Protein 5C6U (pdb70)

Foldseek 3Di:
DPPQDPVRLVVVLVVLVVVLVVLLVADAAEFPDLAFAPVLQVLFCVLVCPDPPPCADPVRDNLVDFADAQADLLLLQQVCVLQVADSLQKGKFFADLLVLLVVLVCCCANALDAPGSQVPPPVAAEEEAEPLADLSVLVSCVVPHHYYFYDQQDTPLVVVVVVQQPDQRYAEEDQQALGVPQLHHHDLVRLLSVLADGNHLRHAYEHEPAFSQFFLDLDGDDHHPSQVSNVVNVNNQHYKYKYWCCSQHNNRGTMIMIGGPSSRVVRSCVVVVVVDSHHNRSSSRSVCVQQVHNVSSNVSVVLSVQCNVLLVLLVVLCCVLPVVVPQKDWDSHRGDFKIKIFGHFPQLQQLQVSLVSSNYHWDHQLSSDNVSDDPRSTITIGGRRYDDNVSSNSNSNSSSSSRSSSVSCCCCVVVVD

GO terms:
  GO:0005576 extracellular region (C, HDA)
  GO:0004069 L-aspartate:2-oxoglutarate transaminase activity (F, EXP)

Solvent-accessible surface area: 17960 Å² total

Radius of gyration: 23.23 Å; Cα contacts (8 Å, |Δi|>4): 827; chains: 1; bounding box: 70×54×55 Å

InterPro domains:
  IPR015421 Pyridoxal phosphate-dependent transferase, major domain [G3DSA:3.40.640.10] (58-303)
  IPR015422 Pyridoxal phosphate-dependent transferase, small domain [G3DSA:3.90.1150.10] (16-420)
  IPR015424 Pyridoxal phosphate-dependent transferase [SSF53383] (62-413)
  IPR024551 Aspartate aminotransferase Ic [PF12897] (6-425)

CATH classification: 3.90.1150.10 (+1 more: 3.40.640.10)

Organism: Mycobacterium tuberculosis (strain ATCC 25618 / H37Rv) (NCBI:txid83332)

B-factor: mean 19.71, std 8.26, range [8.85, 60.96]

Sequence (417 aa):
FDDSSLLSPQELAALHARRHQQDYAALQGKLALDLTRGKPSAEQLDLSNQQLLSSLPGDDYRDPEEGTDTRNYGGQHGLPGLRAIFAELLGIAVPNLIAGNNSSLELHDIVAFSLYGGVDSPRPWIIQEQDGIKKFLCPVPGYDRHFAITETGIEIIPIPLQQDGPDVDLIEEELVVAVDPAIKGWTVPVFGNPSGVTYSWETVRRLVQRRTAAPDFRLFWDNAYAVHTLTLDFPRRQVDVLGLAAKAGNPNRPYVFASTSKITFAGGGVSFFGGSLGNIAWYLQYAGKKKSIGPDKVNQLRHLRFFGDADGVRLHLRHQQILAPKFALVAEVLDQRLSESKIASWTEPKKGGYFISLDVLPGTARRTVALAKDVGIAVTEEAGASFPYRKKDPDDKNIRRIAPSFPSVPDLRNAVDGLATCALLAATETLLNQGLA

Structure (mmCIF, N/CA/C/O backbone):
data_5C6U
#
_entry.id   5C6U
#
_cell.length_a   143.341
_cell.length_b   64.788
_cell.length_c   51.175
_cell.angle_alpha   90.00
_cell.angle_beta   101.86
_cell.angle_gamma   90.00
#
_symmetry.space_group_name_H-M   'C 1 2 1'
#
loop_
_entity.id
_entity.type
_entity.pdbx_description
1 polymer Aminotransferase
2 non-polymer "PYRIDOXAL-5'-PHOSPHATE"
3 non-polymer 'PHOSPHATE ION'
4 non-polymer 'CHLORIDE ION'
5 water water
#
loop_
_atom_site.group_PDB
_atom_site.id
_atom_site.type_symbol
_atom_site.label_atom_id
_atom_site.label_alt_id
_atom_site.label_comp_id
_atom_site.label_asym_id
_atom_site.label_entity_id
_atom_site.label_seq_id
_atom_site.pdbx_PDB_ins_code
_atom_site.Cartn_x
_atom_site.Cartn_y
_atom_site.Cartn_z
_atom_site.occupancy
_atom_site.B_iso_or_equiv
_atom_site.auth_seq_id
_atom_site.auth_comp_id
_atom_site.auth_asym_id
_atom_site.auth_atom_id
_atom_site.pdbx_PDB_model_num
ATOM 9 N N . PHE A 1 2 ? 44.760 -3.642 32.865 1.00 25.31 3 PHE A N 1
ATOM 10 C CA . PHE A 1 2 ? 45.766 -3.005 33.716 1.00 24.92 3 PHE A CA 1
ATOM 11 C C . PHE A 1 2 ? 47.188 -3.270 33.190 1.00 26.28 3 PHE A C 1
ATOM 12 O O . PHE A 1 2 ? 48.075 -3.721 33.943 1.00 26.50 3 PHE A O 1
ATOM 20 N N A ASP A 1 3 ? 47.372 -3.073 31.885 0.60 27.48 4 ASP A N 1
ATOM 21 N N B ASP A 1 3 ? 47.380 -2.893 31.923 0.40 25.93 4 ASP A N 1
ATOM 22 C CA A ASP A 1 3 ? 48.572 -3.528 31.145 0.60 31.37 4 ASP A CA 1
ATOM 23 C CA B ASP A 1 3 ? 48.695 -2.743 31.293 0.40 27.48 4 ASP A CA 1
ATOM 24 C C A ASP A 1 3 ? 49.929 -3.342 31.861 0.60 31.58 4 ASP A C 1
ATOM 25 C C B ASP A 1 3 ? 49.571 -3.937 31.591 0.40 27.05 4 ASP A C 1
ATOM 26 O O A ASP A 1 3 ? 50.370 -2.229 32.168 0.60 32.00 4 ASP A O 1
ATOM 27 O O B ASP A 1 3 ? 49.169 -5.081 31.382 0.40 25.46 4 ASP A O 1
ATOM 36 N N A SER A 1 4 ? 50.586 -4.464 32.117 0.60 32.49 5 SER A N 1
ATOM 37 N N B SER A 1 4 ? 50.772 -3.644 32.081 0.40 27.79 5 SER A N 1
ATOM 38 C CA A SER A 1 4 ? 51.940 -4.491 32.677 0.60 33.40 5 SER A CA 1
ATOM 39 C CA B SER A 1 4 ? 51.633 -4.656 32.675 0.40 28.93 5 SER A CA 1
ATOM 40 C C A SER A 1 4 ? 52.050 -4.096 34.154 0.60 31.51 5 SER A C 1
ATOM 41 C C B SER A 1 4 ? 51.945 -4.296 34.124 0.40 28.90 5 SER A C 1
ATOM 42 O O A SER A 1 4 ? 53.160 -4.079 34.673 0.60 30.95 5 SER A O 1
ATOM 43 O O B SER A 1 4 ? 53.066 -4.506 34.583 0.40 28.55 5 SER A O 1
ATOM 48 N N . LEU A 1 5 ? 50.944 -3.777 34.840 1.00 28.26 6 LEU A N 1
ATOM 49 C CA A LEU A 1 5 ? 51.022 -3.594 36.292 0.50 27.54 6 LEU A CA 1
ATOM 50 C CA B LEU A 1 5 ? 51.049 -3.580 36.286 0.50 26.99 6 LEU A CA 1
ATOM 51 C C . LEU A 1 5 ? 51.323 -4.920 36.990 1.00 26.18 6 LEU A C 1
ATOM 52 O O . LEU A 1 5 ? 50.670 -5.917 36.723 1.00 25.48 6 LEU A O 1
ATOM 61 N N . SER A 1 6 ? 52.285 -4.917 37.902 1.00 24.50 7 SER A N 1
ATOM 62 C CA . SER A 1 6 ? 52.576 -6.054 38.758 1.00 22.92 7 SER A CA 1
ATOM 63 C C . SER A 1 6 ? 51.489 -6.207 39.821 1.00 22.08 7 SER A C 1
ATOM 64 O O . SER A 1 6 ? 50.667 -5.291 40.028 1.00 20.53 7 SER A O 1
ATOM 67 N N . PRO A 1 7 ? 51.495 -7.343 40.531 1.00 22.65 8 PRO A N 1
ATOM 68 C CA . PRO A 1 7 ? 50.548 -7.524 41.636 1.00 22.82 8 PRO A CA 1
ATOM 69 C C . PRO A 1 7 ? 50.678 -6.461 42.718 1.00 23.59 8 PRO A C 1
ATOM 70 O O . PRO A 1 7 ? 49.650 -5.979 43.216 1.00 22.36 8 PRO A O 1
ATOM 74 N N . GLN A 1 8 ? 51.904 -6.076 43.058 1.00 24.38 9 GLN A N 1
ATOM 75 C CA . GLN A 1 8 ? 52.093 -4.994 44.033 1.00 26.69 9 GLN A CA 1
ATOM 76 C C . GLN A 1 8 ? 51.501 -3.676 43.506 1.00 25.05 9 GLN A C 1
ATOM 77 O O . GLN A 1 8 ? 50.813 -2.966 44.244 1.00 24.85 9 GLN A O 1
ATOM 83 N N . GLU A 1 9 ? 51.730 -3.361 42.229 1.00 23.99 10 GLU A N 1
ATOM 84 C CA . GLU A 1 9 ? 51.200 -2.119 41.642 1.00 23.72 10 GLU A CA 1
ATOM 85 C C . GLU A 1 9 ? 49.669 -2.130 41.578 1.00 22.90 10 GLU A C 1
ATOM 86 O O . GLU A 1 9 ? 49.017 -1.106 41.803 1.00 20.32 10 GLU A O 1
ATOM 92 N N . LEU A 1 10 ? 49.101 -3.300 41.272 1.00 20.62 11 LEU A N 1
ATOM 93 C CA . LEU A 1 10 ? 47.641 -3.463 41.271 1.00 20.76 11 LEU A CA 1
ATOM 94 C C . LEU A 1 10 ? 47.067 -3.282 42.668 1.00 20.19 11 LEU A C 1
ATOM 95 O O . LEU A 1 10 ? 45.997 -2.705 42.841 1.00 19.41 11 LEU A O 1
ATOM 100 N N . ALA A 1 11 ? 47.770 -3.767 43.684 1.00 20.52 12 ALA A N 1
ATOM 101 C CA . ALA A 1 11 ? 47.268 -3.574 45.049 1.00 21.36 12 ALA A CA 1
ATOM 102 C C . ALA A 1 11 ? 47.286 -2.075 45.452 1.00 22.54 12 ALA A C 1
ATOM 103 O O . ALA A 1 11 ? 46.340 -1.558 46.094 1.00 22.68 12 ALA A O 1
ATOM 105 N N . ALA A 1 12 ? 48.327 -1.368 45.038 1.00 23.88 13 ALA A N 1
ATOM 106 C CA . ALA A 1 12 ? 48.397 0.081 45.273 1.00 25.33 13 ALA A CA 1
ATOM 107 C C . ALA A 1 12 ? 47.298 0.817 44.489 1.00 23.96 13 ALA A C 1
ATOM 108 O O . ALA A 1 12 ? 46.674 1.747 44.986 1.00 24.25 13 ALA A O 1
ATOM 110 N N . LEU A 1 13 ? 47.053 0.400 43.258 1.00 21.77 14 LEU A N 1
ATOM 111 C CA . LEU A 1 13 ? 45.974 0.978 42.482 1.00 21.38 14 LEU A CA 1
ATOM 112 C C . LEU A 1 13 ? 44.629 0.742 43.156 1.00 21.49 14 LEU A C 1
ATOM 113 O O . LEU A 1 13 ? 43.788 1.655 43.241 1.00 21.43 14 L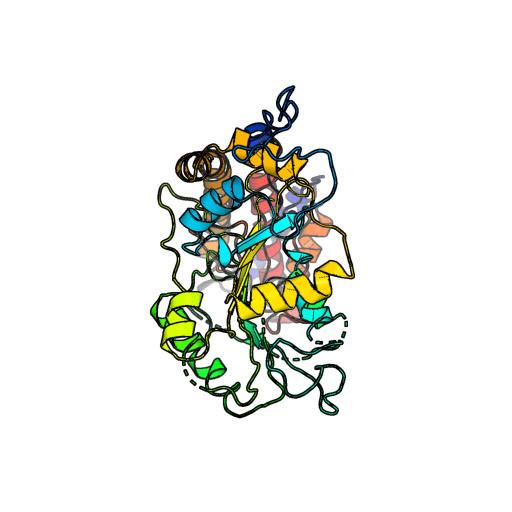EU A O 1
ATOM 118 N N . HIS A 1 14 ? 44.420 -0.483 43.636 1.00 20.60 15 HIS A N 1
ATOM 119 C CA . HIS A 1 14 ? 43.193 -0.839 44.345 1.00 21.52 15 HIS A CA 1
ATOM 120 C C . HIS A 1 14 ? 42.947 0.068 45.550 1.00 22.28 15 HIS A C 1
ATOM 121 O O . HIS A 1 14 ? 41.784 0.441 45.829 1.00 22.21 15 HIS A O 1
ATOM 128 N N . ALA A 1 15 ? 44.020 0.393 46.272 1.00 23.03 16 ALA A N 1
ATOM 129 C CA . ALA A 1 15 ? 43.927 1.300 47.429 1.00 22.51 16 ALA A CA 1
ATOM 130 C C . ALA A 1 15 ? 43.479 2.670 46.982 1.00 22.17 16 ALA A C 1
ATOM 131 O O . ALA A 1 15 ? 42.645 3.282 47.669 1.00 23.82 16 ALA A O 1
ATOM 133 N N . ARG A 1 16 ? 43.994 3.157 45.847 1.00 22.58 17 ARG A N 1
ATOM 134 C CA A ARG A 1 16 ? 43.564 4.451 45.294 0.60 23.27 17 ARG A CA 1
ATOM 135 C CA B ARG A 1 16 ? 43.566 4.443 45.307 0.40 23.32 17 ARG A CA 1
ATOM 136 C C . ARG A 1 16 ? 42.078 4.372 44.940 1.00 23.56 17 ARG A C 1
ATOM 137 O O . ARG A 1 16 ? 41.311 5.313 45.207 1.00 23.07 17 ARG A O 1
ATOM 152 N N . HIS A 1 17 ? 41.657 3.261 44.312 1.00 21.59 18 HIS A N 1
ATOM 153 C CA . HIS A 1 17 ? 40.223 3.073 43.981 1.00 21.52 18 HIS A CA 1
ATOM 154 C C . HIS A 1 17 ? 39.330 3.127 45.247 1.00 22.22 18 HIS A C 1
ATOM 155 O O . HIS A 1 17 ? 38.255 3.756 45.245 1.00 22.60 18 HIS A O 1
ATOM 162 N N . GLN A 1 18 ? 39.771 2.465 46.318 1.00 23.44 19 GLN A N 1
ATOM 163 C CA . GLN A 1 18 ? 39.042 2.481 47.588 1.00 26.27 19 GLN A CA 1
ATOM 164 C C . GLN A 1 18 ? 38.913 3.909 48.135 1.00 27.75 19 GLN A C 1
ATOM 165 O O . GLN A 1 18 ? 37.867 4.278 48.677 1.00 29.65 19 GLN A O 1
ATOM 171 N N . GLN A 1 19 ? 39.964 4.707 47.977 1.00 28.72 20 GLN A N 1
ATOM 172 C CA . GLN A 1 19 ? 39.941 6.093 48.441 1.00 30.65 20 GLN A CA 1
ATOM 173 C C . GLN A 1 19 ? 39.038 6.953 47.587 1.00 28.84 20 GLN A C 1
ATOM 174 O O . GLN A 1 19 ? 38.304 7.784 48.125 1.00 27.93 20 GLN A O 1
ATOM 180 N N . ASP A 1 20 ? 39.088 6.771 46.270 1.00 27.58 21 ASP A N 1
ATOM 181 C CA . ASP A 1 20 ? 38.137 7.454 45.400 1.00 28.01 21 ASP A CA 1
ATOM 182 C C . ASP A 1 20 ? 36.715 7.095 45.813 1.00 25.18 21 ASP A C 1
ATOM 183 O O . ASP A 1 20 ? 35.837 7.953 45.830 1.00 24.30 21 ASP A O 1
ATOM 188 N N . TYR A 1 21 ? 36.493 5.834 46.150 1.00 22.48 22 TYR A N 1
ATOM 189 C CA . TYR A 1 21 ? 35.145 5.365 46.470 1.00 22.28 22 TYR A CA 1
ATOM 190 C C . TYR A 1 21 ? 34.691 5.927 47.829 1.00 24.06 22 TYR A C 1
ATOM 191 O O . TYR A 1 21 ? 33.499 6.259 48.014 1.00 22.20 22 TYR A O 1
ATOM 200 N N . ALA A 1 22 ? 35.625 6.003 48.784 1.00 25.17 23 ALA A N 1
ATOM 201 C CA . ALA A 1 22 ? 35.327 6.600 50.097 1.00 26.78 23 ALA A CA 1
ATOM 202 C C . ALA A 1 22 ? 34.897 8.055 49.956 1.00 28.19 23 ALA A C 1
ATOM 203 O O . ALA A 1 22 ? 33.943 8.512 50.587 1.00 28.92 23 ALA A O 1
ATOM 205 N N . ALA A 1 23 ? 35.619 8.782 49.116 1.00 30.13 24 ALA A N 1
ATOM 206 C CA . ALA A 1 23 ? 35.318 10.163 48.827 1.00 31.79 24 ALA A CA 1
ATOM 207 C C . ALA A 1 23 ? 33.938 10.295 48.190 1.00 32.47 24 ALA A C 1
ATOM 208 O O . ALA A 1 23 ? 33.133 11.116 48.599 1.00 31.35 24 ALA A O 1
ATOM 210 N N . LEU A 1 24 ? 33.677 9.466 47.191 1.00 29.29 25 LEU A N 1
ATOM 211 C CA . LEU A 1 24 ? 32.386 9.424 46.532 1.00 29.74 25 LEU A CA 1
ATOM 212 C C . LEU A 1 24 ? 31.263 9.207 47.543 1.00 29.43 25 LEU A C 1
ATOM 213 O O . LEU A 1 24 ? 30.253 9.927 47.521 1.00 29.40 25 LEU A O 1
ATOM 218 N N . GLN A 1 25 ? 31.460 8.261 48.457 1.00 31.62 26 GLN A N 1
ATOM 219 C CA . GLN A 1 25 ? 30.471 7.949 49.487 1.00 35.74 26 GLN A CA 1
ATOM 220 C C . GLN A 1 25 ? 30.213 9.168 50.406 1.00 39.06 26 GLN A C 1
ATOM 221 O O . GLN A 1 25 ? 29.077 9.422 50.812 1.00 40.02 26 GLN A O 1
ATOM 227 N N . GLY A 1 26 ? 31.266 9.931 50.706 1.00 40.42 27 GLY A N 1
ATOM 228 C CA . GLY A 1 26 ? 31.146 11.140 51.525 1.00 40.05 27 GLY A CA 1
ATOM 229 C C . GLY A 1 26 ? 30.306 12.248 50.908 1.00 42.90 27 GLY A C 1
ATOM 230 O O . GLY A 1 26 ? 29.771 13.088 51.627 1.00 43.24 27 GLY A O 1
ATOM 244 N N . LYS A 1 28 ? 27.466 12.017 49.655 1.00 37.38 29 LYS A N 1
ATOM 245 C CA . LYS A 1 28 ? 26.026 11.776 49.878 1.00 39.24 29 LYS A CA 1
ATOM 246 C C . LYS A 1 28 ? 25.161 12.090 48.637 1.00 34.95 29 LYS A C 1
ATOM 247 O O . LYS A 1 28 ? 24.251 12.936 48.674 1.00 31.41 29 LYS A O 1
ATOM 253 N N . LEU A 1 29 ? 25.440 11.401 47.536 1.00 30.09 30 LEU A N 1
ATOM 254 C CA . LEU A 1 29 ? 24.794 11.683 46.266 1.00 27.23 30 LEU A CA 1
ATOM 255 C C . LEU A 1 29 ? 23.404 11.061 46.214 1.00 25.76 30 LEU A C 1
ATOM 256 O O . LEU A 1 29 ? 23.107 10.112 46.934 1.00 24.79 30 LEU A O 1
ATOM 261 N N . ALA A 1 30 ? 22.576 11.585 45.316 1.00 24.97 31 ALA A N 1
ATOM 262 C CA . ALA A 1 30 ? 21.284 11.002 45.020 1.00 25.66 31 ALA A CA 1
ATOM 263 C C . ALA A 1 30 ? 21.069 11.149 43.522 1.00 23.58 31 ALA A C 1
ATOM 264 O O . ALA A 1 30 ? 20.359 12.026 43.078 1.00 23.87 31 ALA A O 1
ATOM 266 N N . LEU A 1 31 ? 21.728 10.300 42.745 1.00 21.84 32 LEU A N 1
ATOM 267 C CA . LEU A 1 31 ? 21.712 10.434 41.288 1.00 22.09 32 LEU A CA 1
ATOM 268 C C . LEU A 1 31 ? 21.186 9.163 40.650 1.00 22.36 32 LEU A C 1
ATOM 269 O O . LEU A 1 31 ? 21.148 8.086 41.283 1.00 20.84 32 LEU A O 1
ATOM 274 N N . ASP A 1 32 ? 20.804 9.279 39.377 1.00 21.96 33 ASP A N 1
ATOM 275 C CA . ASP A 1 32 ? 20.129 8.181 38.716 1.00 22.05 33 ASP A CA 1
ATOM 276 C C . ASP A 1 32 ? 20.446 8.216 37.221 1.00 20.29 33 ASP A C 1
ATOM 277 O O . ASP A 1 32 ? 20.266 9.246 36.596 1.00 21.46 33 ASP A O 1
ATOM 282 N N . LEU A 1 33 ? 20.910 7.090 36.678 1.00 18.34 34 LEU A N 1
ATOM 283 C CA . LEU A 1 33 ? 21.255 6.917 35.260 1.00 18.31 34 LEU A CA 1
ATOM 284 C C . LEU A 1 33 ? 20.385 5.829 34.598 1.00 17.49 34 LEU A C 1
ATOM 285 O O . LEU A 1 33 ? 20.810 5.199 33.625 1.00 16.39 34 LEU A O 1
ATOM 290 N N . THR A 1 34 ? 19.205 5.569 35.159 1.00 18.41 35 THR A N 1
ATOM 291 C CA . THR A 1 34 ? 18.375 4.462 34.709 1.00 19.90 35 THR A CA 1
ATOM 292 C C . THR A 1 34 ? 17.190 4.903 33.852 1.00 20.38 35 THR A C 1
ATOM 293 O O . THR A 1 34 ? 16.579 4.078 33.224 1.00 21.70 35 THR A O 1
ATOM 297 N N . ARG A 1 35 ? 16.851 6.184 33.835 1.00 21.75 36 ARG A N 1
ATOM 298 C CA . ARG A 1 35 ? 15.535 6.601 33.294 1.00 22.08 36 ARG A CA 1
ATOM 299 C C . ARG A 1 35 ? 15.655 6.975 31.815 1.00 18.97 36 ARG A C 1
ATOM 300 O O . ARG A 1 35 ? 16.218 8.012 31.474 1.00 16.58 36 ARG A O 1
ATOM 308 N N . GLY A 1 36 ? 15.135 6.121 30.936 1.00 18.03 37 GLY A N 1
ATOM 309 C CA . GLY A 1 36 ? 15.161 6.392 29.513 1.00 17.60 37 GLY A CA 1
ATOM 310 C C . GLY A 1 36 ? 14.039 7.350 29.074 1.00 19.79 37 GLY A C 1
ATOM 311 O O . GLY A 1 36 ? 13.253 7.022 28.162 1.00 23.51 37 GLY A O 1
ATOM 312 N N . LYS A 1 37 ? 13.929 8.499 29.721 1.00 16.45 38 LYS A N 1
ATOM 313 C CA . LYS A 1 37 ? 12.861 9.413 29.409 1.00 17.87 38 LYS A CA 1
ATOM 314 C C . LYS A 1 37 ? 13.415 10.813 29.095 1.00 16.42 38 LYS A C 1
ATOM 315 O O . LYS A 1 37 ? 14.516 11.115 29.482 1.00 16.39 38 LYS A O 1
ATOM 321 N N . PRO A 1 38 ? 12.675 11.616 28.326 1.00 15.89 39 PRO A N 1
ATOM 322 C CA . PRO A 1 38 ? 13.129 12.964 27.964 1.00 15.76 39 PRO A CA 1
ATOM 323 C C . PRO A 1 38 ? 13.289 13.847 29.185 1.00 14.90 39 PRO A C 1
ATOM 324 O O . PRO A 1 38 ? 12.533 13.705 30.154 1.00 14.19 39 PRO A O 1
ATOM 328 N N . SER A 1 39 ? 14.232 14.793 29.142 1.00 13.91 40 SER A N 1
ATOM 329 C CA . SER A 1 39 ? 14.400 15.741 30.226 1.00 14.18 40 SER A CA 1
ATOM 330 C C . SER A 1 39 ? 13.245 16.736 30.170 1.00 14.41 40 SER A C 1
ATOM 331 O O . SER A 1 39 ? 12.620 16.893 29.130 1.00 13.79 40 SER A O 1
ATOM 334 N N . ALA A 1 40 ? 13.038 17.478 31.251 1.00 15.26 41 ALA A N 1
ATOM 335 C CA . ALA A 1 40 ? 12.087 18.569 31.275 1.00 15.88 41 ALA A CA 1
ATOM 336 C C . ALA A 1 40 ? 12.337 19.580 30.161 1.00 15.67 41 ALA A C 1
ATOM 337 O O . ALA A 1 40 ? 11.402 20.029 29.539 1.00 16.23 41 ALA A O 1
ATOM 339 N N . GLU A 1 41 ? 13.607 19.912 29.898 1.00 17.02 42 GLU A N 1
ATOM 340 C CA . GLU A 1 41 ? 13.970 20.825 28.833 1.00 18.45 42 GLU A CA 1
ATOM 341 C C . GLU A 1 41 ? 13.513 20.320 27.450 1.00 16.29 42 GLU A C 1
ATOM 342 O O . GLU A 1 41 ? 13.078 21.099 26.627 1.00 14.88 42 GLU A O 1
ATOM 348 N N . GLN A 1 42 ? 13.640 19.032 27.195 1.00 14.38 43 GLN A N 1
ATOM 349 C CA . GLN A 1 42 ? 13.096 18.463 25.942 1.00 14.64 43 GLN A CA 1
ATOM 350 C C . GLN A 1 42 ? 11.560 18.552 25.877 1.00 13.59 43 GLN A C 1
ATOM 351 O O . GLN A 1 42 ? 10.985 18.847 24.840 1.00 14.03 43 GLN A O 1
ATOM 357 N N . LEU A 1 43 ? 10.901 18.264 26.986 1.00 13.12 44 LEU A N 1
ATOM 358 C CA . LEU A 1 43 ? 9.446 18.259 27.008 1.00 12.89 44 LEU A CA 1
ATOM 359 C C . LEU A 1 43 ? 8.961 19.695 26.747 1.00 13.41 44 LEU A C 1
ATOM 360 O O . LEU A 1 43 ? 7.928 19.892 26.093 1.00 13.15 44 LEU A O 1
ATOM 365 N N . ASP A 1 44 ? 9.692 20.688 27.287 1.00 14.62 45 ASP A N 1
ATOM 366 C CA . ASP A 1 44 ? 9.364 22.091 27.067 1.00 15.51 45 ASP A CA 1
ATOM 367 C C . ASP A 1 44 ? 9.268 22.435 25.581 1.00 14.88 45 ASP A C 1
ATOM 368 O O . ASP A 1 44 ? 8.526 23.339 25.214 1.00 15.00 45 ASP A O 1
ATOM 373 N N . LEU A 1 45 ? 10.029 21.750 24.729 1.00 13.49 46 LEU A N 1
ATOM 374 C CA . LEU A 1 45 ? 9.946 21.958 23.288 1.00 14.24 46 LEU A CA 1
ATOM 375 C C . LEU A 1 45 ? 8.525 21.768 22.747 1.00 13.69 46 LEU A C 1
ATOM 376 O O . LEU A 1 45 ? 8.172 22.358 21.729 1.00 14.96 46 LEU A O 1
ATOM 381 N N . SER A 1 46 ? 7.711 20.970 23.429 1.00 13.43 47 SER A N 1
ATOM 382 C CA . SER A 1 46 ? 6.365 20.660 22.969 1.00 13.45 47 SER A CA 1
ATOM 383 C C . SER A 1 46 ? 5.252 21.302 23.790 1.00 13.73 47 SER A C 1
ATOM 384 O O . SER A 1 46 ? 4.087 20.904 23.691 1.00 12.22 47 SER A O 1
ATOM 387 N N . ASN A 1 47 ? 5.588 22.320 24.575 1.00 14.24 48 ASN A N 1
ATOM 388 C CA . ASN A 1 47 ? 4.555 22.968 25.397 1.00 15.15 48 ASN A CA 1
ATOM 389 C C . ASN A 1 47 ? 3.400 23.627 24.630 1.00 15.49 48 ASN A C 1
ATOM 390 O O . ASN A 1 47 ? 2.329 23.802 25.186 1.00 15.44 48 ASN A O 1
ATOM 395 N N . GLN A 1 48 ? 3.573 23.946 23.360 1.00 16.54 49 GLN A N 1
ATOM 396 C CA A GLN A 1 48 ? 2.456 24.473 22.577 0.60 17.40 49 GLN A CA 1
ATOM 397 C CA B GLN A 1 48 ? 2.462 24.458 22.551 0.40 16.97 49 GLN A CA 1
ATOM 398 C C . GLN A 1 48 ? 1.282 23.477 22.601 1.00 16.60 49 GLN A C 1
ATOM 399 O O . GLN A 1 48 ? 0.112 23.880 22.548 1.00 15.99 49 GLN A O 1
ATOM 410 N N . LEU A 1 49 ? 1.579 22.178 22.739 1.00 15.04 50 LEU A N 1
ATOM 411 C CA . LEU A 1 49 ? 0.515 21.166 22.789 1.00 14.36 50 LEU A CA 1
ATOM 412 C C . LEU A 1 49 ? -0.493 21.390 23.902 1.00 14.78 50 LEU A C 1
ATOM 413 O O . LEU A 1 49 ? -1.644 20.925 23.810 1.00 14.87 50 LEU A O 1
ATOM 418 N N . LEU A 1 50 ? -0.050 22.027 24.981 1.00 14.85 51 LEU A N 1
ATOM 419 C CA . LEU A 1 50 ? -0.875 22.222 26.166 1.00 15.45 51 LEU A CA 1
ATOM 420 C C . LEU A 1 50 ? -2.065 23.180 25.986 1.00 15.93 51 LEU A C 1
ATOM 421 O O . LEU A 1 50 ? -2.935 23.214 26.845 1.00 16.27 51 LEU A O 1
ATOM 426 N N . SER A 1 51 ? -2.077 23.942 24.899 1.00 15.24 52 SER A N 1
ATOM 427 C CA A SER A 1 51 ? -3.164 24.838 24.568 0.60 15.44 52 SER A CA 1
ATOM 428 C CA B SER A 1 51 ? -3.193 24.815 24.568 0.40 15.58 52 SER A CA 1
ATOM 429 C C . SER A 1 51 ? -3.812 24.490 23.209 1.00 15.57 52 SER A C 1
ATOM 430 O O . SER A 1 51 ? -4.690 25.198 22.747 1.00 16.57 52 SER A O 1
ATOM 435 N N . LEU A 1 52 ? -3.396 23.390 22.588 1.00 14.69 53 LEU A N 1
ATOM 436 C CA . LEU A 1 52 ? -3.957 22.913 21.335 1.00 14.30 53 LEU A CA 1
ATOM 437 C C . LEU A 1 52 ? -5.042 21.867 21.612 1.00 14.25 53 LEU A C 1
ATOM 438 O O . LEU A 1 52 ? -4.979 21.168 22.613 1.00 13.66 53 LEU A O 1
ATOM 443 N N . PRO A 1 53 ? -5.999 21.697 20.680 1.00 14.38 54 PRO A N 1
ATOM 444 C CA . PRO A 1 53 ? -6.093 22.320 19.353 1.00 14.62 54 PRO A CA 1
ATOM 445 C C . PRO A 1 53 ? -6.773 23.704 19.329 1.00 15.90 54 PRO A C 1
ATOM 446 O O . PRO A 1 53 ? -6.874 24.327 18.257 1.00 17.23 54 PRO A O 1
ATOM 450 N N . GLY A 1 54 ? -7.264 24.170 20.466 1.00 16.14 55 GLY A N 1
ATOM 451 C CA . GLY A 1 54 ? -8.031 25.432 20.519 1.00 16.96 55 GLY A CA 1
ATOM 452 C C . GLY A 1 54 ? -9.414 25.256 19.948 1.00 18.70 55 GLY A C 1
ATOM 453 O O . GLY A 1 54 ? -9.887 24.134 19.822 1.00 18.17 55 GLY A O 1
ATOM 454 N N . ASP A 1 55 ? -10.046 26.362 19.523 1.00 18.83 56 ASP A N 1
ATOM 455 C CA . ASP A 1 55 ? -11.452 26.343 19.124 1.00 21.49 56 ASP A CA 1
ATOM 456 C C . ASP A 1 55 ? -11.753 25.433 17.943 1.00 19.24 56 ASP A C 1
ATOM 457 O O . ASP A 1 55 ? -12.820 24.848 17.891 1.00 18.44 56 ASP A O 1
ATOM 462 N N . ASP A 1 56 ? -10.831 25.288 16.995 1.00 17.88 57 ASP A N 1
ATOM 463 C CA . ASP A 1 56 ? -11.152 24.481 15.836 1.00 17.07 57 ASP A CA 1
ATOM 464 C C . ASP A 1 56 ? -10.864 23.000 16.079 1.00 15.74 57 ASP A C 1
ATOM 465 O O . ASP A 1 56 ? -9.727 22.542 15.936 1.00 14.62 57 ASP A O 1
ATOM 470 N N . TYR A 1 57 ? -11.919 22.263 16.390 1.00 14.51 58 TYR A N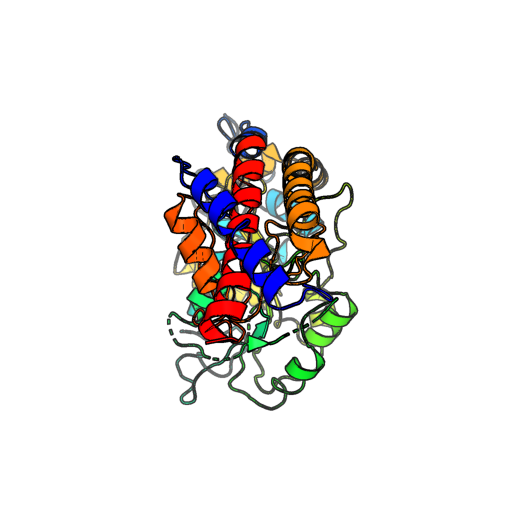 1
ATOM 471 C CA . TYR A 1 57 ? -11.825 20.848 16.776 1.00 14.19 58 TYR A CA 1
ATOM 472 C C . TYR A 1 57 ? -11.945 19.927 15.559 1.00 14.36 58 TYR A C 1
ATOM 473 O O . TYR A 1 57 ? -12.032 18.701 15.703 1.00 14.09 58 TYR A O 1
ATOM 482 N N . ARG A 1 58 ? -12.017 20.498 14.362 1.00 14.78 59 ARG A N 1
ATOM 483 C CA . ARG A 1 58 ? -12.155 19.709 13.152 1.00 15.78 59 ARG A CA 1
ATOM 484 C C . ARG A 1 58 ? -10.833 19.489 12.464 1.00 16.34 59 ARG A C 1
ATOM 485 O O . ARG A 1 58 ? -10.022 20.409 12.388 1.00 15.16 59 ARG A O 1
ATOM 493 N N . ASP A 1 59 ? -10.621 18.280 11.937 1.00 16.59 60 ASP A N 1
ATOM 494 C CA . ASP A 1 59 ? -9.424 18.017 11.132 1.00 17.58 60 ASP A CA 1
ATOM 495 C C . ASP A 1 59 ? -9.627 18.542 9.694 1.00 18.57 60 ASP A C 1
ATOM 496 O O . ASP A 1 59 ? -10.703 19.041 9.388 1.00 19.07 60 ASP A O 1
ATOM 501 N N . PRO A 1 60 ? -8.607 18.416 8.825 1.00 19.57 61 PRO A N 1
ATOM 502 C CA . PRO A 1 60 ? -8.779 18.933 7.455 1.00 21.29 61 PRO A CA 1
ATOM 503 C C . PRO A 1 60 ? -9.901 18.317 6.633 1.00 21.73 61 PRO A C 1
ATOM 504 O O . PRO A 1 60 ? -10.352 18.964 5.690 1.00 22.35 61 PRO A O 1
ATOM 508 N N . GLU A 1 61 ? -10.350 17.114 6.989 1.00 20.60 62 GLU A N 1
ATOM 509 C CA A GLU A 1 61 ? -11.430 16.416 6.318 0.60 21.87 62 GLU A CA 1
ATOM 510 C CA B GLU A 1 61 ? -11.439 16.443 6.289 0.40 21.33 62 GLU A CA 1
ATOM 511 C C . GLU A 1 61 ? -12.790 16.885 6.819 1.00 20.69 62 GLU A C 1
ATOM 512 O O . GLU A 1 61 ? -13.811 16.483 6.297 1.00 21.17 62 GLU A O 1
ATOM 523 N N . GLY A 1 62 ? -12.799 17.714 7.859 1.00 19.45 63 GLY A N 1
ATOM 524 C CA . GLY A 1 62 ? -14.030 18.180 8.469 1.00 19.93 63 GLY A CA 1
ATOM 525 C C . GLY A 1 62 ? -14.551 17.312 9.619 1.00 18.93 63 GLY A C 1
ATOM 526 O O . GLY A 1 62 ? -15.604 17.596 10.166 1.00 17.85 63 GLY A O 1
ATOM 527 N N . THR A 1 63 ? -13.819 16.266 9.999 1.00 17.30 64 THR A N 1
ATOM 528 C CA . THR A 1 63 ? -14.245 15.394 11.065 1.00 16.47 64 THR A CA 1
ATOM 529 C C . THR A 1 63 ? -14.240 16.113 12.410 1.00 14.96 64 THR A C 1
ATOM 530 O O . THR A 1 63 ? -13.238 16.732 12.783 1.00 14.20 64 THR A O 1
ATOM 534 N N . ASP A 1 64 ? -15.366 16.034 13.107 1.00 14.05 65 ASP A N 1
ATOM 535 C CA . ASP A 1 64 ? -15.464 16.474 14.499 1.00 13.64 65 ASP A CA 1
ATOM 536 C C . ASP A 1 64 ? -14.702 15.489 15.385 1.00 13.21 65 ASP A C 1
ATOM 537 O O . ASP A 1 64 ? -15.187 14.402 15.730 1.00 12.56 65 ASP A O 1
ATOM 542 N N . THR A 1 65 ? -13.515 15.901 15.823 1.00 12.45 66 THR A N 1
ATOM 543 C CA . THR A 1 65 ? -12.653 14.980 16.568 1.00 11.98 66 THR A CA 1
ATOM 544 C C . THR A 1 65 ? -13.132 14.659 17.973 1.00 12.22 66 THR A C 1
ATOM 545 O O . THR A 1 65 ? -12.589 13.738 18.629 1.00 12.63 66 THR A O 1
ATOM 549 N N . ARG A 1 66 ? -14.121 15.417 18.446 1.00 11.42 67 ARG A N 1
ATOM 550 C CA . ARG A 1 66 ? -14.656 15.265 19.800 1.00 11.46 67 ARG A CA 1
ATOM 551 C C . ARG A 1 66 ? -15.653 14.116 19.926 1.00 11.11 67 ARG A C 1
ATOM 552 O O . ARG A 1 66 ? -16.107 13.837 21.020 1.00 11.37 67 ARG A O 1
ATOM 560 N N . ASN A 1 67 ? -16.047 13.513 18.811 1.00 10.98 68 ASN A N 1
ATOM 561 C CA . ASN A 1 67 ? -17.119 12.505 18.805 1.00 11.61 68 ASN A CA 1
ATOM 562 C C . ASN A 1 67 ? -16.602 11.157 18.330 1.00 11.67 68 ASN A C 1
ATOM 563 O O . ASN A 1 67 ? -15.517 11.057 17.794 1.00 11.81 68 ASN A O 1
ATOM 568 N N . TYR A 1 68 ? -17.374 10.125 18.586 1.00 12.41 69 TYR A N 1
ATOM 569 C CA . TYR A 1 68 ? -16.988 8.752 18.247 1.00 13.45 69 TYR A CA 1
ATOM 570 C C . TYR A 1 68 ? -16.751 8.515 16.766 1.00 15.12 69 TYR A C 1
ATOM 571 O O . TYR A 1 68 ? -17.398 9.109 15.906 1.00 15.72 69 TYR A O 1
ATOM 580 N N . GLY A 1 69 ? -15.891 7.554 16.471 1.00 16.32 70 GLY A N 1
ATOM 581 C CA . GLY A 1 69 ? -15.800 7.018 15.109 1.00 17.30 70 GLY A CA 1
ATOM 582 C C . GLY A 1 69 ? -14.417 7.071 14.512 1.00 17.34 70 GLY A C 1
ATOM 583 O O . GLY A 1 69 ? -13.677 7.997 14.758 1.00 15.98 70 GLY A O 1
ATOM 584 N N . GLY A 1 70 ? -14.082 6.066 13.711 1.00 17.20 71 GLY A N 1
ATOM 585 C CA . GLY A 1 70 ? -12.861 6.108 12.931 1.00 18.14 71 GLY A CA 1
ATOM 586 C C . GLY A 1 70 ? -11.780 5.323 13.632 1.00 17.77 71 GLY A C 1
ATOM 587 O O . GLY A 1 70 ? -11.143 5.807 14.582 1.00 19.75 71 GLY A O 1
ATOM 588 N N . GLN A 1 71 ? -11.524 4.116 13.154 1.00 15.62 72 GLN A N 1
ATOM 589 C CA . GLN A 1 71 ? -10.544 3.288 13.788 1.00 15.38 72 GLN A CA 1
ATOM 590 C C . GLN A 1 71 ? -9.141 3.531 13.329 1.00 14.32 72 GLN A C 1
ATOM 591 O O . GLN A 1 71 ? -8.211 3.059 13.998 1.00 13.22 72 GLN A O 1
ATOM 597 N N . HIS A 1 72 ? -8.966 4.113 12.150 1.00 12.35 73 HIS A N 1
ATOM 598 C CA . HIS A 1 72 ? -7.621 4.192 11.566 1.00 12.24 73 HIS A CA 1
ATOM 599 C C . HIS A 1 72 ? -6.776 5.334 12.140 1.00 11.65 73 HIS A C 1
ATOM 600 O O . HIS A 1 72 ? -5.561 5.305 11.983 1.00 10.95 73 HIS A O 1
ATOM 607 N N . GLY A 1 73 ? -7.412 6.345 12.724 1.00 11.33 74 GLY A N 1
ATOM 608 C CA . GLY A 1 73 ? -6.722 7.584 13.125 1.00 12.08 74 GLY A CA 1
ATOM 609 C C . GLY A 1 73 ? -6.787 8.631 12.027 1.00 12.18 74 GLY A C 1
ATOM 610 O O . GLY A 1 73 ? -7.147 8.326 10.886 1.00 11.84 74 GLY A O 1
ATOM 611 N N . LEU A 1 74 ? -6.424 9.861 12.353 1.00 12.04 75 LEU A N 1
ATOM 612 C CA . LEU A 1 74 ? -6.596 10.976 11.413 1.00 12.31 75 LEU A CA 1
ATOM 613 C C . LEU A 1 74 ? -5.644 10.855 10.218 1.00 13.12 75 LEU A C 1
ATOM 614 O O . LEU A 1 74 ? -4.433 10.682 10.402 1.00 11.35 75 LEU A O 1
ATOM 619 N N . PRO A 1 75 ? -6.189 10.905 8.975 1.00 13.74 76 PRO A N 1
ATOM 620 C CA . PRO A 1 75 ? -5.321 10.726 7.796 1.00 14.35 76 PRO A CA 1
ATOM 621 C C . PRO A 1 75 ? -4.205 11.773 7.710 1.00 13.75 76 PRO A C 1
ATOM 622 O O . PRO A 1 75 ? -3.124 11.483 7.222 1.00 14.30 76 PRO A O 1
ATOM 626 N N . GLY A 1 76 ? -4.455 12.972 8.216 1.00 13.50 77 GLY A N 1
ATOM 627 C CA . GLY A 1 76 ? -3.474 14.063 8.100 1.00 13.44 77 GLY A CA 1
ATOM 628 C C . GLY A 1 76 ? -2.259 13.808 8.955 1.00 12.94 77 GLY A C 1
ATOM 629 O O . GLY A 1 76 ? -1.113 14.070 8.565 1.00 12.94 77 GLY A O 1
ATOM 630 N N . LEU A 1 77 ? -2.485 13.230 10.123 1.00 13.35 78 LEU A N 1
ATOM 631 C CA . LEU A 1 77 ? -1.359 12.868 10.989 1.00 13.33 78 LEU A CA 1
ATOM 632 C C . LEU A 1 77 ? -0.648 11.637 10.462 1.00 12.66 78 LEU A C 1
ATOM 633 O O . LEU A 1 77 ? 0.605 11.553 10.461 1.00 12.18 78 LEU A O 1
ATOM 638 N N . ARG A 1 78 ? -1.421 10.655 10.015 1.00 12.34 79 ARG A N 1
ATOM 639 C CA . ARG A 1 78 ? -0.823 9.512 9.354 1.00 12.32 79 ARG A CA 1
ATOM 640 C C . ARG A 1 78 ? 0.047 9.891 8.111 1.00 12.53 79 ARG A C 1
ATOM 641 O O . ARG A 1 78 ? 1.074 9.273 7.875 1.00 11.17 79 ARG A O 1
ATOM 649 N N . ALA A 1 79 ? -0.355 10.902 7.340 1.00 13.07 80 ALA A N 1
ATOM 650 C CA . ALA A 1 79 ? 0.414 11.333 6.170 1.00 13.91 80 ALA A CA 1
ATOM 651 C C . ALA A 1 79 ? 1.817 11.840 6.564 1.00 14.26 80 ALA A C 1
ATOM 652 O O . ALA A 1 79 ? 2.789 11.670 5.828 1.00 13.65 80 ALA A O 1
ATOM 654 N N . ILE A 1 80 ? 1.915 12.457 7.733 1.00 13.88 81 ILE A N 1
ATOM 655 C CA . ILE A 1 80 ? 3.206 12.958 8.208 1.00 14.38 81 ILE A CA 1
ATOM 656 C C . ILE A 1 80 ? 4.137 11.789 8.508 1.00 13.97 81 ILE A C 1
ATOM 657 O O . ILE A 1 80 ? 5.297 11.733 8.070 1.00 13.50 81 ILE A O 1
ATOM 662 N N . PHE A 1 81 ? 3.626 10.823 9.257 1.00 14.26 82 PHE A N 1
ATOM 663 C CA . PHE A 1 81 ? 4.443 9.671 9.614 1.00 15.17 82 PHE A CA 1
ATOM 664 C C . PHE A 1 81 ? 4.627 8.679 8.453 1.00 15.76 82 PHE A C 1
ATOM 665 O O . PHE A 1 81 ? 5.653 7.993 8.410 1.00 15.99 82 PHE A O 1
ATOM 673 N N . ALA A 1 82 ? 3.703 8.670 7.498 1.00 15.72 83 ALA A N 1
ATOM 674 C CA . ALA A 1 82 ? 3.876 7.926 6.247 1.00 16.64 83 ALA A CA 1
ATOM 675 C C . ALA A 1 82 ? 5.137 8.391 5.502 1.00 17.58 83 ALA A C 1
ATOM 676 O O . ALA A 1 82 ? 5.903 7.562 5.022 1.00 18.42 83 ALA A O 1
ATOM 678 N N . GLU A 1 83 ? 5.333 9.699 5.420 1.00 18.28 84 GLU A N 1
ATOM 679 C CA . GLU A 1 83 ? 6.531 10.259 4.834 1.00 20.92 84 GLU A CA 1
ATOM 680 C C . GLU A 1 83 ? 7.776 9.912 5.651 1.00 20.35 84 GLU A C 1
ATOM 681 O O . GLU A 1 83 ? 8.790 9.504 5.100 1.00 20.67 84 GLU A O 1
ATOM 687 N N . LEU A 1 84 ? 7.717 10.080 6.967 1.00 18.59 85 LEU A N 1
ATOM 688 C CA . LEU A 1 84 ? 8.882 9.775 7.788 1.00 17.84 85 LEU A CA 1
ATOM 689 C C . LEU A 1 84 ? 9.298 8.304 7.764 1.00 19.10 85 LEU A C 1
ATOM 690 O O . LEU A 1 84 ? 10.498 7.982 7.815 1.00 18.89 85 LEU A O 1
ATOM 695 N N . LEU A 1 85 ? 8.320 7.398 7.741 1.00 18.20 86 LEU A N 1
ATOM 696 C CA . LEU A 1 85 ? 8.601 5.972 7.822 1.00 19.10 86 LEU A CA 1
ATOM 697 C C . LEU A 1 85 ? 8.707 5.328 6.450 1.00 19.75 86 LEU A C 1
ATOM 698 O O . LEU A 1 85 ? 9.168 4.185 6.335 1.00 20.34 86 LEU A O 1
ATOM 703 N N . GLY A 1 86 ? 8.225 6.016 5.415 1.00 18.75 87 GLY A N 1
ATOM 704 C CA . GLY A 1 86 ? 8.140 5.440 4.061 1.00 19.74 87 GLY A CA 1
ATOM 705 C C . GLY A 1 86 ? 7.099 4.338 3.929 1.00 19.40 87 GLY A C 1
ATOM 706 O O . GLY A 1 86 ? 7.341 3.343 3.268 1.00 19.76 87 GLY A O 1
ATOM 707 N N . ILE A 1 87 ? 5.926 4.546 4.531 1.00 18.50 88 ILE A N 1
ATOM 708 C CA . ILE A 1 87 ? 4.814 3.613 4.514 1.00 18.68 88 ILE A CA 1
ATOM 709 C C . ILE A 1 87 ? 3.568 4.397 4.089 1.00 19.27 88 ILE A C 1
ATOM 710 O O . ILE A 1 87 ? 3.267 5.430 4.696 1.00 21.10 88 ILE A O 1
ATOM 715 N N . ALA A 1 88 ? 2.802 3.897 3.127 1.00 16.93 89 ALA A N 1
ATOM 716 C CA . ALA A 1 88 ? 1.628 4.640 2.639 1.00 16.56 89 ALA A CA 1
ATOM 717 C C . ALA A 1 88 ? 0.552 4.776 3.711 1.00 15.29 89 ALA A C 1
ATOM 718 O O . ALA A 1 88 ? 0.417 3.926 4.591 1.00 14.02 89 ALA A O 1
ATOM 720 N N . VAL A 1 89 ? -0.214 5.858 3.627 1.00 15.45 90 VAL A N 1
ATOM 721 C CA . VAL A 1 89 ? -1.279 6.147 4.605 1.00 15.56 90 VAL A CA 1
ATOM 722 C C . VAL A 1 89 ? -2.230 4.968 4.856 1.00 14.49 90 VAL A C 1
ATOM 723 O O . VAL A 1 89 ? -2.520 4.651 6.015 1.00 14.39 90 VAL A O 1
ATOM 727 N N . PRO A 1 90 ? -2.706 4.292 3.802 1.00 15.33 91 PRO A N 1
ATOM 728 C CA . PRO A 1 90 ? -3.582 3.130 4.062 1.00 14.04 91 PRO A CA 1
ATOM 729 C C . PRO A 1 90 ? -2.926 1.956 4.806 1.00 12.65 91 PRO A C 1
ATOM 730 O O . PRO A 1 90 ? -3.631 1.156 5.410 1.00 12.32 91 PRO A O 1
ATOM 734 N N . ASN A 1 91 ? -1.605 1.921 4.825 1.00 12.39 92 ASN A N 1
ATOM 735 C CA . ASN A 1 91 ? -0.821 0.909 5.503 1.00 12.53 92 ASN A CA 1
ATOM 736 C C . ASN A 1 91 ? -0.380 1.286 6.915 1.00 12.28 92 ASN A C 1
ATOM 737 O O . ASN A 1 91 ? 0.425 0.565 7.530 1.00 11.71 92 ASN A O 1
ATOM 742 N N . LEU A 1 92 ? -0.874 2.411 7.395 1.00 12.54 93 LEU A N 1
ATOM 743 C CA . LEU A 1 92 ? -0.465 2.988 8.667 1.00 13.66 93 LEU A CA 1
ATOM 744 C C . LEU A 1 92 ? -1.689 3.433 9.451 1.00 14.09 93 LEU A C 1
ATOM 745 O O . LEU A 1 92 ? -2.600 4.089 8.881 1.00 15.63 93 LEU A O 1
ATOM 750 N N . ILE A 1 93 ? -1.774 3.048 10.711 1.00 12.24 94 ILE A N 1
ATOM 751 C CA . ILE A 1 93 ? -2.824 3.577 11.566 1.00 12.96 94 ILE A CA 1
ATOM 752 C C . ILE A 1 93 ? -2.164 4.312 12.741 1.00 12.35 94 ILE A C 1
ATOM 753 O O . ILE A 1 93 ? -1.022 4.041 13.059 1.00 10.58 94 ILE A O 1
ATOM 758 N N . ALA A 1 94 ? -2.915 5.225 13.343 1.00 10.84 95 ALA A N 1
ATOM 759 C CA . ALA A 1 94 ? -2.496 5.975 14.526 1.00 10.60 95 ALA A CA 1
ATOM 760 C C . ALA A 1 94 ? -3.406 5.569 15.667 1.00 10.50 95 ALA A C 1
ATOM 761 O O . ALA A 1 94 ? -4.616 5.559 15.493 1.00 10.02 95 ALA A O 1
ATOM 763 N N . GLY A 1 95 ? -2.800 5.257 16.815 1.00 10.49 96 GLY A N 1
ATOM 764 C CA . GLY A 1 95 ? -3.452 4.777 18.001 1.00 11.02 96 GLY A CA 1
ATOM 765 C C . GLY A 1 95 ? -3.481 5.808 19.136 1.00 11.72 96 GLY A C 1
ATOM 766 O O . GLY A 1 95 ? -3.619 7.044 18.902 1.00 11.60 96 GLY A O 1
ATOM 767 N N . ASN A 1 96 ? -3.417 5.298 20.364 1.00 11.11 97 ASN A N 1
ATOM 768 C CA . ASN A 1 96 ? -3.393 6.126 21.571 1.00 12.29 97 ASN A CA 1
ATOM 769 C C . ASN A 1 96 ? -1.967 6.385 22.013 1.00 12.32 97 ASN A C 1
ATOM 770 O O . ASN A 1 96 ? -1.107 6.561 21.162 1.00 13.90 97 ASN A O 1
ATOM 775 N N . ASN A 1 97 ? -1.687 6.403 23.315 1.00 11.44 98 ASN A N 1
ATOM 776 C CA . ASN A 1 97 ? -0.446 6.971 23.828 1.00 11.92 98 ASN A CA 1
ATOM 777 C C . ASN A 1 97 ? 0.735 5.953 23.933 1.00 12.03 98 ASN A C 1
ATOM 778 O O . ASN A 1 97 ? 1.773 6.245 24.535 1.00 12.63 98 ASN A O 1
ATOM 783 N N . SER A 1 98 ? 0.568 4.748 23.406 1.00 11.14 99 SER A N 1
ATOM 784 C CA . SER A 1 98 ? 1.558 3.683 23.647 1.00 10.91 99 SER A CA 1
ATOM 785 C C . SER A 1 98 ? 1.742 2.801 22.443 1.00 10.25 99 SER A C 1
ATOM 786 O O . SER A 1 98 ? 0.819 2.028 22.083 1.00 11.02 99 SER A O 1
ATOM 789 N N . SER A 1 99 ? 2.948 2.801 21.886 1.00 9.77 100 SER A N 1
ATOM 790 C CA . SER A 1 99 ? 3.302 1.788 20.876 1.00 9.91 100 SER A CA 1
ATOM 791 C C . SER A 1 99 ? 3.462 0.390 21.498 1.00 9.85 100 SER A C 1
ATOM 792 O O . SER A 1 99 ? 3.140 -0.626 20.876 1.00 9.73 100 SER A O 1
ATOM 795 N N . LEU A 1 100 ? 3.909 0.319 22.739 1.00 10.39 101 LEU A N 1
ATOM 796 C CA . LEU A 1 100 ? 4.013 -0.963 23.418 1.00 11.21 101 LEU A CA 1
ATOM 797 C C . LEU A 1 100 ? 2.659 -1.696 23.442 1.00 10.62 101 LEU A C 1
ATOM 798 O O . LEU A 1 100 ? 2.559 -2.888 23.298 1.00 9.56 101 LEU A O 1
ATOM 803 N N . GLU A 1 101 ? 1.599 -0.944 23.662 1.00 11.11 102 GLU A N 1
ATOM 804 C CA . GLU A 1 101 ? 0.267 -1.496 23.740 1.00 12.68 102 GLU A CA 1
ATOM 805 C C . GLU A 1 101 ? -0.176 -2.118 22.399 1.00 11.72 102 GLU A C 1
ATOM 806 O O . GLU A 1 101 ? -0.805 -3.162 22.400 1.00 11.04 102 GLU A O 1
ATOM 812 N N . LEU A 1 102 ? 0.232 -1.518 21.279 1.00 10.73 103 LEU A N 1
ATOM 813 C CA . LEU A 1 102 ? 0.006 -2.077 19.940 1.00 11.07 103 LEU A CA 1
ATOM 814 C C . LEU A 1 102 ? 0.740 -3.395 19.786 1.00 10.73 103 LEU A C 1
ATOM 815 O O . LEU A 1 102 ? 0.139 -4.367 19.349 1.00 10.99 103 LEU A O 1
ATOM 828 N N . HIS A 1 104 ? 1.947 -5.370 22.184 1.00 11.21 105 HIS A N 1
ATOM 829 C CA . HIS A 1 104 ? 1.345 -6.319 23.138 1.00 11.71 105 HIS A CA 1
ATOM 830 C C . HIS A 1 104 ? 0.041 -6.915 22.591 1.00 11.73 105 HIS A C 1
ATOM 831 O O . HIS A 1 104 ? -0.171 -8.136 22.612 1.00 10.76 105 HIS A O 1
ATOM 838 N N . ASP A 1 105 ? -0.856 -6.066 22.088 1.00 11.91 106 ASP A N 1
ATOM 839 C CA . ASP A 1 105 ? -2.135 -6.552 21.621 1.00 13.42 106 ASP A CA 1
ATOM 840 C C . ASP A 1 105 ? -1.973 -7.443 20.407 1.00 12.05 106 ASP A C 1
ATOM 841 O O . ASP A 1 105 ? -2.726 -8.412 20.253 1.00 11.99 106 ASP A O 1
ATOM 846 N N . ILE A 1 106 ? -1.004 -7.130 19.561 1.00 11.11 107 ILE A N 1
ATOM 847 C CA . ILE A 1 106 ? -0.741 -7.973 18.424 1.00 11.48 107 ILE A CA 1
ATOM 848 C C . ILE A 1 106 ? -0.277 -9.380 18.853 1.00 1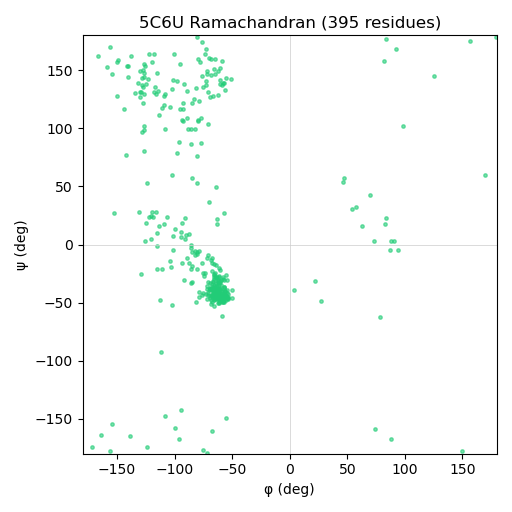0.84 107 ILE A C 1
ATOM 849 O O . ILE A 1 106 ? -0.698 -10.411 18.304 1.00 11.34 107 ILE A O 1
ATOM 854 N N . VAL A 1 107 ? 0.604 -9.429 19.833 1.00 10.85 108 VAL A N 1
ATOM 855 C CA . VAL A 1 107 ? 1.025 -10.727 20.383 1.00 10.30 108 VAL A CA 1
ATOM 856 C C . VAL A 1 107 ? -0.184 -11.463 21.005 1.00 10.41 108 VAL A C 1
ATOM 857 O O . VAL A 1 107 ? -0.397 -12.647 20.745 1.00 9.74 108 VAL A O 1
ATOM 861 N N . ALA A 1 108 ? -0.975 -10.763 21.808 1.00 10.38 109 ALA A N 1
ATOM 862 C CA . ALA A 1 108 ? -2.210 -11.355 22.414 1.00 10.73 109 ALA A CA 1
ATOM 863 C C . ALA A 1 108 ? -3.207 -11.866 21.358 1.00 10.60 109 ALA A C 1
ATOM 864 O O . ALA A 1 108 ? -3.762 -12.997 21.488 1.00 10.93 109 ALA A O 1
ATOM 866 N N . PHE A 1 109 ? -3.416 -11.081 20.302 1.00 9.90 110 PHE A N 1
ATOM 867 C CA . PHE A 1 109 ? -4.296 -11.502 19.216 1.00 10.59 110 PHE A CA 1
ATOM 868 C C . PHE A 1 109 ? -3.714 -12.748 18.529 1.00 10.68 110 PHE A C 1
ATOM 869 O O . PHE A 1 109 ? -4.453 -13.659 18.149 1.00 11.66 110 PHE A O 1
ATOM 877 N N . SER A 1 110 ? -2.389 -12.773 18.357 1.00 10.30 111 SER A N 1
ATOM 878 C CA . SER A 1 110 ? -1.751 -13.901 17.724 1.00 10.98 111 SER A CA 1
ATOM 879 C C . SER A 1 110 ? -1.941 -15.186 18.529 1.00 10.96 111 SER A C 1
ATOM 880 O O . SER A 1 110 ? -2.186 -16.281 17.956 1.00 10.83 111 SER A O 1
ATOM 891 N N . LEU A 1 112 ? -4.495 -15.677 20.817 1.00 13.90 113 LEU A N 1
ATOM 892 C CA . LEU A 1 112 ? -5.906 -16.051 20.960 1.00 14.32 113 LEU A CA 1
ATOM 893 C C . LEU A 1 112 ? -6.557 -16.452 19.647 1.00 13.94 113 LEU A C 1
ATOM 894 O O . LEU A 1 112 ? -7.416 -17.338 19.621 1.00 14.01 113 LEU A O 1
ATOM 899 N N . TYR A 1 113 ? -6.197 -15.729 18.597 1.00 13.56 114 TYR A N 1
ATOM 900 C CA . TYR A 1 113 ? -6.828 -15.842 17.300 1.00 13.55 114 TYR A CA 1
ATOM 901 C C . TYR A 1 113 ? -5.972 -16.343 16.177 1.00 13.93 114 TYR A C 1
ATOM 902 O O . TYR A 1 113 ? -6.512 -16.802 15.171 1.00 13.72 114 TYR A O 1
ATOM 911 N N . GLY A 1 114 ? -4.661 -16.243 16.315 1.00 13.36 115 GLY A N 1
ATOM 912 C CA . GLY A 1 114 ? -3.761 -16.414 15.197 1.00 13.57 115 GLY A CA 1
ATOM 913 C C . GLY A 1 114 ? -3.661 -15.137 14.396 1.00 13.67 115 GLY A C 1
ATOM 914 O O . GLY A 1 114 ? -4.530 -14.259 14.465 1.00 13.27 115 GLY A O 1
ATOM 915 N N . GLY A 1 115 ? -2.567 -15.028 13.659 1.00 14.12 116 GLY A N 1
ATOM 916 C CA . GLY A 1 115 ? -2.374 -13.931 12.740 1.00 14.92 116 GLY A CA 1
ATOM 917 C C . GLY A 1 115 ? -3.236 -14.150 11.528 1.00 15.80 116 GLY A C 1
ATOM 918 O O . GLY A 1 115 ? -3.959 -15.134 11.451 1.00 16.07 116 GLY A O 1
ATOM 919 N N . VAL A 1 116 ? -3.118 -13.253 10.564 1.00 16.30 117 VAL A N 1
ATOM 920 C CA . VAL A 1 116 ? -4.018 -13.228 9.427 1.00 17.80 117 VAL A CA 1
ATOM 921 C C . VAL A 1 116 ? -3.977 -14.519 8.581 1.00 18.21 117 VAL A C 1
ATOM 922 O O . VAL A 1 116 ? -4.993 -14.898 7.949 1.00 17.82 117 VAL A O 1
ATOM 926 N N . ASP A 1 117 ? -2.842 -15.191 8.596 1.00 17.34 118 ASP A N 1
ATOM 927 C CA . ASP A 1 117 ? -2.605 -16.394 7.784 1.00 18.05 118 ASP A CA 1
ATOM 928 C C . ASP A 1 117 ? -2.015 -17.543 8.612 1.00 18.13 118 ASP A C 1
ATOM 929 O O . ASP A 1 117 ? -1.308 -18.388 8.105 1.00 19.07 118 ASP A O 1
ATOM 934 N N . SER A 1 118 ? -2.307 -17.570 9.907 1.00 17.68 119 SER A N 1
ATOM 935 C CA . SER A 1 118 ? -1.824 -18.630 10.785 1.00 17.90 119 SER A CA 1
ATOM 936 C C . SER A 1 118 ? -2.640 -19.906 10.551 1.00 19.05 119 SER A C 1
ATOM 937 O O . SER A 1 118 ? -3.828 -19.823 10.355 1.00 18.88 119 SER A O 1
ATOM 940 N N . PRO A 1 119 ? -1.996 -21.073 10.658 1.00 21.34 120 PRO A N 1
ATOM 941 C CA . PRO A 1 119 ? -2.712 -22.343 10.618 1.00 23.34 120 PRO A CA 1
ATOM 942 C C . PRO A 1 119 ? -3.663 -22.546 11.829 1.00 24.36 120 PRO A C 1
ATOM 943 O O . PRO A 1 119 ? -4.669 -23.263 11.721 1.00 24.70 120 PRO A O 1
ATOM 947 N N . ARG A 1 120 ? -3.355 -21.911 12.957 1.00 20.31 121 ARG A N 1
ATOM 948 C CA . ARG A 1 120 ? -4.192 -22.000 14.167 1.00 19.53 121 ARG A CA 1
ATOM 949 C C . ARG A 1 120 ? -3.737 -20.896 15.146 1.00 16.93 121 ARG A C 1
ATOM 950 O O . ARG A 1 120 ? -2.644 -20.347 14.997 1.00 17.00 121 ARG A O 1
ATOM 958 N N . PRO A 1 121 ? -4.569 -20.549 16.127 1.00 16.04 122 PRO A N 1
ATOM 959 C CA . PRO A 1 121 ? -4.087 -19.621 17.173 1.00 15.58 122 PRO A CA 1
ATOM 960 C C . PRO A 1 121 ? -2.827 -20.136 17.827 1.00 15.31 122 PRO A C 1
ATOM 961 O O . PRO A 1 121 ? -2.692 -21.358 18.015 1.00 15.81 122 PRO A O 1
ATOM 965 N N . TRP A 1 122 ? -1.887 -19.255 18.170 1.00 14.58 123 TRP A N 1
ATOM 966 C CA . TRP A 1 122 ? -0.596 -19.724 18.738 1.00 15.16 123 TRP A CA 1
ATOM 967 C C . TRP A 1 122 ? -0.781 -20.449 20.083 1.00 15.57 123 TRP A C 1
ATOM 968 O O . TRP A 1 122 ? -0.038 -21.382 20.386 1.00 15.58 123 TRP A O 1
ATOM 979 N N . ILE A 1 123 ? -1.826 -20.106 20.835 1.00 15.92 124 ILE A N 1
ATOM 980 C CA A ILE A 1 123 ? -2.108 -20.793 22.099 0.60 17.42 124 ILE A CA 1
ATOM 981 C CA B ILE A 1 123 ? -2.099 -20.781 22.097 0.40 17.06 124 ILE A CA 1
ATOM 982 C C . ILE A 1 123 ? -2.427 -22.276 21.896 1.00 18.12 124 ILE A C 1
ATOM 983 O O . ILE A 1 123 ? -2.265 -23.069 22.810 1.00 18.12 124 ILE A O 1
ATOM 992 N N . GLN A 1 124 ? -2.860 -22.657 20.701 1.00 17.14 125 GLN A N 1
ATOM 993 C CA . GLN A 1 124 ? -3.172 -24.071 20.409 1.00 18.95 125 GLN A CA 1
ATOM 994 C C . GLN A 1 124 ? -1.942 -24.894 19.976 1.00 19.23 125 GLN A C 1
ATOM 995 O O . GLN A 1 124 ? -2.062 -26.094 19.650 1.00 20.16 125 GLN A O 1
ATOM 1001 N N . GLU A 1 125 ? -0.776 -24.276 19.912 1.00 18.81 126 GLU A N 1
ATOM 1002 C CA . GLU A 1 125 ? 0.442 -24.995 19.551 1.00 20.13 126 GLU A CA 1
ATOM 1003 C C . GLU A 1 125 ? 0.940 -25.754 20.793 1.00 22.09 126 GLU A C 1
ATOM 1004 O O . GLU A 1 125 ? 1.501 -25.160 21.737 1.00 20.37 126 GLU A O 1
ATOM 1010 N N . GLN A 1 126 ? 0.760 -27.070 20.772 1.00 22.93 127 GLN A N 1
ATOM 1011 C CA . GLN A 1 126 ? 1.079 -27.904 21.920 1.00 27.71 127 GLN A CA 1
ATOM 1012 C C . GLN A 1 126 ? 2.568 -27.963 22.266 1.00 28.76 127 GLN A C 1
ATOM 1013 O O . GLN A 1 126 ? 2.923 -28.171 23.432 1.00 28.53 127 GLN A O 1
ATOM 1019 N N . ASP A 1 127 ? 3.426 -27.734 21.283 1.00 28.96 128 ASP A N 1
ATOM 1020 C CA . ASP A 1 127 ? 4.856 -27.680 21.549 1.00 31.83 128 ASP A CA 1
ATOM 1021 C C . ASP A 1 127 ? 5.391 -26.267 21.799 1.00 29.20 128 ASP A C 1
ATOM 1022 O O . ASP A 1 127 ? 6.596 -26.084 21.853 1.00 29.70 128 ASP A O 1
ATOM 1027 N N . GLY A 1 128 ? 4.511 -25.286 21.972 1.00 24.18 129 GLY A N 1
ATOM 1028 C CA . GLY A 1 128 ? 4.952 -23.962 22.427 1.00 22.41 129 GLY A CA 1
ATOM 1029 C C . GLY A 1 128 ? 5.452 -23.112 21.278 1.00 20.57 129 GLY A C 1
ATOM 1030 O O . GLY A 1 128 ? 5.526 -23.577 20.112 1.00 21.40 129 GLY A O 1
ATOM 1031 N N . ILE A 1 129 ? 5.800 -21.870 21.614 1.00 16.76 130 ILE A N 1
ATOM 1032 C CA . ILE A 1 129 ? 6.118 -20.818 20.668 1.00 16.54 130 ILE A CA 1
ATOM 1033 C C . ILE A 1 129 ? 7.462 -20.239 21.152 1.00 14.35 130 ILE A C 1
ATOM 1034 O O . ILE A 1 129 ? 7.734 -20.198 22.358 1.00 13.62 130 ILE A O 1
ATOM 1039 N N . LYS A 1 130 ? 8.262 -19.763 20.212 1.00 13.24 131 LYS A N 1
ATOM 1040 C CA A LYS A 1 130 ? 9.524 -19.109 20.493 0.60 13.25 131 LYS A CA 1
ATOM 1041 C CA B LYS A 1 130 ? 9.530 -19.129 20.497 0.40 13.16 131 LYS A CA 1
ATOM 1042 C C . LYS A 1 130 ? 9.655 -17.815 19.721 1.00 12.56 131 LYS A C 1
ATOM 1043 O O . LYS A 1 130 ? 9.144 -17.707 18.606 1.00 12.23 131 LYS A O 1
ATOM 1054 N N . PHE A 1 131 ? 10.358 -16.847 20.294 1.00 12.07 132 PHE A N 1
ATOM 1055 C CA . PHE A 1 131 ? 10.758 -15.641 19.587 1.00 12.65 132 PHE A CA 1
ATOM 1056 C C . PHE A 1 131 ? 12.262 -15.528 19.661 1.00 13.69 132 PHE A C 1
ATOM 1057 O O . PHE A 1 131 ? 12.863 -15.813 20.725 1.00 13.90 132 PHE A O 1
ATOM 1065 N N . LEU A 1 132 ? 12.855 -15.061 18.559 1.00 13.32 133 LEU A N 1
ATOM 1066 C CA . LEU A 1 132 ? 14.254 -14.706 18.518 1.00 14.61 133 LEU A CA 1
ATOM 1067 C C . LEU A 1 132 ? 14.467 -13.305 19.098 1.00 13.26 133 LEU A C 1
ATOM 1068 O O . LEU A 1 132 ? 13.694 -12.371 18.819 1.00 13.23 133 LEU A O 1
ATOM 1073 N N . CYS A 1 133 ? 15.469 -13.160 19.944 1.00 12.76 134 CYS A N 1
ATOM 1074 C CA . CYS A 1 133 ? 15.702 -11.912 20.620 1.00 13.54 134 CYS A CA 1
ATOM 1075 C C . CYS A 1 133 ? 17.145 -11.451 20.455 1.00 13.48 134 CYS A C 1
ATOM 1076 O O . CYS A 1 133 ? 18.005 -11.884 21.210 1.00 13.28 134 CYS A O 1
ATOM 1079 N N . PRO A 1 134 ? 17.419 -10.553 19.489 1.00 14.12 135 PRO A N 1
ATOM 1080 C CA . PRO A 1 134 ? 18.752 -9.953 19.455 1.00 14.44 135 PRO A CA 1
ATOM 1081 C C . PRO A 1 134 ? 19.112 -9.264 20.761 1.00 14.45 135 PRO A C 1
ATOM 1082 O O . PRO A 1 134 ? 18.264 -8.532 21.339 1.00 13.94 135 PRO A O 1
ATOM 1086 N N . VAL A 1 135 ? 20.331 -9.528 21.267 1.00 13.03 136 VAL A N 1
ATOM 1087 C CA . VAL A 1 135 ? 20.771 -8.946 22.515 1.00 13.35 136 VAL A CA 1
ATOM 1088 C C . VAL A 1 135 ? 22.111 -8.201 22.375 1.00 13.94 136 VAL A C 1
ATOM 1089 O O . VAL A 1 135 ? 22.920 -8.533 21.503 1.00 15.02 136 VAL A O 1
ATOM 1093 N N . PRO A 1 136 ? 22.348 -7.206 23.236 1.00 13.47 137 PRO A N 1
ATOM 1094 C CA . PRO A 1 136 ? 21.394 -6.683 24.234 1.00 13.34 137 PRO A CA 1
ATOM 1095 C C . PRO A 1 136 ? 20.190 -6.031 23.545 1.00 13.54 137 PRO A C 1
ATOM 1096 O O . PRO A 1 136 ? 20.323 -5.473 22.450 1.00 12.53 137 PRO A O 1
ATOM 1100 N N . GLY A 1 137 ? 19.024 -6.143 24.176 1.00 13.72 138 GLY A N 1
ATOM 1101 C CA . GLY A 1 137 ? 17.781 -5.660 23.610 1.00 12.66 138 GLY A CA 1
ATOM 1102 C C . GLY A 1 137 ? 16.893 -4.984 24.624 1.00 12.89 138 GLY A C 1
ATOM 1103 O O . GLY A 1 137 ? 17.351 -4.570 25.699 1.00 11.35 138 GLY A O 1
ATOM 1104 N N . TYR A 1 138 ? 15.633 -4.811 24.226 1.00 11.96 139 TYR A N 1
ATOM 1105 C CA . TYR A 1 138 ? 14.698 -3.949 24.966 1.00 12.88 139 TYR A CA 1
ATOM 1106 C C . TYR A 1 138 ? 13.910 -4.785 25.970 1.00 13.50 139 TYR A C 1
ATOM 1107 O O . TYR A 1 138 ? 13.132 -5.685 25.601 1.00 13.06 139 TYR A O 1
ATOM 1116 N N . ASP A 1 139 ? 14.089 -4.487 27.254 1.00 13.43 140 ASP A N 1
ATOM 1117 C CA . ASP A 1 139 ? 13.463 -5.309 28.285 1.00 14.24 140 ASP A CA 1
ATOM 1118 C C . ASP A 1 139 ? 11.935 -5.353 28.225 1.00 12.92 140 ASP A C 1
ATOM 1119 O O . ASP A 1 139 ? 11.338 -6.369 28.591 1.00 11.92 140 ASP A O 1
ATOM 1124 N N . ARG A 1 140 ? 11.288 -4.279 27.773 1.00 12.08 141 ARG A N 1
ATOM 1125 C CA . ARG A 1 140 ? 9.833 -4.314 27.675 1.00 12.41 141 ARG A CA 1
ATOM 1126 C C . ARG A 1 140 ? 9.345 -5.175 26.525 1.00 11.59 141 ARG A C 1
ATOM 1127 O O . ARG A 1 140 ? 8.235 -5.676 26.619 1.00 10.92 141 ARG A O 1
ATOM 1135 N N . HIS A 1 141 ? 10.150 -5.377 25.474 1.00 10.51 142 HIS A N 1
ATOM 1136 C CA . HIS A 1 141 ? 9.806 -6.430 24.516 1.00 10.81 142 HIS A CA 1
ATOM 1137 C C . HIS A 1 141 ? 9.782 -7.790 25.181 1.00 11.26 142 HIS A C 1
ATOM 1138 O O . HIS A 1 141 ? 8.852 -8.608 25.029 1.00 10.64 142 HIS A O 1
ATOM 1145 N N . PHE A 1 142 ? 10.853 -8.060 25.904 1.00 11.45 143 PHE A N 1
ATOM 1146 C CA . PHE A 1 142 ? 11.019 -9.347 26.539 1.00 12.15 143 PHE A CA 1
ATOM 1147 C C . PHE A 1 142 ? 9.928 -9.624 27.567 1.00 11.70 143 PHE A C 1
ATOM 1148 O O . PHE A 1 142 ? 9.576 -10.763 27.756 1.00 10.94 143 PHE A O 1
ATOM 1156 N N . ALA A 1 143 ? 9.437 -8.579 28.228 1.00 11.26 144 ALA A N 1
ATOM 1157 C CA . ALA A 1 143 ? 8.382 -8.711 29.224 1.00 11.55 144 ALA A CA 1
ATOM 1158 C C . ALA A 1 143 ? 7.072 -9.213 28.608 1.00 11.66 144 ALA A C 1
ATOM 1159 O O . ALA A 1 143 ? 6.369 -10.017 29.236 1.00 11.40 144 ALA A O 1
ATOM 1161 N N . ILE A 1 144 ? 6.800 -8.830 27.357 1.00 11.24 145 ILE A N 1
ATOM 1162 C CA . ILE A 1 144 ? 5.595 -9.251 26.671 1.00 11.74 145 ILE A CA 1
ATOM 1163 C C . ILE A 1 144 ? 5.689 -10.751 26.392 1.00 12.73 145 ILE A C 1
ATOM 1164 O O . ILE A 1 144 ? 4.777 -11.517 26.737 1.00 13.48 145 ILE A O 1
ATOM 1169 N N . THR A 1 145 ? 6.789 -11.191 25.789 1.00 13.12 146 THR A N 1
ATOM 1170 C CA . THR A 1 145 ? 6.892 -12.604 25.458 1.00 13.64 146 THR A CA 1
ATOM 1171 C C . THR A 1 145 ? 6.983 -13.471 26.722 1.00 13.71 146 THR A C 1
ATOM 1172 O O . THR A 1 145 ? 6.385 -14.551 26.783 1.00 14.30 146 THR A O 1
ATOM 1176 N N . GLU A 1 146 ? 7.673 -12.987 27.744 1.00 14.09 147 GLU A N 1
ATOM 1177 C CA . GLU A 1 146 ? 7.830 -13.750 28.966 1.00 15.17 147 GLU A CA 1
ATOM 1178 C C . GLU A 1 146 ? 6.456 -13.971 29.594 1.00 14.61 147 GLU A C 1
ATOM 1179 O O . GLU A 1 146 ? 6.148 -15.052 30.036 1.00 13.01 147 GLU A O 1
ATOM 1185 N N . THR A 1 147 ? 5.629 -12.921 29.632 1.00 14.70 148 THR A N 1
ATOM 1186 C CA . THR A 1 147 ? 4.356 -13.015 30.341 1.00 15.10 148 THR A CA 1
ATOM 1187 C C . THR A 1 147 ? 3.407 -13.945 29.587 1.00 15.41 148 THR A C 1
ATOM 1188 O O . THR A 1 147 ? 2.617 -14.638 30.210 1.00 15.54 148 THR A O 1
ATOM 1200 N N . GLY A 1 149 ? 4.323 -16.611 28.035 1.00 15.90 150 GLY A N 1
ATOM 1201 C CA . GLY A 1 149 ? 4.891 -17.972 28.043 1.00 15.75 150 GLY A CA 1
ATOM 1202 C C . GLY A 1 149 ? 5.569 -18.335 26.740 1.00 16.00 150 GLY A C 1
ATOM 1203 O O . GLY A 1 149 ? 5.667 -19.509 26.412 1.00 14.72 150 GLY A O 1
ATOM 1204 N N . ILE A 1 150 ? 6.071 -17.327 26.008 1.00 14.32 151 ILE A N 1
ATOM 1205 C CA . ILE A 1 150 ? 6.757 -17.550 24.724 1.00 13.59 151 ILE A CA 1
ATOM 1206 C C . ILE A 1 150 ? 8.238 -17.669 25.012 1.00 13.85 151 ILE A C 1
ATOM 1207 O O . ILE A 1 150 ? 8.840 -16.767 25.611 1.00 15.05 151 ILE A O 1
ATOM 1212 N N . GLU A 1 151 ? 8.849 -18.775 24.642 1.00 13.97 152 GLU A N 1
ATOM 1213 C CA . GLU A 1 151 ? 10.296 -18.956 24.952 1.00 15.50 152 GLU A CA 1
ATOM 1214 C C . GLU A 1 151 ? 11.144 -17.978 24.145 1.00 14.90 152 GLU A C 1
ATOM 1215 O O . GLU A 1 151 ? 10.859 -17.711 22.972 1.00 14.67 152 GLU A O 1
ATOM 1229 N N . ILE A 1 153 ? 14.851 -16.852 22.538 1.00 13.78 154 ILE A N 1
ATOM 1230 C CA A ILE A 1 153 ? 16.174 -17.303 22.129 0.60 15.02 154 ILE A CA 1
ATOM 1231 C CA B ILE A 1 153 ? 16.161 -17.306 22.080 0.40 14.24 154 ILE A CA 1
ATOM 1232 C C . ILE A 1 153 ? 17.079 -16.090 21.878 1.00 14.46 154 ILE A C 1
ATOM 1233 O O . ILE A 1 153 ? 16.869 -15.330 20.939 1.00 13.40 154 ILE A O 1
ATOM 1242 N N . PRO A 1 154 ? 18.074 -15.901 22.727 1.00 15.50 155 PRO A N 1
ATOM 1243 C CA . PRO A 1 154 ? 18.941 -14.739 22.502 1.00 16.44 155 PRO A CA 1
ATOM 1244 C C . PRO A 1 154 ? 19.858 -14.910 21.309 1.00 18.20 155 PRO A C 1
ATOM 1245 O O . PRO A 1 154 ? 20.385 -16.006 21.095 1.00 18.71 155 PRO A O 1
ATOM 1249 N N . ILE A 1 155 ? 20.050 -13.833 20.557 1.00 17.19 156 ILE A N 1
ATOM 1250 C CA . ILE A 1 155 ? 20.881 -13.838 19.367 1.00 18.01 156 ILE A CA 1
ATOM 1251 C C . ILE A 1 155 ? 21.935 -12.699 19.463 1.00 19.54 156 ILE A C 1
ATOM 1252 O O . ILE A 1 155 ? 21.573 -11.566 19.628 1.00 15.75 156 ILE A O 1
ATOM 1257 N N . PRO A 1 156 ? 23.229 -13.001 19.243 1.00 22.93 157 PRO A N 1
ATOM 1258 C CA . PRO A 1 156 ? 24.275 -11.956 19.240 1.00 24.22 157 PRO A CA 1
ATOM 1259 C C . PRO A 1 156 ? 24.033 -10.825 18.276 1.00 24.77 157 PRO A C 1
ATOM 1260 O O . PRO A 1 156 ? 23.475 -11.024 17.172 1.00 26.71 157 PRO A O 1
ATOM 1272 N N . LEU A 1 158 ? 25.671 -8.014 15.873 1.00 27.41 159 LEU A N 1
ATOM 1273 C CA . LEU A 1 158 ? 26.915 -7.692 15.154 1.00 31.37 159 LEU A CA 1
ATOM 1274 C C . LEU A 1 158 ? 26.905 -6.196 14.747 1.00 31.10 159 LEU A C 1
ATOM 1275 O O . LEU A 1 158 ? 26.069 -5.403 15.213 1.00 30.25 159 LEU A O 1
ATOM 1280 N N . GLN A 1 159 ? 27.774 -5.818 13.825 1.00 31.24 160 GLN A N 1
ATOM 1281 C CA A GLN A 1 159 ? 28.044 -4.412 13.544 0.60 31.67 160 GLN A CA 1
ATOM 1282 C CA B GLN A 1 159 ? 28.033 -4.401 13.586 0.40 31.19 160 GLN A CA 1
ATOM 1283 C C . GLN A 1 159 ? 26.885 -3.698 12.850 1.00 30.78 160 GLN A C 1
ATOM 1284 O O . GLN A 1 159 ? 26.577 -2.547 13.170 1.00 29.04 160 GLN A O 1
ATOM 1295 N N . ASP A 1 160 ? 26.257 -4.382 11.888 1.00 29.23 161 ASP A N 1
ATOM 1296 C CA . ASP A 1 160 ? 25.179 -3.803 11.052 1.00 30.58 161 ASP A CA 1
ATOM 1297 C C . ASP A 1 160 ? 23.849 -4.562 11.168 1.00 26.97 161 ASP A C 1
ATOM 1298 O O . ASP A 1 160 ? 23.009 -4.550 10.241 1.00 21.31 161 ASP A O 1
ATOM 1303 N N . GLY A 1 161 ? 23.683 -5.237 12.296 1.00 25.98 162 GLY A N 1
ATOM 1304 C CA . GLY A 1 161 ? 22.480 -5.996 12.557 1.00 24.81 162 GLY A CA 1
ATOM 1305 C C . GLY A 1 161 ? 22.812 -7.168 13.442 1.00 24.08 162 GLY A C 1
ATOM 1306 O O . GLY A 1 161 ? 23.956 -7.342 13.883 1.00 23.87 162 GLY A O 1
ATOM 1307 N N . PRO A 1 162 ? 21.802 -7.976 13.724 1.00 24.56 163 PRO A N 1
ATOM 1308 C CA . PRO A 1 162 ? 22.042 -9.168 14.469 1.00 23.18 163 PRO A CA 1
ATOM 1309 C C . PRO A 1 162 ? 22.790 -10.194 13.625 1.00 22.86 163 PRO A C 1
ATOM 1310 O O . PRO A 1 162 ? 23.102 -9.958 12.459 1.00 24.06 163 PRO A O 1
ATOM 1314 N N . ASP A 1 163 ? 23.050 -11.335 14.217 1.00 21.33 164 ASP A N 1
ATOM 1315 C CA . ASP A 1 163 ? 23.733 -12.426 13.546 1.00 20.08 164 ASP A CA 1
ATOM 1316 C C . ASP A 1 163 ? 22.717 -13.106 12.625 1.00 19.23 164 ASP A C 1
ATOM 1317 O O . ASP A 1 163 ? 22.062 -14.089 13.005 1.00 17.40 164 ASP A O 1
ATOM 1322 N N . VAL A 1 164 ? 22.603 -12.581 11.415 1.00 18.15 165 VAL A N 1
ATOM 1323 C CA . VAL A 1 164 ? 21.617 -13.062 10.443 1.00 20.37 165 VAL A CA 1
ATOM 1324 C C . VAL A 1 164 ? 21.905 -14.482 9.935 1.00 19.12 165 VAL A C 1
ATOM 1325 O O . VAL A 1 164 ? 20.990 -15.219 9.657 1.00 17.73 165 VAL A O 1
ATOM 1329 N N . ASP A 1 165 ? 23.172 -14.866 9.803 1.00 19.93 166 ASP A N 1
ATOM 1330 C CA . ASP A 1 165 ? 23.490 -16.254 9.460 1.00 20.59 166 ASP A CA 1
ATOM 1331 C C . ASP A 1 165 ? 22.838 -17.232 10.417 1.00 19.68 166 ASP A C 1
ATOM 1332 O O . ASP 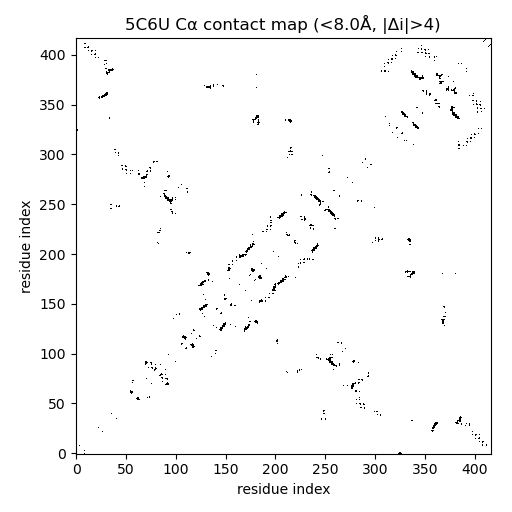A 1 165 ? 22.247 -18.214 9.988 1.00 20.21 166 ASP A O 1
ATOM 1337 N N . LEU A 1 166 ? 22.948 -16.956 11.721 1.00 17.72 167 LEU A N 1
ATOM 1338 C CA . LEU A 1 166 ? 22.386 -17.819 12.752 1.00 17.29 167 LEU A CA 1
ATOM 1339 C C . LEU A 1 166 ? 20.848 -17.766 12.713 1.00 16.80 167 LEU A C 1
ATOM 1340 O O . LEU A 1 166 ? 20.192 -18.800 12.736 1.00 15.99 167 LEU A O 1
ATOM 1345 N N . ILE A 1 167 ? 20.281 -16.568 12.580 1.00 15.50 168 ILE A N 1
ATOM 1346 C CA . ILE A 1 167 ? 18.841 -16.446 12.534 1.00 14.83 168 ILE A CA 1
ATOM 1347 C C . ILE A 1 167 ? 18.280 -17.290 11.407 1.00 14.99 168 ILE A C 1
ATOM 1348 O O . ILE A 1 167 ? 17.337 -18.062 11.604 1.00 14.33 168 ILE A O 1
ATOM 1353 N N . GLU A 1 168 ? 18.855 -17.150 10.217 1.00 15.36 169 GLU A N 1
ATOM 1354 C CA . GLU A 1 168 ? 18.404 -17.923 9.036 1.00 15.97 169 GLU A CA 1
ATOM 1355 C C . GLU A 1 168 ? 18.437 -19.413 9.290 1.00 16.62 169 GLU A C 1
ATOM 1356 O O . GLU A 1 168 ? 17.511 -20.140 8.887 1.00 15.80 169 GLU A O 1
ATOM 1362 N N . GLU A 1 169 ? 19.510 -19.874 9.939 1.00 16.87 170 GLU A N 1
ATOM 1363 C CA A GLU A 1 169 ? 19.710 -21.305 10.217 0.60 17.59 170 GLU A CA 1
ATOM 1364 C CA B GLU A 1 169 ? 19.660 -21.308 10.176 0.40 17.93 170 GLU A CA 1
ATOM 1365 C C . GLU A 1 169 ? 18.644 -21.829 11.177 1.00 17.28 170 GLU A C 1
ATOM 1366 O O . GLU A 1 169 ? 18.094 -22.922 11.000 1.00 19.18 170 GLU A O 1
ATOM 1377 N N . LEU A 1 170 ? 18.340 -21.056 12.199 1.00 16.48 171 LEU A N 1
ATOM 1378 C CA . LEU A 1 170 ? 17.343 -21.482 13.193 1.00 16.55 171 LEU A CA 1
ATOM 1379 C C . LEU A 1 170 ? 15.895 -21.455 12.685 1.00 15.99 171 LEU A C 1
ATOM 1380 O O . LEU A 1 170 ? 15.117 -22.389 12.939 1.00 16.08 171 LEU A O 1
ATOM 1385 N N . VAL A 1 171 ? 15.504 -20.357 12.030 1.00 15.62 172 VAL A N 1
ATOM 1386 C CA A VAL A 1 171 ? 14.104 -20.173 11.628 0.60 15.76 172 VAL A CA 1
ATOM 1387 C CA B VAL A 1 171 ? 14.115 -20.158 11.650 0.40 15.85 172 VAL A CA 1
ATOM 1388 C C . VAL A 1 171 ? 13.726 -21.152 10.543 1.00 16.34 172 VAL A C 1
ATOM 1389 O O . VAL A 1 171 ? 12.571 -21.541 10.433 1.00 18.16 172 VAL A O 1
ATOM 1396 N N . ALA A 1 172 ? 14.709 -21.581 9.754 1.00 16.51 173 ALA A N 1
ATOM 1397 C CA . ALA A 1 172 ? 14.475 -22.526 8.679 1.00 18.28 173 ALA A CA 1
ATOM 1398 C C . ALA A 1 172 ? 14.038 -23.902 9.154 1.00 19.37 173 ALA A C 1
ATOM 1399 O O . ALA A 1 172 ? 13.347 -24.609 8.408 1.00 19.70 173 ALA A O 1
ATOM 1401 N N . VAL A 1 173 ? 14.448 -24.296 10.361 1.00 18.68 174 VAL A N 1
ATOM 1402 C CA . VAL A 1 173 ? 14.192 -25.630 10.818 1.00 20.46 174 VAL A CA 1
ATOM 1403 C C . VAL A 1 173 ? 13.273 -25.751 12.027 1.00 21.93 174 VAL A C 1
ATOM 1404 O O . VAL A 1 173 ? 13.012 -26.867 12.467 1.00 24.53 174 VAL A O 1
ATOM 1408 N N . ASP A 1 174 ? 12.792 -24.652 12.595 1.00 20.38 175 ASP A N 1
ATOM 1409 C CA . ASP A 1 174 ? 12.000 -24.751 13.835 1.00 20.10 175 ASP A CA 1
ATOM 1410 C C . ASP A 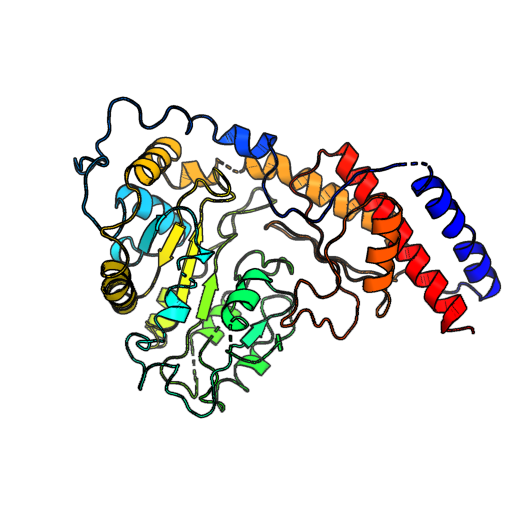1 174 ? 10.659 -24.044 13.680 1.00 19.83 175 ASP A C 1
ATOM 1411 O O . ASP A 1 174 ? 10.593 -22.813 13.706 1.00 20.35 175 ASP A O 1
ATOM 1416 N N . PRO A 1 175 ? 9.587 -24.819 13.465 1.00 18.71 176 PRO A N 1
ATOM 1417 C CA . PRO A 1 175 ? 8.310 -24.192 13.202 1.00 18.73 176 PRO A CA 1
ATOM 1418 C C . PRO A 1 175 ? 7.717 -23.516 14.448 1.00 16.94 176 PRO A C 1
ATOM 1419 O O . PRO A 1 175 ? 6.734 -22.795 14.334 1.00 16.36 176 PRO A O 1
ATOM 1423 N N . ALA A 1 176 ? 8.321 -23.733 15.605 1.00 16.15 177 ALA A N 1
ATOM 1424 C CA . ALA A 1 176 ? 7.873 -23.053 16.819 1.00 15.65 177 ALA A CA 1
ATOM 1425 C C . ALA A 1 176 ? 8.330 -21.581 16.856 1.00 14.37 177 ALA A C 1
ATOM 1426 O O . ALA A 1 176 ? 7.794 -20.792 17.645 1.00 13.17 177 ALA A O 1
ATOM 1428 N N . ILE A 1 177 ? 9.305 -21.217 16.016 1.00 13.70 178 ILE A N 1
ATOM 1429 C CA . ILE A 1 177 ? 9.774 -19.849 16.004 1.00 14.14 178 ILE A CA 1
ATOM 1430 C C . ILE A 1 177 ? 8.799 -19.001 15.192 1.00 13.43 178 ILE A C 1
ATOM 1431 O O . ILE A 1 177 ? 8.736 -19.083 13.946 1.00 14.54 178 ILE A O 1
ATOM 1436 N N . LYS A 1 178 ? 8.027 -18.184 15.897 1.00 13.12 179 LYS A N 1
ATOM 1437 C CA . LYS A 1 178 ? 6.959 -17.420 15.275 1.00 12.89 179 LYS A CA 1
ATOM 1438 C C . LYS A 1 178 ? 7.304 -15.942 15.069 1.00 12.49 179 LYS A C 1
ATOM 1439 O O . LYS A 1 178 ? 6.606 -15.260 14.304 1.00 11.66 179 LYS A O 1
ATOM 1445 N N . GLY A 1 179 ? 8.299 -15.434 15.800 1.00 12.56 180 GLY A N 1
ATOM 1446 C CA . GLY A 1 179 ? 8.576 -13.991 15.813 1.00 12.66 180 GLY A CA 1
ATOM 1447 C C . GLY A 1 179 ? 10.009 -13.646 16.148 1.00 12.79 180 GLY A C 1
ATOM 1448 O O . GLY A 1 179 ? 10.798 -14.506 16.601 1.00 12.34 180 GLY A O 1
ATOM 1457 N N . TRP A 1 181 ? 11.891 -10.062 17.889 1.00 12.14 182 TRP A N 1
ATOM 1458 C CA . TRP A 1 181 ? 11.902 -8.659 18.340 1.00 12.35 182 TRP A CA 1
ATOM 1459 C C . TRP A 1 181 ? 13.077 -7.929 17.701 1.00 13.32 182 TRP A C 1
ATOM 1460 O O . TRP A 1 181 ? 14.188 -8.482 17.635 1.00 13.74 182 TRP A O 1
ATOM 1471 N N . THR A 1 182 ? 12.824 -6.722 17.208 1.00 12.69 183 THR A N 1
ATOM 1472 C CA . THR A 1 182 ? 13.876 -5.827 16.721 1.00 13.68 183 THR A CA 1
ATOM 1473 C C . THR A 1 182 ? 13.608 -4.371 17.109 1.00 14.53 183 THR A C 1
ATOM 1474 O O . THR A 1 182 ? 12.439 -3.964 17.312 1.00 13.60 183 THR A O 1
ATOM 1478 N N . VAL A 1 183 ? 14.688 -3.591 17.217 1.00 13.11 184 VAL A N 1
ATOM 1479 C CA . VAL A 1 183 ? 14.620 -2.146 17.160 1.00 13.56 184 VAL A CA 1
ATOM 1480 C C . VAL A 1 183 ? 15.616 -1.784 16.069 1.00 13.89 184 VAL A C 1
ATOM 1481 O O . VAL A 1 183 ? 16.826 -1.730 16.314 1.00 14.19 184 VAL A O 1
ATOM 1485 N N . PRO A 1 184 ? 15.117 -1.545 14.856 1.00 13.18 185 PRO A N 1
ATOM 1486 C CA . PRO A 1 184 ? 16.002 -1.630 13.698 1.00 13.66 185 PRO A CA 1
ATOM 1487 C C . PRO A 1 184 ? 16.802 -0.358 13.396 1.00 13.17 185 PRO A C 1
ATOM 1488 O O . PRO A 1 184 ? 17.647 -0.382 12.476 1.00 12.96 185 PRO A O 1
ATOM 1492 N N . VAL A 1 185 ? 16.527 0.729 14.116 1.00 12.46 186 VAL A N 1
ATOM 1493 C CA . VAL A 1 185 ? 17.294 1.976 13.993 1.00 12.30 186 VAL A CA 1
ATOM 1494 C C . VAL A 1 185 ? 17.671 2.402 15.387 1.00 12.02 186 VAL A C 1
ATOM 1495 O O . VAL A 1 185 ? 16.813 2.489 16.281 1.00 11.46 186 VAL A O 1
ATOM 1499 N N . PHE A 1 186 ? 18.964 2.644 15.598 1.00 12.62 187 PHE A N 1
ATOM 1500 C CA . PHE A 1 186 ? 19.445 3.050 16.942 1.00 12.78 187 PHE A CA 1
ATOM 1501 C C . PHE A 1 186 ? 18.879 2.156 18.093 1.00 12.36 187 PHE A C 1
ATOM 1502 O O . PHE A 1 186 ? 18.252 2.639 19.054 1.00 12.14 187 PHE A O 1
ATOM 1510 N N . GLY A 1 187 ? 19.126 0.862 18.008 1.00 12.45 188 GLY A N 1
ATOM 1511 C CA . GLY A 1 187 ? 18.586 -0.093 18.976 1.00 13.55 188 GLY A CA 1
ATOM 1512 C C . GLY A 1 187 ? 18.799 0.216 20.441 1.00 13.62 188 GLY A C 1
ATOM 1513 O O . GLY A 1 187 ? 19.832 0.730 20.849 1.00 13.17 188 GLY A O 1
ATOM 1514 N N . ASN A 1 188 ? 17.778 -0.092 21.235 1.00 14.13 189 ASN A N 1
ATOM 1515 C CA . ASN A 1 188 ? 17.862 0.002 22.661 1.00 15.25 189 ASN A CA 1
ATOM 1516 C C . ASN A 1 188 ? 18.381 -1.326 23.223 1.00 14.32 189 ASN A C 1
ATOM 1517 O O . ASN A 1 188 ? 17.630 -2.292 23.281 1.00 14.26 189 ASN A O 1
ATOM 1522 N N . PRO A 1 189 ? 19.627 -1.360 23.726 1.00 14.98 190 PRO A N 1
ATOM 1523 C CA . PRO A 1 189 ? 20.560 -0.278 23.952 1.00 14.75 190 PRO A CA 1
ATOM 1524 C C . PRO A 1 189 ? 21.827 -0.354 23.112 1.00 15.79 190 PRO A C 1
ATOM 1525 O O . PRO A 1 189 ? 22.755 0.438 23.351 1.00 15.92 190 PRO A O 1
ATOM 1529 N N . SER A 1 190 ? 21.881 -1.259 22.137 1.00 15.98 191 SER A N 1
ATOM 1530 C CA . SER A 1 190 ? 23.100 -1.464 21.336 1.00 17.10 191 SER A CA 1
ATOM 1531 C C . SER A 1 190 ? 23.473 -0.262 20.491 1.00 17.25 191 SER A C 1
ATOM 1532 O O . SER A 1 190 ? 24.648 -0.109 20.111 1.00 17.88 191 SER A O 1
ATOM 1535 N N . GLY A 1 191 ? 22.477 0.575 20.171 1.00 15.81 192 GLY A N 1
ATOM 1536 C CA . GLY A 1 191 ? 22.661 1.698 19.253 1.00 16.00 192 GLY A CA 1
ATOM 1537 C C . GLY A 1 191 ? 22.793 1.260 17.798 1.00 15.52 192 GLY A C 1
ATOM 1538 O O . GLY A 1 191 ? 22.992 2.088 16.943 1.00 14.97 192 GLY A O 1
ATOM 1539 N N . VAL A 1 192 ? 22.674 -0.039 17.532 1.00 14.93 193 VAL A N 1
ATOM 1540 C CA . VAL A 1 192 ? 22.864 -0.582 16.191 1.00 15.78 193 VAL A CA 1
ATOM 1541 C C . VAL A 1 192 ? 21.652 -0.288 15.271 1.00 15.09 193 VAL A C 1
ATOM 1542 O O . VAL A 1 192 ? 20.459 -0.432 15.654 1.00 13.88 193 VAL A O 1
ATOM 1546 N N . THR A 1 193 ? 21.970 0.132 14.051 1.00 14.83 194 THR A N 1
ATOM 1547 C CA . THR A 1 193 ? 20.980 0.340 12.988 1.00 14.58 194 THR A CA 1
ATOM 1548 C C . THR A 1 193 ? 21.153 -0.754 11.927 1.00 15.03 194 THR A C 1
ATOM 1549 O O . THR A 1 193 ? 22.277 -0.990 11.413 1.00 14.92 194 THR A O 1
ATOM 1553 N N . TYR A 1 194 ? 20.066 -1.438 11.589 1.00 13.91 195 TYR A N 1
ATOM 1554 C CA . TYR A 1 194 ? 20.164 -2.551 10.648 1.00 14.52 195 TYR A CA 1
ATOM 1555 C C . TYR A 1 194 ? 20.447 -2.042 9.241 1.00 14.84 195 TYR A C 1
ATOM 1556 O O . TYR A 1 194 ? 19.753 -1.143 8.753 1.00 14.83 195 TYR A O 1
ATOM 1565 N N . SER A 1 195 ? 21.446 -2.628 8.577 1.00 15.21 196 SER A N 1
ATOM 1566 C CA . SER A 1 195 ? 21.760 -2.268 7.210 1.00 15.99 196 SER A CA 1
ATOM 1567 C C . SER A 1 195 ? 20.666 -2.763 6.248 1.00 16.12 196 SER A C 1
ATOM 1568 O O . SER A 1 195 ? 19.912 -3.695 6.559 1.00 14.46 196 SER A O 1
ATOM 1571 N N . TRP A 1 196 ? 20.625 -2.168 5.059 1.00 16.66 197 TRP A N 1
ATOM 1572 C CA . TRP A 1 196 ? 19.717 -2.606 4.002 1.00 17.23 197 TRP A CA 1
ATOM 1573 C C . TRP A 1 196 ? 19.877 -4.096 3.731 1.00 17.66 197 TRP A C 1
ATOM 1574 O O . TRP A 1 196 ? 18.889 -4.845 3.597 1.00 16.61 197 TRP A O 1
ATOM 1585 N N . GLU A 1 197 ? 21.120 -4.539 3.638 1.00 17.55 198 GLU A N 1
ATOM 1586 C CA . GLU A 1 197 ? 21.377 -5.941 3.357 1.00 19.64 198 GLU A CA 1
ATOM 1587 C C . GLU A 1 197 ? 20.826 -6.853 4.460 1.00 17.94 198 GLU A C 1
ATOM 1588 O O . GLU A 1 197 ? 20.260 -7.904 4.171 1.00 17.11 198 GLU A O 1
ATOM 1594 N N . THR A 1 198 ? 20.982 -6.436 5.713 1.00 16.09 199 THR A N 1
ATOM 1595 C CA . THR A 1 198 ? 20.403 -7.169 6.824 1.00 15.95 199 THR A CA 1
ATOM 1596 C C . THR A 1 198 ? 18.887 -7.268 6.692 1.00 14.45 199 THR A C 1
ATOM 1597 O O . THR A 1 198 ? 18.326 -8.347 6.875 1.00 14.27 199 THR A O 1
ATOM 1601 N N . VAL A 1 199 ? 18.228 -6.153 6.374 1.00 14.11 200 VAL A N 1
ATOM 1602 C CA . VAL A 1 199 ? 16.775 -6.143 6.281 1.00 14.32 200 VAL A CA 1
ATOM 1603 C C . VAL A 1 199 ? 16.336 -7.031 5.141 1.00 14.73 200 VAL A C 1
ATOM 1604 O O . VAL A 1 199 ? 15.423 -7.817 5.300 1.00 13.94 200 VAL A O 1
ATOM 1608 N N . ARG A 1 200 ? 16.974 -6.899 3.978 1.00 15.49 201 ARG A N 1
ATOM 1609 C CA . ARG A 1 200 ? 16.652 -7.752 2.836 1.00 16.61 201 ARG A CA 1
ATOM 1610 C C . ARG A 1 200 ? 16.741 -9.240 3.210 1.00 15.06 201 ARG A C 1
ATOM 1611 O O . ARG A 1 200 ? 15.838 -10.023 2.901 1.00 14.34 201 ARG A O 1
ATOM 1619 N N . ARG A 1 201 ? 17.793 -9.635 3.899 1.00 14.25 202 ARG A N 1
ATOM 1620 C CA . ARG A 1 201 ? 17.897 -11.038 4.272 1.00 14.55 202 ARG A CA 1
ATOM 1621 C C . ARG A 1 201 ? 16.782 -11.488 5.201 1.00 13.34 202 ARG A C 1
ATOM 1622 O O . ARG A 1 201 ? 16.257 -12.575 5.032 1.00 13.05 202 ARG A O 1
ATOM 1630 N N . LEU A 1 202 ? 16.408 -10.641 6.161 1.00 12.65 203 LEU A N 1
ATOM 1631 C CA . LEU A 1 202 ? 15.376 -11.001 7.120 1.00 12.66 203 LEU A CA 1
ATOM 1632 C C . LEU A 1 202 ? 13.988 -11.157 6.511 1.00 12.51 203 LEU A C 1
ATOM 1633 O O . LEU A 1 202 ? 13.194 -11.971 7.008 1.00 11.90 203 LEU A O 1
ATOM 1638 N N . VAL A 1 203 ? 13.678 -10.386 5.456 1.00 12.48 204 VAL A N 1
ATOM 1639 C CA . VAL A 1 203 ? 12.372 -10.509 4.804 1.00 13.93 204 VAL A CA 1
ATOM 1640 C C . VAL A 1 203 ? 12.341 -11.574 3.706 1.00 14.29 204 VAL A C 1
ATOM 1641 O O . VAL A 1 203 ? 11.265 -12.005 3.322 1.00 15.82 204 VAL A O 1
ATOM 1645 N N . GLN A 1 204 ? 13.501 -12.035 3.239 1.00 15.29 205 GLN A N 1
ATOM 1646 C CA . GLN A 1 204 ? 13.584 -13.096 2.234 1.00 16.84 205 GLN A CA 1
ATOM 1647 C C . GLN A 1 204 ? 13.792 -14.502 2.814 1.00 16.10 205 GLN A C 1
ATOM 1648 O O . GLN A 1 204 ? 13.464 -15.478 2.156 1.00 16.36 205 GLN A O 1
ATOM 1662 N N . ARG A 1 206 ? 13.711 -18.133 4.327 1.00 16.29 207 ARG A N 1
ATOM 1663 C CA A ARG A 1 206 ? 12.710 -19.170 4.499 0.50 17.54 207 ARG A CA 1
ATOM 1664 C CA B ARG A 1 206 ? 12.667 -19.123 4.507 0.50 17.59 207 ARG A CA 1
ATOM 1665 C C . ARG A 1 206 ? 12.490 -19.435 5.984 1.00 16.46 207 ARG A C 1
ATOM 1666 O O . ARG A 1 206 ? 13.443 -19.546 6.733 1.00 16.76 207 ARG A O 1
ATOM 1681 N N . THR A 1 207 ? 11.242 -19.569 6.396 1.00 16.81 208 THR A N 1
ATOM 1682 C CA . THR A 1 207 ? 10.918 -19.847 7.793 1.00 16.20 208 THR A CA 1
ATOM 1683 C C . THR A 1 207 ? 10.055 -21.111 7.825 1.00 15.72 208 THR A C 1
ATOM 1684 O O . THR A 1 207 ? 9.200 -21.293 6.984 1.00 16.06 208 THR A O 1
ATOM 1688 N N . ALA A 1 208 ? 10.327 -21.996 8.778 1.00 16.90 209 ALA A N 1
ATOM 1689 C CA . ALA A 1 208 ? 9.503 -23.185 8.984 1.00 16.90 209 ALA A CA 1
ATOM 1690 C C . ALA A 1 208 ? 8.053 -22.802 9.346 1.00 17.56 209 ALA A C 1
ATOM 1691 O O . ALA A 1 208 ? 7.128 -23.472 8.925 1.00 17.26 209 ALA A O 1
ATOM 1693 N N . ALA A 1 209 ? 7.851 -21.714 10.094 1.00 16.53 210 ALA A N 1
ATOM 1694 C CA . ALA A 1 209 ? 6.501 -21.231 10.393 1.00 16.38 210 ALA A CA 1
ATOM 1695 C C . ALA A 1 209 ? 6.006 -20.349 9.265 1.00 17.28 210 ALA A C 1
ATOM 1696 O O . ALA A 1 209 ? 6.640 -19.342 8.935 1.00 17.54 210 ALA A O 1
ATOM 1698 N N . PRO A 1 210 ? 4.870 -20.709 8.654 1.00 17.93 211 PRO A N 1
ATOM 1699 C CA . PRO A 1 210 ? 4.350 -19.931 7.518 1.00 18.49 211 PRO A CA 1
ATOM 1700 C C . PRO A 1 210 ? 3.872 -18.528 7.938 1.00 18.14 211 PRO A C 1
ATOM 1701 O O . PRO A 1 210 ? 3.625 -17.682 7.072 1.00 18.44 211 PRO A O 1
ATOM 1705 N N . ASP A 1 211 ? 3.760 -18.301 9.249 1.00 15.67 212 ASP A N 1
ATOM 1706 C CA . ASP A 1 211 ? 3.217 -17.057 9.791 1.00 15.07 212 ASP A CA 1
ATOM 1707 C C . ASP A 1 211 ? 4.207 -16.307 10.673 1.00 13.98 212 ASP A C 1
ATOM 1708 O O . ASP A 1 211 ? 3.820 -15.527 11.541 1.00 13.81 212 ASP A O 1
ATOM 1713 N N . PHE A 1 212 ? 5.496 -16.500 10.391 1.00 13.04 213 PHE A N 1
ATOM 1714 C CA . PHE A 1 212 ? 6.559 -15.829 11.078 1.00 12.26 213 PHE A CA 1
ATOM 1715 C C . PHE A 1 212 ? 6.454 -14.343 10.911 1.00 11.58 213 PHE A C 1
ATOM 1716 O O . PHE A 1 212 ? 6.073 -13.858 9.838 1.00 11.90 213 PHE A O 1
ATOM 1724 N N . ARG A 1 213 ? 6.765 -13.617 11.985 1.00 11.14 214 ARG A N 1
ATOM 1725 C CA . ARG A 1 213 ? 6.648 -12.164 11.994 1.00 10.83 214 ARG A CA 1
ATOM 1726 C C . ARG A 1 213 ? 7.901 -11.471 12.538 1.00 10.49 214 ARG A C 1
ATOM 1727 O O . ARG A 1 213 ? 8.504 -11.922 13.541 1.00 10.92 214 ARG A O 1
ATOM 1735 N N . LEU A 1 214 ? 8.284 -10.389 11.887 1.00 10.34 215 LEU A N 1
ATOM 1736 C CA . LEU A 1 214 ? 9.318 -9.476 12.387 1.00 10.63 215 LEU A CA 1
ATOM 1737 C C . LEU A 1 214 ? 8.608 -8.335 13.129 1.00 10.24 215 LEU A C 1
ATOM 1738 O O . LEU A 1 214 ? 7.832 -7.616 12.502 1.00 11.28 215 LEU A O 1
ATOM 1743 N N . PHE A 1 215 ? 8.834 -8.182 14.432 1.00 9.71 216 PHE A N 1
ATOM 1744 C CA . PHE A 1 215 ? 8.271 -7.074 15.185 1.00 10.12 216 PHE A CA 1
ATOM 1745 C C . PHE A 1 215 ? 9.266 -5.914 15.071 1.00 10.83 216 PHE A C 1
ATOM 1746 O O . PHE A 1 215 ? 10.315 -5.809 15.764 1.00 11.71 216 PHE A O 1
ATOM 1754 N N . TRP A 1 216 ? 8.924 -5.018 14.166 1.00 11.10 217 TRP A N 1
ATOM 1755 C CA . TRP A 1 216 ? 9.838 -3.983 13.671 1.00 11.04 2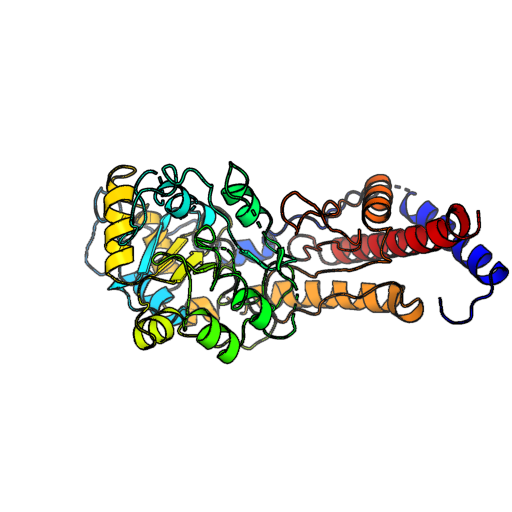17 TRP A CA 1
ATOM 1756 C C . TRP A 1 216 ? 9.549 -2.725 14.414 1.00 10.99 217 TRP A C 1
ATOM 1757 O O . TRP A 1 216 ? 8.822 -1.840 13.925 1.00 10.95 217 TRP A O 1
ATOM 1768 N N . ASP A 1 217 ? 10.075 -2.677 15.630 1.00 11.48 218 ASP A N 1
ATOM 1769 C CA . ASP A 1 217 ? 9.783 -1.595 16.568 1.00 11.87 218 ASP A CA 1
ATOM 1770 C C . ASP A 1 217 ? 10.709 -0.418 16.340 1.00 11.77 218 ASP A C 1
ATOM 1771 O O . ASP A 1 217 ? 11.789 -0.317 16.954 1.00 11.58 218 ASP A O 1
ATOM 1776 N N . ASN A 1 218 ? 10.295 0.452 15.418 1.00 11.83 219 ASN A N 1
ATOM 1777 C CA . ASN A 1 218 ? 11.078 1.602 15.005 1.00 12.05 219 ASN A CA 1
ATOM 1778 C C . ASN A 1 218 ? 10.857 2.790 15.939 1.00 11.73 219 ASN A C 1
ATOM 1779 O O . ASN A 1 218 ? 10.518 3.902 15.549 1.00 11.29 219 ASN A O 1
ATOM 1784 N N . ALA A 1 219 ? 11.137 2.523 17.204 1.00 11.76 220 ALA A N 1
ATOM 1785 C CA . ALA A 1 219 ? 10.986 3.501 18.274 1.00 12.36 220 ALA A CA 1
ATOM 1786 C C . ALA A 1 219 ? 11.857 4.734 18.099 1.00 12.86 220 ALA A C 1
ATOM 1787 O O . ALA A 1 219 ? 11.486 5.807 18.614 1.00 13.24 220 ALA A O 1
ATOM 1789 N N . TYR A 1 220 ? 12.994 4.587 17.410 1.00 11.90 221 TYR A N 1
ATOM 1790 C CA . TYR A 1 220 ? 13.992 5.658 17.324 1.00 12.27 221 TYR A CA 1
ATOM 1791 C C . TYR A 1 220 ? 14.164 6.140 15.894 1.00 12.55 221 TYR A C 1
ATOM 1792 O O . TYR A 1 220 ? 15.224 6.667 15.517 1.00 11.78 221 TYR A O 1
ATOM 1801 N N . ALA A 1 221 ? 13.086 6.007 15.128 1.00 11.99 222 ALA A N 1
ATOM 1802 C CA . ALA A 1 221 ? 13.103 6.221 13.688 1.00 12.60 222 ALA A CA 1
ATOM 1803 C C . ALA A 1 221 ? 13.736 7.535 13.193 1.00 13.16 222 ALA A C 1
ATOM 1804 O O . ALA A 1 221 ? 14.334 7.560 12.104 1.00 14.41 222 ALA A O 1
ATOM 1806 N N . VAL A 1 222 ? 13.480 8.618 13.920 1.00 12.87 223 VAL A N 1
ATOM 1807 C CA . VAL A 1 222 ? 13.979 9.940 13.608 1.00 13.53 223 VAL A CA 1
ATOM 1808 C C . VAL A 1 222 ? 14.823 10.542 14.773 1.00 13.96 223 VAL A C 1
ATOM 1809 O O . VAL A 1 222 ? 14.984 11.753 14.877 1.00 14.55 223 VAL A O 1
ATOM 1813 N N . HIS A 1 223 ? 15.376 9.695 15.632 1.00 13.02 224 HIS A N 1
ATOM 1814 C CA . HIS A 1 223 ? 15.864 10.163 16.908 1.00 13.43 224 HIS A CA 1
ATOM 1815 C C . HIS A 1 223 ? 17.379 10.277 16.832 1.00 13.53 224 HIS A C 1
ATOM 1816 O O . HIS A 1 223 ? 18.115 9.671 17.595 1.00 14.77 224 HIS A O 1
ATOM 1823 N N . THR A 1 224 ? 17.831 11.113 15.914 1.00 14.15 225 THR A N 1
ATOM 1824 C CA . THR A 1 224 ? 19.253 11.320 15.680 1.00 14.13 225 THR A CA 1
ATOM 1825 C C . THR A 1 224 ? 19.988 12.107 16.779 1.00 14.02 225 THR A C 1
ATOM 1826 O O . THR A 1 224 ? 19.434 13.007 17.429 1.00 15.24 225 THR A O 1
ATOM 1830 N N . LEU A 1 225 ? 21.245 11.756 16.994 1.00 13.96 226 LEU A N 1
ATOM 1831 C CA . LEU A 1 225 ? 22.145 12.575 17.814 1.00 13.96 226 LEU A CA 1
ATOM 1832 C C . LEU A 1 225 ? 23.106 13.428 16.994 1.00 14.69 226 LEU A C 1
ATOM 1833 O O . LEU A 1 225 ? 23.979 14.089 17.555 1.00 14.08 226 LEU A O 1
ATOM 1838 N N . THR A 1 226 ? 22.926 13.445 15.685 1.00 15.45 227 THR A N 1
ATOM 1839 C CA . THR A 1 226 ? 23.717 14.279 14.805 1.00 17.28 227 THR A CA 1
ATOM 1840 C C . THR A 1 226 ? 22.772 15.174 13.996 1.00 18.73 227 THR A C 1
ATOM 1841 O O . THR A 1 226 ? 21.556 15.169 14.183 1.00 16.44 227 THR A O 1
ATOM 1845 N N . LEU A 1 227 ? 23.332 15.921 13.053 1.00 20.39 228 LEU A N 1
ATOM 1846 C CA . LEU A 1 227 ? 22.506 16.786 12.224 1.00 24.93 228 LEU A CA 1
ATOM 1847 C C . LEU A 1 227 ? 21.964 16.074 11.005 1.00 26.02 228 LEU A C 1
ATOM 1848 O O . LEU A 1 227 ? 21.357 16.716 10.164 1.00 32.14 228 LEU A O 1
ATOM 1853 N N . ASP A 1 228 ? 22.143 14.758 10.939 1.00 26.33 229 ASP A N 1
ATOM 1854 C CA . ASP A 1 228 ? 21.660 13.926 9.849 1.00 27.98 229 ASP A CA 1
ATOM 1855 C C . ASP A 1 228 ? 20.601 12.932 10.342 1.00 25.08 229 ASP A C 1
ATOM 1856 O O . ASP A 1 228 ? 20.721 12.416 11.456 1.00 27.15 229 ASP A O 1
ATOM 1861 N N . PHE A 1 229 ? 19.638 12.613 9.482 1.00 21.99 230 PHE A N 1
ATOM 1862 C CA . PHE A 1 229 ? 18.626 11.556 9.780 1.00 20.03 230 PHE A CA 1
ATOM 1863 C C . PHE A 1 229 ? 18.931 10.246 9.083 1.00 21.09 230 PHE A C 1
ATOM 1864 O O . PHE A 1 229 ? 19.390 10.242 7.949 1.00 21.54 230 PHE A O 1
ATOM 1872 N N . PRO A 1 230 ? 18.692 9.126 9.767 1.00 20.93 231 PRO A N 1
ATOM 1873 C CA . PRO A 1 230 ? 18.918 7.846 9.092 1.00 23.20 231 PRO A CA 1
ATOM 1874 C C . PRO A 1 230 ? 17.903 7.612 7.965 1.00 24.73 231 PRO A C 1
ATOM 1875 O O . PRO A 1 230 ? 16.748 8.028 8.051 1.00 23.08 231 PRO A O 1
ATOM 1879 N N . ARG A 1 231 ? 18.351 6.957 6.903 1.00 26.27 232 ARG A N 1
ATOM 1880 C CA A ARG A 1 231 ? 17.514 6.531 5.768 0.60 28.06 232 ARG A CA 1
ATOM 1881 C CA B ARG A 1 231 ? 17.452 6.610 5.815 0.40 26.95 232 ARG A CA 1
ATOM 1882 C C . ARG A 1 231 ? 16.646 5.359 6.228 1.00 25.99 232 ARG A C 1
ATOM 1883 O O . ARG A 1 231 ? 17.195 4.391 6.733 1.00 30.55 232 ARG A O 1
ATOM 1898 N N . GLN A 1 232 ? 15.317 5.420 6.097 1.00 22.04 233 GLN A N 1
ATOM 1899 C CA . GLN A 1 232 ? 14.476 4.297 6.534 1.00 21.53 233 GLN A CA 1
ATOM 1900 C C . GLN A 1 232 ? 14.504 3.190 5.492 1.00 21.11 233 GLN A C 1
ATOM 1901 O O . GLN A 1 232 ? 14.221 3.439 4.319 1.00 21.56 233 GLN A O 1
ATOM 1907 N N . VAL A 1 233 ? 14.882 1.976 5.889 1.00 17.32 234 VAL A N 1
ATOM 1908 C CA . VAL A 1 233 ? 14.799 0.870 4.961 1.00 17.13 234 VAL A CA 1
ATOM 1909 C C . VAL A 1 233 ? 13.332 0.472 4.742 1.00 16.66 234 VAL A C 1
ATOM 1910 O O . VAL A 1 233 ? 12.538 0.431 5.695 1.00 15.30 234 VAL A O 1
ATOM 1914 N N . ASP A 1 234 ? 12.954 0.211 3.488 1.00 16.62 235 ASP A N 1
ATOM 1915 C CA . ASP A 1 234 ? 11.578 -0.120 3.163 1.00 17.00 235 ASP A CA 1
ATOM 1916 C C . ASP A 1 234 ? 11.284 -1.607 3.465 1.00 15.84 235 ASP A C 1
ATOM 1917 O O . ASP A 1 234 ? 11.258 -2.444 2.563 1.00 14.92 235 ASP A O 1
ATOM 1922 N N . VAL A 1 235 ? 11.109 -1.936 4.747 1.00 14.07 236 VAL A N 1
ATOM 1923 C CA . VAL A 1 235 ? 10.973 -3.327 5.155 1.00 13.62 236 VAL A CA 1
ATOM 1924 C C . VAL A 1 235 ? 9.687 -3.937 4.559 1.00 13.46 236 VAL A C 1
ATOM 1925 O O . VAL A 1 235 ? 9.689 -5.113 4.197 1.00 13.35 236 VAL A O 1
ATOM 1929 N N . LEU A 1 236 ? 8.601 -3.155 4.500 1.00 13.35 237 LEU A N 1
ATOM 1930 C CA . LEU A 1 236 ? 7.322 -3.675 3.981 1.00 13.85 237 LEU A CA 1
ATOM 1931 C C . LEU A 1 236 ? 7.395 -3.917 2.486 1.00 13.30 237 LEU A C 1
ATOM 1932 O O . LEU A 1 236 ? 6.867 -4.921 1.974 1.00 12.08 237 LEU A O 1
ATOM 1937 N N . GLY A 1 237 ? 8.079 -2.999 1.793 1.00 13.50 238 GLY A N 1
ATOM 1938 C CA . GLY A 1 237 ? 8.272 -3.096 0.345 1.00 13.43 238 GLY A CA 1
ATOM 1939 C C . GLY A 1 237 ? 9.153 -4.285 -0.014 1.00 13.58 238 GLY A C 1
ATOM 1940 O O . GLY A 1 237 ? 8.836 -5.067 -0.909 1.00 13.92 238 GLY A O 1
ATOM 1941 N N . LEU A 1 238 ? 10.254 -4.436 0.703 1.00 12.81 239 LEU A N 1
ATOM 1942 C CA . LEU A 1 238 ? 11.156 -5.545 0.455 1.00 13.18 239 LEU A CA 1
ATOM 1943 C C . LEU A 1 238 ? 10.451 -6.851 0.759 1.00 12.87 239 LEU A C 1
ATOM 1944 O O . LEU A 1 238 ? 10.596 -7.846 0.026 1.00 13.81 239 LEU A O 1
ATOM 1949 N N . ALA A 1 239 ? 9.680 -6.872 1.846 1.00 12.37 240 ALA A N 1
ATOM 1950 C CA . ALA A 1 239 ? 8.936 -8.076 2.197 1.00 12.91 240 ALA A CA 1
ATOM 1951 C C . ALA A 1 239 ? 7.918 -8.458 1.112 1.00 12.84 240 ALA A C 1
ATOM 1952 O O . ALA A 1 239 ? 7.805 -9.629 0.759 1.00 13.05 240 ALA A O 1
ATOM 1954 N N . ALA A 1 240 ? 7.177 -7.474 0.592 1.00 12.63 241 ALA A N 1
ATOM 1955 C CA . ALA A 1 240 ? 6.233 -7.737 -0.489 1.00 13.42 241 ALA A CA 1
ATOM 1956 C C . ALA A 1 240 ? 6.950 -8.276 -1.728 1.00 14.32 241 ALA A C 1
ATOM 1957 O O . ALA A 1 240 ? 6.457 -9.206 -2.361 1.00 13.93 241 ALA A O 1
ATOM 1959 N N . LYS A 1 241 ? 8.110 -7.709 -2.069 1.00 15.53 242 LYS A N 1
ATOM 1960 C CA . LYS A 1 241 ? 8.902 -8.201 -3.215 1.00 17.23 242 LYS A CA 1
ATOM 1961 C C . LYS A 1 241 ? 9.398 -9.636 -3.074 1.00 17.42 242 LYS A C 1
ATOM 1962 O O . LYS A 1 241 ? 9.571 -10.339 -4.056 1.00 18.16 242 LYS A O 1
ATOM 1968 N N . ALA A 1 242 ? 9.652 -10.056 -1.847 1.00 16.83 243 ALA A N 1
ATOM 1969 C CA . ALA A 1 242 ? 10.068 -11.413 -1.525 1.00 16.48 243 ALA A CA 1
ATOM 1970 C C . ALA A 1 242 ? 8.896 -12.378 -1.473 1.00 16.46 243 ALA A C 1
ATOM 1971 O O . ALA A 1 242 ? 9.113 -13.575 -1.298 1.00 17.90 243 ALA A O 1
ATOM 1973 N N . GLY A 1 243 ? 7.667 -11.877 -1.589 1.00 15.68 244 GLY A N 1
ATOM 1974 C CA . GLY A 1 243 ? 6.449 -12.705 -1.483 1.00 15.40 244 GLY A CA 1
ATOM 1975 C C . GLY A 1 243 ? 5.992 -12.982 -0.044 1.00 14.89 244 GLY A C 1
ATOM 1976 O O . GLY A 1 243 ? 5.225 -13.887 0.197 1.00 14.82 244 GLY A O 1
ATOM 1977 N N . ASN A 1 244 ? 6.482 -12.190 0.913 1.00 14.01 245 ASN A N 1
ATOM 1978 C CA . ASN A 1 244 ? 6.150 -12.318 2.330 1.00 13.09 245 ASN A CA 1
ATOM 1979 C C . ASN A 1 244 ? 5.600 -10.985 2.847 1.00 12.49 245 ASN A C 1
ATOM 1980 O O . ASN A 1 244 ? 6.096 -10.437 3.847 1.00 11.49 245 ASN A O 1
ATOM 1985 N N . PRO A 1 245 ? 4.570 -10.433 2.176 1.00 12.77 246 PRO A N 1
ATOM 1986 C CA . PRO A 1 245 ? 4.064 -9.126 2.572 1.00 12.47 246 PRO A CA 1
ATOM 1987 C C . PRO A 1 245 ? 3.598 -8.993 4.001 1.00 11.94 246 PRO A C 1
ATOM 1988 O O . PRO A 1 245 ? 3.684 -7.894 4.561 1.00 12.12 246 PRO A O 1
ATOM 1992 N N . ASN A 1 246 ? 3.089 -10.079 4.586 1.00 11.76 247 ASN A N 1
ATOM 1993 C CA . ASN A 1 246 ? 2.546 -10.050 5.953 1.00 11.36 247 ASN A CA 1
ATOM 1994 C C . ASN A 1 246 ? 3.641 -10.172 7.033 1.00 10.80 247 ASN A C 1
ATOM 1995 O O . ASN A 1 246 ? 3.339 -10.071 8.221 1.00 10.26 247 ASN A O 1
ATOM 2000 N N . ARG A 1 247 ? 4.899 -10.398 6.637 1.00 10.36 248 ARG A N 1
ATOM 2001 C CA . ARG A 1 247 ? 5.951 -10.689 7.637 1.00 10.52 248 ARG A CA 1
ATOM 2002 C C . ARG A 1 247 ? 6.244 -9.540 8.629 1.00 10.17 248 ARG A C 1
ATOM 2003 O O . ARG A 1 247 ? 6.326 -9.800 9.825 1.00 9.68 248 ARG A O 1
ATOM 2011 N N . PRO A 1 248 ? 6.374 -8.279 8.158 1.00 10.18 249 PRO A N 1
ATOM 2012 C CA . PRO A 1 248 ? 6.727 -7.259 9.115 1.00 10.65 249 PRO A CA 1
ATOM 2013 C C . PRO A 1 248 ? 5.544 -6.539 9.751 1.00 10.43 249 PRO A C 1
ATOM 2014 O O . PRO A 1 248 ? 4.549 -6.216 9.068 1.00 10.30 249 PRO A O 1
ATOM 2018 N N . TYR A 1 249 ? 5.663 -6.316 11.064 1.00 10.43 250 TYR A N 1
ATOM 2019 C CA . TYR A 1 249 ? 4.773 -5.435 11.788 1.00 9.90 250 TYR A CA 1
ATOM 2020 C C . TYR A 1 249 ? 5.596 -4.209 12.207 1.00 10.49 250 TYR A C 1
ATOM 2021 O O . TYR A 1 249 ? 6.564 -4.350 12.977 1.00 10.40 250 TYR A O 1
ATOM 2030 N N . VAL A 1 250 ? 5.243 -3.015 11.730 1.00 9.87 251 VAL A N 1
ATOM 2031 C CA . VAL A 1 250 ? 6.044 -1.802 12.019 1.00 10.79 251 VAL A CA 1
ATOM 2032 C C . VAL A 1 250 ? 5.384 -0.946 13.097 1.00 10.53 251 VAL A C 1
ATOM 2033 O O . VAL A 1 250 ? 4.172 -0.720 13.083 1.00 10.27 251 VAL A O 1
ATOM 2037 N N . PHE A 1 251 ? 6.170 -0.493 14.069 1.00 10.32 252 PHE A N 1
ATOM 2038 C CA . PHE A 1 251 ? 5.658 0.339 15.143 1.00 10.12 252 PHE A CA 1
ATOM 2039 C C . PHE A 1 251 ? 6.496 1.587 15.234 1.00 10.18 252 PHE A C 1
ATOM 2040 O O . PHE A 1 251 ? 7.703 1.565 14.947 1.00 10.14 252 PHE A O 1
ATOM 2048 N N . ALA A 1 252 ? 5.849 2.657 15.671 1.00 9.82 253 ALA A N 1
ATOM 2049 C CA . ALA A 1 252 ? 6.536 3.928 15.942 1.00 10.06 253 ALA A CA 1
ATOM 2050 C C . ALA A 1 252 ? 5.702 4.728 16.953 1.00 10.29 253 ALA A C 1
ATOM 2051 O O . ALA A 1 252 ? 4.604 4.335 17.310 1.00 9.58 253 ALA A O 1
ATOM 2053 N N . SER A 1 253 ? 6.271 5.813 17.464 1.00 11.15 254 SER A N 1
ATOM 2054 C CA . SER A 1 253 ? 5.665 6.541 18.569 1.00 11.66 254 SER A CA 1
ATOM 2055 C C . SER A 1 253 ? 6.175 7.961 18.641 1.00 11.33 254 SER A C 1
ATOM 2056 O O . SER A 1 253 ? 7.341 8.220 18.281 1.00 11.11 254 SER A O 1
ATOM 2059 N N . THR A 1 254 ? 5.350 8.850 19.186 1.00 10.89 255 THR A N 1
ATOM 2060 C CA . THR A 1 254 ? 5.824 10.194 19.529 1.00 10.93 255 THR A CA 1
ATOM 2061 C C . THR A 1 254 ? 6.172 10.397 20.993 1.00 11.34 255 THR A C 1
ATOM 2062 O O . THR A 1 254 ? 6.332 11.558 21.428 1.00 10.72 255 THR A O 1
ATOM 2066 N N . SER A 1 255 ? 6.281 9.321 21.782 1.00 12.30 256 SER A N 1
ATOM 2067 C CA . SER A 1 255 ? 6.603 9.492 23.216 1.00 12.54 256 SER A CA 1
ATOM 2068 C C . SER A 1 255 ? 7.916 10.262 23.439 1.00 13.05 256 SER A C 1
ATOM 2069 O O . SER A 1 255 ? 8.024 11.017 24.388 1.00 13.43 256 SER A O 1
ATOM 2072 N N . LYS A 1 256 ? 8.923 10.050 22.591 1.00 12.97 257 LYS A N 1
ATOM 2073 C CA . LYS A 1 256 ? 10.197 10.789 22.722 1.00 14.85 257 LYS A CA 1
ATOM 2074 C C . LYS A 1 256 ? 10.317 11.839 21.609 1.00 14.94 257 LYS A C 1
ATOM 2075 O O . LYS A 1 256 ? 11.418 12.260 21.243 1.00 17.05 257 LYS A O 1
ATOM 2081 N N . ILE A 1 257 ? 9.176 12.251 21.080 1.00 12.99 258 ILE A N 1
ATOM 2082 C CA . ILE A 1 257 ? 9.099 13.370 20.174 1.00 13.21 258 ILE A CA 1
ATOM 2083 C C . ILE A 1 257 ? 8.349 14.502 20.834 1.00 13.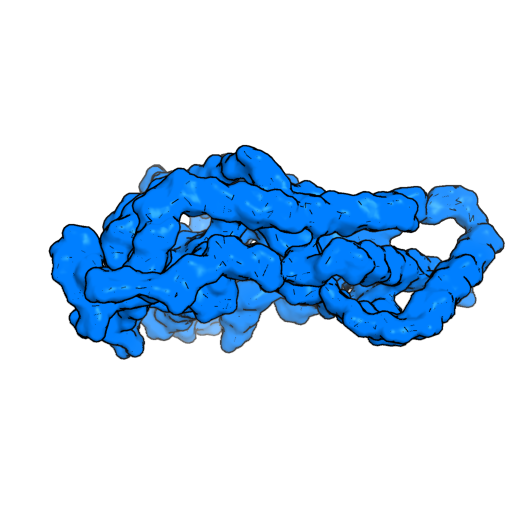16 258 ILE A C 1
ATOM 2084 O O . ILE A 1 257 ? 8.785 15.654 20.779 1.00 13.27 258 ILE A O 1
ATOM 2089 N N . THR A 1 258 ? 7.198 14.188 21.432 1.00 12.74 259 THR A N 1
ATOM 2090 C CA . THR A 1 258 ? 6.410 15.229 22.104 1.00 12.69 259 THR A CA 1
ATOM 2091 C C . THR A 1 258 ? 6.405 14.999 23.615 1.00 13.06 259 THR A C 1
ATOM 2092 O O . THR A 1 258 ? 7.319 15.419 24.288 1.00 13.90 259 THR A O 1
ATOM 2096 N N . PHE A 1 259 ? 5.402 14.283 24.120 1.00 12.80 260 PHE A N 1
ATOM 2097 C CA . PHE A 1 259 ? 5.257 13.980 25.527 1.00 12.18 260 PHE A CA 1
ATOM 2098 C C . PHE A 1 259 ? 5.318 12.467 25.729 1.00 12.01 260 PHE A C 1
ATOM 2099 O O . PHE A 1 259 ? 4.615 11.731 25.035 1.00 11.27 260 PHE A O 1
ATOM 2107 N N . ALA A 1 260 ? 6.145 12.033 26.689 1.00 11.50 261 ALA A N 1
ATOM 2108 C CA . ALA A 1 260 ? 6.321 10.626 27.006 1.00 11.85 261 ALA A CA 1
ATOM 2109 C C . ALA A 1 260 ? 5.097 10.157 27.822 1.00 11.31 261 ALA A C 1
ATOM 2110 O O . ALA A 1 260 ? 4.907 10.538 28.983 1.00 11.87 261 ALA A O 1
ATOM 2112 N N . GLY A 1 261 ? 4.256 9.350 27.196 1.00 11.68 262 GLY A N 1
ATOM 2113 C CA . GLY A 1 261 ? 2.981 8.955 27.785 1.00 12.36 262 GLY A CA 1
ATOM 2114 C C . GLY A 1 261 ? 1.804 9.808 27.390 1.00 12.45 262 GLY A C 1
ATOM 2115 O O . GLY A 1 261 ? 0.677 9.506 27.774 1.00 13.46 262 GLY A O 1
ATOM 2116 N N . GLY A 1 262 ? 2.045 10.890 26.636 1.00 12.26 263 GLY A N 1
ATOM 2117 C CA . GLY A 1 262 ? 0.969 11.766 26.159 1.00 12.05 263 GLY A CA 1
ATOM 2118 C C . GLY A 1 262 ? 0.976 11.950 24.658 1.00 11.79 263 GLY A C 1
ATOM 2119 O O . GLY A 1 262 ? 0.369 12.881 24.154 1.00 12.14 263 GLY A O 1
ATOM 2120 N N . GLY A 1 263 ? 1.649 11.043 23.955 1.00 11.29 264 GLY A N 1
ATOM 2121 C CA . GLY A 1 263 ? 1.827 11.103 22.527 1.00 10.72 264 GLY A CA 1
ATOM 2122 C C . GLY A 1 263 ? 0.865 10.216 21.775 1.00 10.26 264 GLY A C 1
ATOM 2123 O O . GLY A 1 263 ? -0.178 9.831 22.289 1.00 10.71 264 GLY A O 1
ATOM 2124 N N . VAL A 1 264 ? 1.251 9.880 20.550 1.00 10.25 265 VAL A N 1
ATOM 2125 C CA . VAL A 1 264 ? 0.470 9.087 19.610 1.00 10.05 265 VAL A CA 1
ATOM 2126 C C . VAL A 1 264 ? 1.336 7.939 19.110 1.00 10.22 265 VAL A C 1
ATOM 2127 O O . VAL A 1 264 ? 2.541 8.113 18.810 1.00 11.38 265 VAL A O 1
ATOM 2131 N N . SER A 1 265 ? 0.743 6.751 19.024 1.00 9.62 266 SER A N 1
ATOM 2132 C CA . SER A 1 265 ? 1.439 5.559 18.518 1.00 9.72 266 SER A CA 1
ATOM 2133 C C . SER A 1 265 ? 1.043 5.284 17.058 1.00 9.75 266 SER A C 1
ATOM 2134 O O . SER A 1 265 ? -0.013 5.754 16.594 1.00 9.70 266 SER A O 1
ATOM 2137 N N . PHE A 1 266 ? 1.833 4.445 16.369 1.00 9.66 267 PHE A N 1
ATOM 2138 C CA . PHE A 1 266 ? 1.560 4.069 14.995 1.00 9.87 267 PHE A CA 1
ATOM 2139 C C . PHE A 1 266 ? 1.861 2.587 14.788 1.00 10.18 267 PHE A C 1
ATOM 2140 O O . PHE A 1 266 ? 2.809 2.047 15.360 1.00 8.85 267 PHE A O 1
ATOM 2148 N N . PHE A 1 267 ? 1.049 1.950 13.949 1.00 10.36 268 PHE A N 1
ATOM 2149 C CA . PHE A 1 267 ? 1.253 0.575 13.527 1.00 10.25 268 PHE A CA 1
ATOM 2150 C C . PHE A 1 267 ? 1.142 0.583 11.991 1.00 9.86 268 PHE A C 1
ATOM 2151 O O . PHE A 1 267 ? 0.214 1.154 11.430 1.00 9.10 268 PHE A O 1
ATOM 2159 N N . GLY A 1 268 ? 2.099 -0.034 11.351 1.00 9.69 269 GLY A N 1
ATOM 2160 C CA . GLY A 1 268 ? 2.146 -0.155 9.895 1.00 10.09 269 GLY A CA 1
ATOM 2161 C C . GLY A 1 268 ? 2.306 -1.590 9.446 1.00 10.01 269 GLY A C 1
ATOM 2162 O O . GLY A 1 268 ? 3.006 -2.374 10.064 1.00 10.45 269 GLY A O 1
ATOM 2163 N N . GLY A 1 269 ? 1.670 -1.951 8.346 1.00 10.21 270 GLY A N 1
ATOM 2164 C CA . GLY A 1 269 ? 1.794 -3.293 7.843 1.00 10.42 270 GLY A CA 1
ATOM 2165 C C . GLY A 1 269 ? 1.149 -3.404 6.488 1.00 10.88 270 GLY A C 1
ATOM 2166 O O . GLY A 1 269 ? 0.611 -2.410 5.965 1.00 11.13 270 GLY A O 1
ATOM 2167 N N . SER A 1 270 ? 1.098 -4.615 5.975 1.00 10.65 271 SER A N 1
ATOM 2168 C CA . SER A 1 270 ? 0.327 -4.886 4.751 1.00 10.61 271 SER A CA 1
ATOM 2169 C C . SER A 1 270 ? -1.143 -4.494 5.011 1.00 10.38 271 SER A C 1
ATOM 2170 O O . SER A 1 270 ? -1.594 -4.451 6.161 1.00 9.58 271 SER A O 1
ATOM 2173 N N . LEU A 1 271 ? -1.902 -4.231 3.956 1.00 10.52 272 LEU A N 1
ATOM 2174 C CA . LEU A 1 271 ? -3.346 -3.980 4.084 1.00 11.07 272 LEU A CA 1
ATOM 2175 C C . LEU A 1 271 ? -4.052 -5.127 4.758 1.00 10.78 272 LEU A C 1
ATOM 2176 O O . LEU A 1 271 ? -4.938 -4.886 5.561 1.00 10.96 272 LEU A O 1
ATOM 2181 N N . GLY A 1 272 ? -3.642 -6.348 4.486 1.00 10.40 273 GLY A N 1
ATOM 2182 C CA . GLY A 1 272 ? -4.208 -7.520 5.157 1.00 11.19 273 GLY A CA 1
ATOM 2183 C C . GLY A 1 272 ? -3.948 -7.478 6.680 1.00 10.53 273 GLY A C 1
ATOM 2184 O O . GLY A 1 272 ? -4.847 -7.764 7.483 1.00 10.84 273 GLY A O 1
ATOM 2185 N N . ASN A 1 273 ? -2.743 -7.110 7.071 1.00 10.44 274 ASN A N 1
ATOM 2186 C CA . ASN A 1 273 ? -2.419 -7.003 8.503 1.00 10.52 274 ASN A CA 1
ATOM 2187 C C . ASN A 1 273 ? -3.132 -5.851 9.176 1.00 10.20 274 ASN A C 1
ATOM 2188 O O . ASN A 1 273 ? -3.516 -5.983 10.345 1.00 9.89 274 ASN A O 1
ATOM 2193 N N . ILE A 1 274 ? -3.264 -4.722 8.483 1.00 10.26 275 ILE A N 1
ATOM 2194 C CA . ILE A 1 274 ? -4.019 -3.612 9.050 1.00 10.47 275 ILE A CA 1
ATOM 2195 C C . ILE A 1 274 ? -5.481 -4.074 9.315 1.00 10.65 275 ILE A C 1
ATOM 2196 O O . ILE A 1 274 ? -6.024 -3.837 10.407 1.00 10.27 275 ILE A O 1
ATOM 2201 N N . ALA A 1 275 ? -6.107 -4.708 8.322 1.00 10.71 276 ALA A N 1
ATOM 2202 C CA . ALA A 1 275 ? -7.481 -5.163 8.493 1.00 11.10 276 ALA A CA 1
ATOM 2203 C C . ALA A 1 275 ? -7.612 -6.214 9.604 1.00 11.00 276 ALA A C 1
ATOM 2204 O O . ALA A 1 275 ? -8.551 -6.170 10.389 1.00 11.32 276 ALA A O 1
ATOM 2206 N N . TRP A 1 276 ? -6.634 -7.111 9.704 1.00 10.53 277 TRP A N 1
ATOM 2207 C CA . TRP A 1 276 ? -6.610 -8.147 10.744 1.00 10.65 277 TRP A CA 1
ATOM 2208 C C . TRP A 1 276 ? -6.547 -7.488 12.139 1.00 10.99 277 TRP A C 1
ATOM 2209 O O . TRP A 1 276 ? -7.357 -7.810 12.998 1.00 10.79 277 TRP A O 1
ATOM 2220 N N . TYR A 1 277 ? -5.610 -6.557 12.326 1.00 10.14 278 TYR A N 1
ATOM 2221 C CA . TYR A 1 277 ? -5.487 -5.858 13.586 1.00 11.11 278 TYR A CA 1
ATOM 2222 C C . TYR A 1 277 ? -6.792 -5.144 13.940 1.00 10.94 278 TYR A C 1
ATOM 2223 O O . TYR A 1 277 ? -7.303 -5.279 15.051 1.00 10.38 278 TYR A O 1
ATOM 2232 N N . LEU A 1 278 ? -7.327 -4.400 12.987 1.00 11.60 279 LEU A N 1
ATOM 2233 C CA . LEU A 1 278 ? -8.532 -3.607 13.251 1.00 12.09 279 LEU A CA 1
ATOM 2234 C C . LEU A 1 278 ? -9.772 -4.444 13.528 1.00 12.65 279 LEU A C 1
ATOM 2235 O O . LEU A 1 278 ? -10.642 -3.988 14.270 1.00 11.92 279 LEU A O 1
ATOM 2240 N N . GLN A 1 279 ? -9.859 -5.624 12.927 1.00 12.76 280 GLN A N 1
ATOM 2241 C CA . GLN A 1 279 ? -10.982 -6.519 13.177 1.00 15.24 280 GLN A CA 1
ATOM 2242 C C . GLN A 1 279 ? -11.024 -6.837 14.706 1.00 14.02 280 GLN A C 1
ATOM 2243 O O . GLN A 1 279 ? -12.088 -6.766 15.349 1.00 13.59 280 GLN A O 1
ATOM 2249 N N . TYR A 1 280 ? -9.866 -7.146 15.293 1.00 12.20 281 TYR A N 1
ATOM 2250 C CA . TYR A 1 280 ? -9.842 -7.506 16.717 1.00 12.15 281 TYR A CA 1
ATOM 2251 C C . TYR A 1 280 ? -9.750 -6.288 17.626 1.00 12.21 281 TYR A C 1
ATOM 2252 O O . TYR A 1 280 ? -10.328 -6.258 18.701 1.00 12.73 281 TYR A O 1
ATOM 2261 N N . ALA A 1 281 ? -9.064 -5.254 17.181 1.00 11.88 282 ALA A N 1
ATOM 2262 C CA . ALA A 1 281 ? -9.016 -4.005 17.944 1.00 11.93 282 ALA A CA 1
ATOM 2263 C C . ALA A 1 281 ? -10.389 -3.354 18.048 1.00 12.27 282 ALA A C 1
ATOM 2264 O O . ALA A 1 281 ? -10.683 -2.744 19.070 1.00 12.95 282 ALA A O 1
ATOM 2266 N N . GLY A 1 282 ? -11.256 -3.563 17.063 1.00 11.79 283 GLY A N 1
ATOM 2267 C CA . GLY A 1 282 ? -12.617 -3.050 17.096 1.00 12.55 283 GLY A CA 1
ATOM 2268 C C . GLY A 1 282 ? -13.510 -3.689 18.160 1.00 12.64 283 GLY A C 1
ATOM 2269 O O . GLY A 1 282 ? -14.571 -3.157 18.456 1.00 12.84 283 GLY A O 1
ATOM 2270 N N . LYS A 1 283 ? -13.094 -4.836 18.704 1.00 13.12 284 LYS A N 1
ATOM 2271 C CA . LYS A 1 283 ? -13.808 -5.497 19.794 1.00 13.51 284 LYS A CA 1
ATOM 2272 C C . LYS A 1 283 ? -13.372 -4.895 21.109 1.00 13.28 284 LYS A C 1
ATOM 2273 O O . LYS A 1 283 ? -14.066 -4.982 22.085 1.00 12.94 284 LYS A O 1
ATOM 2279 N N . LYS A 1 284 ? -12.229 -4.221 21.099 1.00 13.16 285 LYS A N 1
ATOM 2280 C CA A LYS A 1 284 ? -11.592 -3.664 22.294 0.50 13.48 285 LYS A CA 1
ATOM 2281 C CA B LYS A 1 284 ? -11.622 -3.680 22.305 0.50 13.71 285 LYS A CA 1
ATOM 2282 C C . LYS A 1 284 ? -12.007 -2.198 22.492 1.00 14.08 285 LYS A C 1
ATOM 2283 O O . LYS A 1 284 ? -12.193 -1.737 23.622 1.00 13.31 285 LYS A O 1
ATOM 2294 N N . SER A 1 285 ? -12.160 -1.460 21.394 1.00 12.98 286 SER A N 1
ATOM 2295 C CA . SER A 1 285 ? -12.405 -0.019 21.484 1.00 12.58 286 SER A CA 1
ATOM 2296 C C . SER A 1 285 ? -13.140 0.462 20.235 1.00 12.98 286 SER A C 1
ATOM 2297 O O . SER A 1 285 ? -12.871 -0.015 19.132 1.00 13.29 286 SER A O 1
ATOM 2300 N N . ILE A 1 286 ? -13.990 1.456 20.424 1.00 12.93 287 ILE A N 1
ATOM 2301 C CA . ILE A 1 286 ? -14.657 2.157 19.331 1.00 14.15 287 ILE A CA 1
ATOM 2302 C C . ILE A 1 286 ? -13.608 2.888 18.474 1.00 14.33 287 ILE A C 1
ATOM 2303 O O . ILE A 1 286 ? -13.765 3.056 17.281 1.00 14.01 287 ILE A O 1
ATOM 2308 N N . GLY A 1 287 ? -12.489 3.269 19.079 1.00 12.89 288 GLY A N 1
ATOM 2309 C CA . GLY A 1 287 ? -11.372 3.846 18.319 1.00 12.99 288 GLY A CA 1
ATOM 2310 C C . GLY A 1 287 ? -10.452 4.727 19.163 1.00 12.38 288 GLY A C 1
ATOM 2311 O O . GLY A 1 287 ? -10.733 5.015 20.348 1.00 12.35 288 GLY A O 1
ATOM 2312 N N . PRO A 1 288 ? -9.369 5.203 18.552 1.00 12.62 289 PRO A N 1
ATOM 2313 C CA . PRO A 1 288 ? -8.372 5.987 19.268 1.00 13.08 289 PRO A CA 1
ATOM 2314 C C . PRO A 1 288 ? -8.799 7.446 19.539 1.00 13.00 289 PRO A C 1
ATOM 2315 O O . PRO A 1 288 ? -9.819 7.897 19.050 1.00 13.53 289 PRO A O 1
ATOM 2319 N N . ASP A 1 289 ? -7.981 8.171 20.285 1.00 13.78 290 ASP A N 1
ATOM 2320 C CA . ASP A 1 289 ? -8.239 9.565 20.700 1.00 14.28 290 ASP A CA 1
ATOM 2321 C C . ASP A 1 289 ? -7.840 10.514 19.587 1.00 12.87 290 ASP A C 1
ATOM 2322 O O . ASP A 1 289 ? -6.667 10.843 19.392 1.00 12.33 290 ASP A O 1
ATOM 2327 N N . LYS A 1 290 ? -8.843 10.952 18.845 1.00 11.91 291 LYS A N 1
ATOM 2328 C CA . LYS A 1 290 ? -8.641 11.794 17.679 1.00 11.42 291 LYS A CA 1
ATOM 2329 C C . LYS A 1 290 ? -8.273 13.232 18.064 1.00 11.21 291 LYS A C 1
ATOM 2330 O O . LYS A 1 290 ? -7.644 13.945 17.284 1.00 10.86 291 LYS A O 1
ATOM 2336 N N . VAL A 1 291 ? -8.693 13.685 19.242 1.00 10.97 292 VAL A N 1
ATOM 2337 C CA . VAL A 1 291 ? -8.384 15.054 19.648 1.00 11.14 292 VAL A CA 1
ATOM 2338 C C . VAL A 1 291 ? -6.866 15.173 19.862 1.00 10.99 292 VAL A C 1
ATOM 2339 O O . VAL A 1 291 ? -6.221 16.179 19.487 1.00 10.54 292 VAL A O 1
ATOM 2343 N N . ASN A 1 292 ? -6.276 14.150 20.473 1.00 10.96 293 ASN A N 1
ATOM 2344 C CA . ASN A 1 292 ? -4.827 14.176 20.703 1.00 11.24 293 ASN A CA 1
ATOM 2345 C C . ASN A 1 292 ? -4.068 14.039 19.385 1.00 10.85 293 ASN A C 1
ATOM 2346 O O . ASN A 1 292 ? -3.012 14.626 19.230 1.00 10.13 293 ASN A O 1
ATOM 2351 N N . GLN A 1 293 ? -4.635 13.286 18.443 1.00 10.31 294 GLN A N 1
ATOM 2352 C CA . GLN A 1 293 ? -4.051 13.197 17.110 1.00 10.94 294 GLN A CA 1
ATOM 2353 C C . GLN A 1 293 ? -4.120 14.548 16.407 1.00 10.93 294 GLN A C 1
ATOM 2354 O O . GLN A 1 293 ? -3.172 14.962 15.739 1.00 11.11 294 GLN A O 1
ATOM 2360 N N . LEU A 1 294 ? -5.204 15.276 16.626 1.00 11.33 295 LEU A N 1
ATOM 2361 C CA . LEU A 1 294 ? -5.342 16.600 16.020 1.00 11.72 295 LEU A CA 1
ATOM 2362 C C . LEU A 1 294 ? -4.335 17.598 16.584 1.00 12.05 295 LEU A C 1
ATOM 2363 O O . LEU A 1 294 ? -3.723 18.364 15.825 1.00 11.95 295 LEU A O 1
ATOM 2368 N N . ARG A 1 295 ? -4.143 17.587 17.899 1.00 12.63 296 ARG A N 1
ATOM 2369 C CA . ARG A 1 295 ? -3.173 18.478 18.514 1.00 13.87 296 ARG A CA 1
ATOM 2370 C C . ARG A 1 295 ? -1.804 18.234 17.892 1.00 13.09 296 ARG A C 1
ATOM 2371 O O . ARG A 1 295 ? -1.054 19.171 17.612 1.00 12.17 296 ARG A O 1
ATOM 2379 N N . HIS A 1 296 ? -1.471 16.944 17.721 1.00 12.41 297 HIS A N 1
ATOM 2380 C CA . HIS A 1 296 ? -0.174 16.592 17.130 1.00 12.58 297 HIS A CA 1
ATOM 2381 C C . HIS A 1 296 ? -0.100 17.044 15.680 1.00 12.83 297 HIS A C 1
ATOM 2382 O O . HIS A 1 296 ? 0.931 17.532 15.229 1.00 13.32 297 HIS A O 1
ATOM 2389 N N . LEU A 1 297 ? -1.181 16.874 14.924 1.00 13.47 298 LEU A N 1
ATOM 2390 C CA . LEU A 1 297 ? -1.160 17.291 13.522 1.00 13.47 298 LEU A CA 1
ATOM 2391 C C . LEU A 1 297 ? -0.955 18.822 13.416 1.00 13.87 298 LEU A C 1
ATOM 2392 O O . LEU A 1 297 ? -0.179 19.287 12.570 1.00 14.21 298 LEU A O 1
ATOM 2397 N N . ARG A 1 298 ? -1.650 19.578 14.273 1.00 13.43 299 ARG A N 1
ATOM 2398 C CA . ARG A 1 298 ? -1.534 21.041 14.311 1.00 14.58 299 ARG A CA 1
ATOM 2399 C C . ARG A 1 298 ? -0.145 21.501 14.742 1.00 14.89 299 ARG A C 1
ATOM 2400 O O . ARG A 1 298 ? 0.428 22.435 14.182 1.00 16.19 299 ARG A O 1
ATOM 2408 N N . PHE A 1 299 ? 0.416 20.816 15.730 1.00 14.72 300 PHE A N 1
ATOM 2409 C CA . PHE A 1 299 ? 1.749 21.130 16.208 1.00 15.29 300 PHE A CA 1
ATOM 2410 C C . PHE A 1 299 ? 2.853 20.867 15.187 1.00 15.64 300 PHE A C 1
ATOM 2411 O O . PHE A 1 299 ? 3.728 21.719 14.993 1.00 15.59 300 PHE A O 1
ATOM 2419 N N . PHE A 1 300 ? 2.828 19.704 14.557 1.00 14.48 301 PHE A N 1
ATOM 2420 C CA . PHE A 1 300 ? 3.870 19.304 13.674 1.00 15.21 301 PHE A CA 1
ATOM 2421 C C . PHE A 1 300 ? 3.743 19.970 12.319 1.00 15.93 301 PHE A C 1
ATOM 2422 O O . PHE A 1 300 ? 4.764 20.344 11.705 1.00 15.60 301 PHE A O 1
ATOM 2430 N N . GLY A 1 301 ? 2.519 20.066 11.812 1.00 15.80 302 GLY A N 1
ATOM 2431 C CA . GLY A 1 301 ? 2.299 20.671 10.480 1.00 17.32 302 GLY A CA 1
ATOM 2432 C C . GLY A 1 301 ? 2.638 19.713 9.353 1.00 17.11 302 GLY A C 1
ATOM 2433 O O . GLY A 1 301 ? 1.758 19.353 8.551 1.00 17.61 302 GLY A O 1
ATOM 2434 N N . ASP A 1 302 ? 3.895 19.298 9.274 1.00 16.17 303 ASP A N 1
ATOM 2435 C CA . ASP A 1 302 ? 4.317 18.312 8.264 1.00 16.86 303 ASP A CA 1
ATOM 2436 C C . ASP A 1 302 ? 5.588 17.557 8.683 1.00 15.60 303 ASP A C 1
ATOM 2437 O O . ASP A 1 302 ? 6.128 17.803 9.771 1.00 15.17 303 ASP A O 1
ATOM 2442 N N . ALA A 1 303 ? 6.092 16.674 7.815 1.00 14.76 304 ALA A N 1
ATOM 2443 C CA . ALA A 1 303 ? 7.238 15.841 8.159 1.00 15.65 304 ALA A CA 1
ATOM 2444 C C . ALA A 1 303 ? 8.478 16.682 8.422 1.00 16.12 304 ALA A C 1
ATOM 2445 O O . ALA A 1 303 ? 9.231 16.388 9.342 1.00 15.28 304 ALA A O 1
ATOM 2447 N N . ASP A 1 304 ? 8.701 17.721 7.626 1.00 16.78 305 ASP A N 1
ATOM 2448 C CA . ASP A 1 304 ? 9.812 18.606 7.943 1.00 18.26 305 ASP A CA 1
ATOM 2449 C C . ASP A 1 304 ? 9.668 19.272 9.329 1.00 16.72 305 ASP A C 1
ATOM 2450 O O . ASP A 1 304 ? 10.674 19.539 9.977 1.00 15.62 305 ASP A O 1
ATOM 2455 N N . GLY A 1 305 ? 8.443 19.554 9.765 1.00 15.20 306 GLY A N 1
ATOM 2456 C CA . GLY A 1 305 ? 8.228 20.074 11.103 1.00 15.27 306 GLY A CA 1
ATOM 2457 C C . GLY A 1 305 ? 8.683 19.087 12.180 1.00 15.13 306 GLY A C 1
ATOM 2458 O O . GLY A 1 305 ? 9.236 19.491 13.209 1.00 14.75 306 GLY A O 1
ATOM 2459 N N . VAL A 1 306 ? 8.448 17.793 11.955 1.00 13.30 307 VAL A N 1
ATOM 2460 C CA . VAL A 1 306 ? 8.919 16.787 12.881 1.00 13.67 307 VAL A CA 1
ATOM 2461 C C . VAL A 1 306 ? 10.445 16.750 12.889 1.00 13.73 307 VAL A C 1
ATOM 2462 O O . VAL A 1 306 ? 11.067 16.683 13.947 1.00 12.84 307 VAL A O 1
ATOM 2466 N N . ARG A 1 307 ? 11.049 16.771 11.713 1.00 14.45 308 ARG A N 1
ATOM 2467 C CA . ARG A 1 307 ? 12.507 16.730 11.584 1.00 15.36 308 ARG A CA 1
ATOM 2468 C C . ARG A 1 307 ? 13.139 17.903 12.314 1.00 14.73 308 ARG A C 1
ATOM 2469 O O . ARG A 1 307 ? 14.090 17.716 13.075 1.00 13.72 308 ARG A O 1
ATOM 2477 N N . LEU A 1 308 ? 12.605 19.100 12.120 1.00 14.98 309 LEU A N 1
ATOM 2478 C CA . LEU A 1 308 ? 13.211 20.261 12.766 1.00 15.59 309 LEU A CA 1
ATOM 2479 C C . LEU A 1 308 ? 13.094 20.136 14.281 1.00 14.86 309 LEU A C 1
ATOM 2480 O O . LEU A 1 308 ? 14.036 20.446 15.033 1.00 14.03 309 LEU A O 1
ATOM 2485 N N . HIS A 1 309 ? 11.931 19.652 14.723 1.00 14.29 310 HIS A N 1
ATOM 2486 C CA . HIS A 1 309 ? 11.723 19.369 16.130 1.00 13.62 310 HIS A CA 1
ATOM 2487 C C . HIS A 1 309 ? 12.753 18.377 16.693 1.00 13.13 310 HIS A C 1
ATOM 2488 O O . HIS A 1 309 ? 13.242 18.582 17.803 1.00 12.82 310 HIS A O 1
ATOM 2503 N N . LEU A 1 311 ? 15.772 17.939 15.552 1.00 13.54 312 LEU A N 1
ATOM 2504 C CA . LEU A 1 311 ? 17.061 18.620 15.670 1.00 14.00 312 LEU A CA 1
ATOM 2505 C C . LEU A 1 311 ? 17.117 19.487 16.941 1.00 14.09 312 LEU A C 1
ATOM 2506 O O . LEU A 1 311 ? 18.166 19.626 17.557 1.00 13.83 312 LEU A O 1
ATOM 2511 N N . ARG A 1 312 ? 15.981 20.033 17.371 1.00 13.94 313 ARG A N 1
ATOM 2512 C CA . ARG A 1 312 ? 15.930 20.731 18.647 1.00 14.19 313 ARG A CA 1
ATOM 2513 C C . ARG A 1 312 ? 16.174 19.784 19.846 1.00 13.47 313 ARG A C 1
ATOM 2514 O O . ARG A 1 312 ? 16.833 20.155 20.813 1.00 12.87 313 ARG A O 1
ATOM 2522 N N . HIS A 1 313 ? 15.632 18.566 19.786 1.00 13.14 314 HIS A N 1
ATOM 2523 C CA . HIS A 1 313 ? 15.946 17.553 20.780 1.00 13.19 314 HIS A CA 1
ATOM 2524 C C . HIS A 1 313 ? 17.455 17.196 20.742 1.00 13.72 314 HIS A C 1
ATOM 2525 O O . HIS A 1 313 ? 18.090 17.030 21.782 1.00 12.93 314 HIS A O 1
ATOM 2532 N N . GLN A 1 314 ? 17.964 16.997 19.529 1.00 13.98 315 GLN A N 1
ATOM 2533 C CA . GLN A 1 314 ? 19.362 16.643 19.308 1.00 14.54 315 GLN A CA 1
ATOM 2534 C C . GLN A 1 314 ? 20.300 17.640 19.969 1.00 14.46 315 GLN A C 1
ATOM 2535 O O . GLN A 1 314 ? 21.322 17.265 20.545 1.00 13.69 315 GLN A O 1
ATOM 2541 N N . GLN A 1 315 ? 19.956 18.911 19.908 1.00 15.12 316 GLN A N 1
ATOM 2542 C CA . GLN A 1 315 ? 20.806 19.933 20.527 1.00 16.79 316 GLN A CA 1
ATOM 2543 C C . GLN A 1 315 ? 20.871 19.804 22.050 1.00 16.54 316 GLN A C 1
ATOM 2544 O O . GLN A 1 315 ? 21.883 20.155 22.644 1.00 15.36 316 GLN A O 1
ATOM 2550 N N . ILE A 1 316 ? 19.811 19.303 22.668 1.00 14.48 317 ILE A N 1
ATOM 2551 C CA . ILE A 1 316 ? 19.810 19.048 24.106 1.00 14.66 317 ILE A CA 1
ATOM 2552 C C . ILE A 1 316 ? 20.547 17.746 24.459 1.00 14.02 317 ILE A C 1
ATOM 2553 O O . ILE A 1 316 ? 21.357 17.667 25.422 1.00 13.51 317 ILE A O 1
ATOM 2558 N N . LEU A 1 317 ? 20.254 16.706 23.691 1.00 13.60 318 LEU A N 1
ATOM 2559 C CA . LEU A 1 317 ? 20.753 15.375 23.983 1.00 14.40 318 LEU A CA 1
ATOM 2560 C C . LEU A 1 317 ? 22.206 15.149 23.625 1.00 14.93 318 LEU A C 1
ATOM 2561 O O . LEU A 1 317 ? 22.896 14.464 24.347 1.00 14.33 318 LEU A O 1
ATOM 2566 N N . ALA A 1 318 ? 22.629 15.611 22.466 1.00 15.59 319 ALA A N 1
ATOM 2567 C CA . ALA A 1 318 ? 23.984 15.254 21.987 1.00 16.63 319 ALA A CA 1
ATOM 2568 C C . ALA A 1 318 ? 25.111 15.572 22.986 1.00 16.96 319 ALA A C 1
ATOM 2569 O O . ALA A 1 318 ? 26.000 14.724 23.198 1.00 16.13 319 ALA A O 1
ATOM 2571 N N . PRO A 1 319 ? 25.064 16.751 23.644 1.00 16.57 320 PRO A N 1
ATOM 2572 C CA . PRO A 1 319 ? 26.090 17.019 24.643 1.00 17.06 320 PRO A CA 1
AT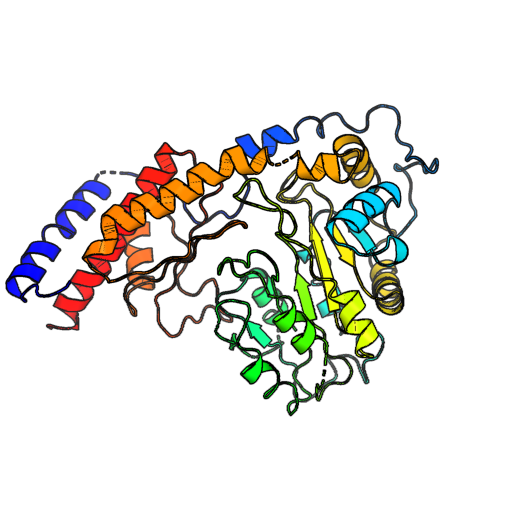OM 2573 C C . PRO A 1 319 ? 26.082 16.050 25.819 1.00 17.13 320 PRO A C 1
ATOM 2574 O O . PRO A 1 319 ? 27.136 15.749 26.364 1.00 15.49 320 PRO A O 1
ATOM 2578 N N . LYS A 1 320 ? 24.908 15.531 26.185 1.00 15.77 321 LYS A N 1
ATOM 2579 C CA . LYS A 1 320 ? 24.822 14.556 27.255 1.00 15.19 321 LYS A CA 1
ATOM 2580 C C . LYS A 1 320 ? 25.472 13.250 26.873 1.00 14.57 321 LYS A C 1
ATOM 2581 O O . LYS A 1 320 ? 26.234 12.662 27.663 1.00 14.53 321 LYS A O 1
ATOM 2587 N N . PHE A 1 321 ? 25.223 12.788 25.655 1.00 14.24 322 PHE A N 1
ATOM 2588 C CA . PHE A 1 321 ? 25.892 11.587 25.177 1.00 14.47 322 PHE A CA 1
ATOM 2589 C C . PHE A 1 321 ? 27.405 11.763 25.004 1.00 15.29 322 PHE A C 1
ATOM 2590 O O . PHE A 1 321 ? 28.176 10.854 25.307 1.00 15.10 322 PHE A O 1
ATOM 2598 N N . ALA A 1 322 ? 27.819 12.911 24.507 1.00 16.21 323 ALA A N 1
ATOM 2599 C CA . ALA A 1 322 ? 29.236 13.220 24.335 1.00 16.71 323 ALA A CA 1
ATOM 2600 C C . ALA A 1 322 ? 29.955 13.211 25.710 1.00 17.34 323 ALA A C 1
ATOM 2601 O O . ALA A 1 322 ? 31.072 12.688 25.861 1.00 17.69 323 ALA A O 1
ATOM 2603 N N . LEU A 1 323 ? 29.311 13.821 26.701 1.00 17.80 324 LEU A N 1
ATOM 2604 C CA . LEU A 1 323 ? 29.809 13.837 28.068 1.00 18.92 324 LEU A CA 1
ATOM 2605 C C . LEU A 1 323 ? 30.010 12.443 28.666 1.00 17.97 324 LEU A C 1
ATOM 2606 O O . LEU A 1 323 ? 31.076 12.149 29.215 1.00 17.77 324 LEU A O 1
ATOM 2611 N N . VAL A 1 324 ? 29.020 11.577 28.544 1.00 17.41 325 VAL A N 1
ATOM 2612 C CA . VAL A 1 324 ? 29.156 10.222 29.086 1.00 17.26 325 VAL A CA 1
ATOM 2613 C C . VAL A 1 324 ? 30.371 9.529 28.478 1.00 17.14 325 VAL A C 1
ATOM 2614 O O . VAL A 1 324 ? 31.202 8.959 29.214 1.00 16.54 325 VAL A O 1
ATOM 2618 N N . ALA A 1 325 ? 30.502 9.606 27.157 1.00 16.66 326 ALA A N 1
ATOM 2619 C CA . ALA A 1 325 ? 31.612 8.966 26.456 1.00 17.81 326 ALA A CA 1
ATOM 2620 C C . ALA A 1 325 ? 32.980 9.536 26.899 1.00 18.00 326 ALA A C 1
ATOM 2621 O O . ALA A 1 325 ? 33.933 8.791 27.035 1.00 17.03 326 ALA A O 1
ATOM 2623 N N . GLU A 1 326 ? 33.056 10.856 27.053 1.00 18.57 327 GLU A N 1
ATOM 2624 C CA . GLU A 1 326 ? 34.285 11.525 27.451 1.00 20.26 327 GLU A CA 1
ATOM 2625 C C . GLU A 1 326 ? 34.698 11.081 28.871 1.00 18.64 327 GLU A C 1
ATOM 2626 O O . GLU A 1 326 ? 35.860 10.797 29.116 1.00 16.82 327 GLU A O 1
ATOM 2632 N N . VAL A 1 327 ? 33.735 10.964 29.775 1.00 17.53 328 VAL A N 1
ATOM 2633 C CA . VAL A 1 327 ? 34.062 10.604 31.159 1.00 17.81 328 VAL A CA 1
ATOM 2634 C C . VAL A 1 327 ? 34.551 9.165 31.197 1.00 16.63 328 VAL A C 1
ATOM 2635 O O . VAL A 1 327 ? 35.577 8.856 31.804 1.00 16.95 328 VAL A O 1
ATOM 2639 N N . LEU A 1 328 ? 33.816 8.272 30.535 1.00 16.14 329 LEU A N 1
ATOM 2640 C CA . LEU A 1 328 ? 34.228 6.877 30.450 1.00 16.38 329 LEU A CA 1
ATOM 2641 C C . LEU A 1 328 ? 35.614 6.740 29.844 1.00 17.11 329 LEU A C 1
ATOM 2642 O O . LEU A 1 328 ? 36.451 5.981 30.342 1.00 15.79 329 LEU A O 1
ATOM 2647 N N . ASP A 1 329 ? 35.863 7.480 28.769 1.00 18.29 330 ASP A N 1
ATOM 2648 C CA . ASP A 1 329 ? 37.159 7.414 28.093 1.00 19.80 330 ASP A CA 1
ATOM 2649 C C . ASP A 1 329 ? 38.254 7.867 29.054 1.00 19.79 330 ASP A C 1
ATOM 2650 O O . ASP A 1 329 ? 39.275 7.192 29.242 1.00 19.61 330 ASP A O 1
ATOM 2655 N N . GLN A 1 330 ? 38.042 9.000 29.668 1.00 20.35 331 GLN A N 1
ATOM 2656 C CA . GLN A 1 330 ? 39.108 9.555 30.519 1.00 22.50 331 GLN A CA 1
ATOM 2657 C C . GLN A 1 330 ? 39.401 8.700 31.732 1.00 19.98 331 GLN A C 1
ATOM 2658 O O . GLN A 1 330 ? 40.558 8.511 32.064 1.00 18.41 331 GLN A O 1
ATOM 2664 N N . ARG A 1 331 ? 38.367 8.112 32.333 1.00 18.64 332 ARG A N 1
ATOM 2665 C CA . ARG A 1 331 ? 38.567 7.265 33.513 1.00 17.70 332 ARG A CA 1
ATOM 2666 C C . ARG A 1 331 ? 38.927 5.811 33.220 1.00 17.33 332 ARG A C 1
ATOM 2667 O O . ARG A 1 331 ? 39.659 5.184 34.026 1.00 17.36 332 ARG A O 1
ATOM 2675 N N . LEU A 1 332 ? 38.436 5.237 32.123 1.00 15.90 333 LEU A N 1
ATOM 2676 C CA . LEU A 1 332 ? 38.552 3.781 31.914 1.00 16.58 333 LEU A CA 1
ATOM 2677 C C . LEU A 1 332 ? 39.481 3.330 30.812 1.00 18.10 333 LEU A C 1
ATOM 2678 O O . LEU A 1 332 ? 39.887 2.155 30.777 1.00 19.00 333 LEU A O 1
ATOM 2683 N N . SER A 1 333 ? 39.783 4.213 29.857 1.00 20.75 334 SER A N 1
ATOM 2684 C CA . SER A 1 333 ? 40.480 3.747 28.643 1.00 23.34 334 SER A CA 1
ATOM 2685 C C . SER A 1 333 ? 41.832 3.081 28.925 1.00 23.28 334 SER A C 1
ATOM 2686 O O . SER A 1 333 ? 42.108 2.013 28.397 1.00 24.74 334 SER A O 1
ATOM 2689 N N . GLU A 1 334 ? 42.623 3.667 29.789 1.00 25.10 335 GLU A N 1
ATOM 2690 C CA . GLU A 1 334 ? 43.945 3.103 30.072 1.00 29.32 335 GLU A CA 1
ATOM 2691 C C . GLU A 1 334 ? 43.913 1.709 30.710 1.00 26.79 335 GLU A C 1
ATOM 2692 O O . GLU A 1 334 ? 44.715 0.866 30.352 1.00 27.70 335 GLU A O 1
ATOM 2698 N N . SER A 1 335 ? 42.948 1.452 31.587 1.00 23.86 336 SER A N 1
ATOM 2699 C CA . SER A 1 335 ? 42.832 0.161 32.253 1.00 21.84 336 SER A CA 1
ATOM 2700 C C . SER A 1 335 ? 42.457 -0.970 31.313 1.00 21.50 336 SER A C 1
ATOM 2701 O O . SER A 1 335 ? 42.717 -2.147 31.598 1.00 18.87 336 SER A O 1
ATOM 2704 N N . LYS A 1 336 ? 41.835 -0.621 30.190 1.00 21.34 337 LYS A N 1
ATOM 2705 C CA . LYS A 1 336 ? 41.319 -1.597 29.248 1.00 23.89 337 LYS A CA 1
ATOM 2706 C C . LYS A 1 336 ? 40.376 -2.633 29.848 1.00 23.52 337 LYS A C 1
ATOM 2707 O O . LYS A 1 336 ? 40.347 -3.756 29.382 1.00 26.45 337 LYS A O 1
ATOM 2713 N N . ILE A 1 337 ? 39.625 -2.281 30.886 1.00 22.60 338 ILE A N 1
ATOM 2714 C CA . ILE A 1 337 ? 38.666 -3.237 31.436 1.00 22.21 338 ILE A CA 1
ATOM 2715 C C . ILE A 1 337 ? 37.282 -3.172 30.782 1.00 20.71 338 ILE A C 1
ATOM 2716 O O . ILE A 1 337 ? 36.477 -4.051 31.029 1.00 20.62 338 ILE A O 1
ATOM 2721 N N . ALA A 1 338 ? 37.027 -2.140 29.979 1.00 18.73 339 ALA A N 1
ATOM 2722 C CA . ALA A 1 338 ? 35.673 -1.784 29.571 1.00 18.00 339 ALA A CA 1
ATOM 2723 C C . ALA A 1 338 ? 35.586 -1.402 28.098 1.00 17.47 339 ALA A C 1
ATOM 2724 O O . ALA A 1 338 ? 36.569 -1.107 27.441 1.00 17.30 339 ALA A O 1
ATOM 2726 N N . SER A 1 339 ? 34.377 -1.427 27.566 1.00 16.91 340 SER A N 1
ATOM 2727 C CA . SER A 1 339 ? 34.117 -0.859 26.289 1.00 16.85 340 SER A CA 1
ATOM 2728 C C . SER A 1 339 ? 32.677 -0.357 26.312 1.00 17.48 340 SER A C 1
ATOM 2729 O O . SER A 1 339 ? 31.905 -0.786 27.168 1.00 15.45 340 SER A O 1
ATOM 2732 N N . TRP A 1 340 ? 32.354 0.579 25.422 1.00 16.44 341 TRP A N 1
ATOM 2733 C CA . TRP A 1 340 ? 31.029 1.195 25.434 1.00 15.95 341 TRP A CA 1
ATOM 2734 C C . TRP A 1 340 ? 30.678 1.593 24.026 1.00 16.71 341 TRP A C 1
ATOM 2735 O O . TRP A 1 340 ? 31.576 1.854 23.189 1.00 14.84 341 TRP A O 1
ATOM 2746 N N . THR A 1 341 ? 29.384 1.721 23.782 1.00 16.86 342 THR A N 1
ATOM 2747 C CA . THR A 1 341 ? 28.926 2.195 22.486 1.00 17.39 342 THR A CA 1
ATOM 2748 C C . THR A 1 341 ? 29.059 3.687 22.358 1.00 18.85 342 THR A C 1
ATOM 2749 O O . THR A 1 341 ? 29.113 4.445 23.350 1.00 18.93 342 THR A O 1
ATOM 2753 N N . GLU A 1 342 ? 29.120 4.119 21.103 1.00 22.22 343 GLU A N 1
ATOM 2754 C CA . GLU A 1 342 ? 29.104 5.534 20.769 1.00 25.53 343 GLU A CA 1
ATOM 2755 C C . GLU A 1 342 ? 27.988 5.726 19.749 1.00 24.14 343 GLU A C 1
ATOM 2756 O O . GLU A 1 342 ? 28.218 5.787 18.533 1.00 24.55 343 GLU A O 1
ATOM 2762 N N . PRO A 1 343 ? 26.761 5.800 20.242 1.00 21.32 344 PRO A N 1
ATOM 2763 C CA . PRO A 1 343 ? 25.597 5.756 19.353 1.00 18.50 344 PRO A CA 1
ATOM 2764 C C . PRO A 1 343 ? 25.431 7.040 18.527 1.00 17.72 344 PRO A C 1
ATOM 2765 O O . PRO A 1 343 ? 25.781 8.116 18.981 1.00 17.98 344 PRO A O 1
ATOM 2769 N N . LYS A 1 344 ? 24.872 6.913 17.327 1.00 16.98 345 LYS A N 1
ATOM 2770 C CA A LYS A 1 344 ? 24.597 8.060 16.464 0.60 17.46 345 LYS A CA 1
ATOM 2771 C CA B LYS A 1 344 ? 24.596 8.069 16.468 0.40 17.31 345 LYS A CA 1
ATOM 2772 C C . LYS A 1 344 ? 23.141 8.509 16.607 1.00 16.18 345 LYS A C 1
ATOM 2773 O O . LYS A 1 344 ? 22.672 9.409 15.903 1.00 14.96 345 LYS A O 1
ATOM 2784 N N . GLY A 1 345 ? 22.427 7.878 17.537 1.00 14.62 346 GLY A N 1
ATOM 2785 C CA . GLY A 1 345 ? 21.028 8.174 17.775 1.00 13.95 346 GLY A CA 1
ATOM 2786 C C . GLY A 1 345 ? 20.507 7.275 18.875 1.00 13.11 346 GLY A C 1
ATOM 2787 O O . GLY A 1 345 ? 21.242 6.442 19.424 1.00 12.02 346 GLY A O 1
ATOM 2788 N N . GLY A 1 346 ? 19.240 7.449 19.223 1.00 13.19 347 GLY A N 1
ATOM 2789 C CA . GLY A 1 346 ? 18.638 6.643 20.262 1.00 12.71 347 GLY A CA 1
ATOM 2790 C C . GLY A 1 346 ? 18.830 7.246 21.645 1.00 12.88 347 GLY A C 1
ATOM 2791 O O . GLY A 1 346 ? 19.193 8.432 21.779 1.00 12.48 347 GLY A O 1
ATOM 2792 N N . TYR A 1 347 ? 18.548 6.441 22.677 1.00 11.59 348 TYR A N 1
ATOM 2793 C CA . TYR A 1 347 ? 18.446 6.939 24.039 1.00 12.37 348 TYR A CA 1
ATOM 2794 C C . TYR A 1 347 ? 19.413 6.311 25.048 1.00 12.37 348 TYR A C 1
ATOM 2795 O O . TYR A 1 347 ? 19.372 6.634 26.235 1.00 11.93 348 TYR A O 1
ATOM 2804 N N . PHE A 1 348 ? 20.316 5.447 24.568 1.00 12.41 349 PHE A N 1
ATOM 2805 C CA . PHE A 1 348 ? 21.152 4.671 25.466 1.00 13.12 349 PHE A CA 1
ATOM 2806 C C . PHE A 1 348 ? 22.576 4.505 24.990 1.00 13.22 349 PHE A C 1
ATOM 2807 O O . PHE A 1 348 ? 22.853 4.517 23.782 1.00 13.03 349 PHE A O 1
ATOM 2815 N N . ILE A 1 349 ? 23.455 4.310 25.967 1.00 13.91 350 ILE A N 1
ATOM 2816 C CA . ILE A 1 349 ? 24.837 3.883 25.752 1.00 14.52 350 ILE A CA 1
ATOM 2817 C C . ILE A 1 349 ? 24.932 2.526 26.455 1.00 14.43 350 ILE A C 1
ATOM 2818 O O . ILE A 1 349 ? 24.423 2.349 27.573 1.00 15.23 350 ILE A O 1
ATOM 2823 N N . SER A 1 350 ? 25.557 1.556 25.796 1.00 14.14 351 SER A N 1
ATOM 2824 C CA . SER A 1 350 ? 25.727 0.239 26.358 1.00 14.72 351 SER A CA 1
ATOM 2825 C C . SER A 1 350 ? 27.194 0.084 26.830 1.00 15.01 351 SER A C 1
ATOM 2826 O O . SER A 1 350 ? 28.124 0.220 26.045 1.00 15.24 351 SER A O 1
ATOM 2829 N N . LEU A 1 351 ? 27.378 -0.129 28.123 1.00 15.22 352 LEU A N 1
ATOM 2830 C CA . LEU A 1 351 ? 28.687 -0.251 28.733 1.00 15.60 352 LEU A CA 1
ATOM 2831 C C . LEU A 1 351 ? 28.945 -1.695 29.142 1.00 15.21 352 LEU A C 1
ATOM 2832 O O . LEU A 1 351 ? 28.096 -2.336 29.760 1.00 16.39 352 LEU A O 1
ATOM 2837 N N . ASP A 1 352 ? 30.087 -2.223 28.750 1.00 15.07 353 ASP A N 1
ATOM 2838 C CA . ASP A 1 352 ? 30.552 -3.498 29.230 1.00 16.11 353 ASP A CA 1
ATOM 2839 C C . ASP A 1 352 ? 31.737 -3.225 30.151 1.00 16.48 353 ASP A C 1
ATOM 2840 O O . ASP A 1 352 ? 32.752 -2.661 29.707 1.00 16.42 353 ASP A O 1
ATOM 2845 N N . VAL A 1 353 ? 31.619 -3.631 31.412 1.00 15.39 354 VAL A N 1
ATOM 2846 C CA . VAL A 1 353 ? 32.741 -3.544 32.356 1.00 16.05 354 VAL A CA 1
ATOM 2847 C C . VAL A 1 353 ? 33.466 -4.882 32.401 1.00 16.90 354 VAL A C 1
ATOM 2848 O O . VAL A 1 353 ? 33.248 -5.711 31.527 1.00 17.11 354 VAL A O 1
ATOM 2852 N N . LEU A 1 354 ? 34.350 -5.115 33.370 1.00 17.03 355 LEU A N 1
ATOM 2853 C CA . LEU A 1 354 ? 35.078 -6.377 33.385 1.00 17.88 355 LEU A CA 1
ATOM 2854 C C . LEU A 1 354 ? 34.098 -7.533 33.552 1.00 17.42 355 LEU A C 1
ATOM 2855 O O . LEU A 1 354 ? 33.271 -7.503 34.463 1.00 17.88 355 LEU A O 1
ATOM 2860 N N . PRO A 1 355 ? 34.181 -8.548 32.681 1.00 18.25 356 PRO A N 1
ATOM 2861 C CA . PRO A 1 355 ? 33.226 -9.634 32.812 1.00 19.04 356 PRO A CA 1
ATOM 2862 C C . PRO A 1 355 ? 33.306 -10.259 34.179 1.00 20.60 356 PRO A C 1
ATOM 2863 O O . PRO A 1 355 ? 34.411 -10.424 34.720 1.00 23.22 356 PRO A O 1
ATOM 2867 N N . GLY A 1 356 ? 32.149 -10.579 34.747 1.00 19.63 357 GLY A N 1
ATOM 2868 C CA . GLY A 1 356 ? 32.060 -11.033 36.119 1.00 20.08 357 GLY A CA 1
ATOM 2869 C C . GLY A 1 356 ? 31.917 -9.953 37.167 1.00 19.98 357 GLY A C 1
ATOM 2870 O O . GLY A 1 356 ? 31.913 -10.272 38.356 1.00 20.57 357 GLY A O 1
ATOM 2871 N N . THR A 1 357 ? 31.815 -8.679 36.765 1.00 17.73 358 THR A N 1
ATOM 2872 C CA . THR A 1 357 ? 31.747 -7.584 37.731 1.00 17.82 358 THR A CA 1
ATOM 2873 C C . THR A 1 357 ? 30.553 -6.646 37.584 1.00 17.45 358 THR A C 1
ATOM 2874 O O . THR A 1 357 ? 30.463 -5.686 38.325 1.00 19.34 358 THR A O 1
ATOM 2878 N N . ALA A 1 358 ? 29.626 -6.898 36.661 1.00 16.94 359 ALA A N 1
ATOM 2879 C CA . ALA A 1 358 ? 28.569 -5.911 36.443 1.00 17.47 359 ALA A CA 1
ATOM 2880 C C . ALA A 1 358 ? 27.638 -5.803 37.643 1.00 17.72 359 ALA A C 1
ATOM 2881 O O . ALA A 1 358 ? 27.348 -4.690 38.095 1.00 16.55 359 ALA A O 1
ATOM 2883 N N . ARG A 1 359 ? 27.234 -6.945 38.210 1.00 19.19 360 ARG A N 1
ATOM 2884 C CA . ARG A 1 359 ? 26.361 -6.937 39.379 1.00 21.10 360 ARG A CA 1
ATOM 2885 C C . ARG A 1 359 ? 27.044 -6.184 40.542 1.00 20.33 360 ARG A C 1
ATOM 2886 O O . ARG A 1 359 ? 26.414 -5.356 41.223 1.00 20.09 360 ARG A O 1
ATOM 2894 N N . ARG A 1 360 ? 28.320 -6.491 40.768 1.00 19.48 361 ARG A N 1
ATOM 2895 C CA . ARG A 1 360 ? 29.090 -5.835 41.816 1.00 19.18 361 ARG A CA 1
ATOM 2896 C C . ARG A 1 360 ? 29.187 -4.333 41.601 1.00 17.70 361 ARG A C 1
ATOM 2897 O O . ARG A 1 360 ? 29.039 -3.563 42.552 1.00 18.63 361 ARG A O 1
ATOM 2905 N N . THR A 1 361 ? 29.462 -3.909 40.364 1.00 16.11 362 THR A N 1
ATOM 2906 C CA . THR A 1 361 ? 29.526 -2.485 40.021 1.00 14.54 362 THR A CA 1
ATOM 2907 C C . THR A 1 361 ? 28.217 -1.763 40.359 1.00 14.81 362 THR A C 1
ATOM 2908 O O . THR A 1 361 ? 28.186 -0.654 40.952 1.00 13.74 362 THR A O 1
ATOM 2912 N N . VAL A 1 362 ? 27.107 -2.396 39.994 1.00 15.74 363 VAL A N 1
ATOM 2913 C CA . VAL A 1 362 ? 25.781 -1.824 40.292 1.00 16.22 363 VAL A CA 1
ATOM 2914 C C . VAL A 1 362 ? 25.529 -1.683 41.799 1.00 16.33 363 VAL A C 1
ATOM 2915 O O . VAL A 1 362 ? 25.006 -0.655 42.267 1.00 16.92 363 VAL A O 1
ATOM 2919 N N . ALA A 1 363 ? 25.931 -2.703 42.559 1.00 17.78 364 ALA A N 1
ATOM 2920 C CA . ALA A 1 363 ? 25.792 -2.701 44.004 1.00 17.84 364 ALA A CA 1
ATOM 2921 C C . ALA A 1 363 ? 26.664 -1.634 44.640 1.00 18.63 364 ALA A C 1
ATOM 2922 O O . ALA A 1 363 ? 26.206 -0.901 45.515 1.00 19.29 364 ALA A O 1
ATOM 2924 N N . LEU A 1 364 ? 27.910 -1.517 44.183 1.00 18.61 365 LEU A N 1
ATOM 2925 C CA . LEU A 1 364 ? 28.788 -0.445 44.672 1.00 18.97 365 LEU A CA 1
ATOM 2926 C C . LEU A 1 364 ? 28.193 0.948 44.421 1.00 18.62 365 LEU A C 1
ATOM 2927 O O . LEU A 1 364 ? 28.236 1.822 45.299 1.00 19.85 365 LEU A O 1
ATOM 2932 N N . ALA A 1 365 ? 27.675 1.167 43.225 1.00 17.67 366 ALA A N 1
ATOM 2933 C CA . ALA A 1 365 ? 27.046 2.445 42.896 1.00 18.30 366 ALA A CA 1
ATOM 2934 C C . ALA A 1 365 ? 25.816 2.736 43.760 1.00 18.23 366 ALA A C 1
ATOM 2935 O O . ALA A 1 365 ? 25.598 3.882 44.186 1.00 17.68 366 ALA A O 1
ATOM 2937 N N . LYS A 1 366 ? 24.995 1.712 43.973 1.00 19.01 367 LYS A N 1
ATOM 2938 C CA . LYS A 1 366 ? 23.818 1.883 44.784 1.00 21.58 367 LYS A CA 1
ATOM 2939 C C . LYS A 1 366 ? 24.190 2.330 46.200 1.00 21.74 367 LYS A C 1
ATOM 2940 O O . LYS A 1 366 ? 23.486 3.139 46.815 1.00 21.89 367 LYS A O 1
ATOM 2946 N N . ASP A 1 367 ? 25.314 1.844 46.696 1.00 23.26 368 ASP A N 1
ATOM 2947 C CA . ASP A 1 367 ? 25.712 2.193 48.045 1.00 27.24 368 ASP A CA 1
ATOM 2948 C C . ASP A 1 367 ? 26.338 3.568 48.184 1.00 27.02 368 ASP A C 1
ATOM 2949 O O . ASP A 1 367 ? 26.595 4.008 49.299 1.00 28.29 368 ASP A O 1
ATOM 2954 N N . VAL A 1 368 ? 26.575 4.266 47.074 1.00 24.41 369 VAL A N 1
ATOM 2955 C CA . VAL A 1 368 ? 26.951 5.677 47.143 1.00 23.30 369 VAL A CA 1
ATOM 2956 C C . VAL A 1 368 ? 25.867 6.565 46.549 1.00 22.75 369 VAL A C 1
ATOM 2957 O O . VAL A 1 368 ? 26.112 7.731 46.249 1.00 25.66 369 VAL A O 1
ATOM 2961 N N . GLY A 1 369 ? 24.678 6.025 46.368 1.00 20.64 370 GLY A N 1
ATOM 2962 C CA . GLY A 1 369 ? 23.524 6.845 45.987 1.00 21.52 370 GLY A CA 1
ATOM 2963 C C . GLY A 1 369 ? 23.422 7.115 44.485 1.00 20.50 370 GLY A C 1
ATOM 2964 O O . GLY A 1 369 ? 22.819 8.095 44.085 1.00 20.72 370 GLY A O 1
ATOM 2965 N N . ILE A 1 370 ? 24.038 6.255 43.672 1.00 18.56 371 ILE A N 1
ATOM 2966 C CA . ILE A 1 370 ? 23.941 6.345 42.206 1.00 18.20 371 ILE A CA 1
ATOM 2967 C C . ILE A 1 370 ? 23.182 5.120 41.691 1.00 17.28 371 ILE A C 1
ATOM 2968 O O . ILE A 1 370 ? 23.687 4.008 41.744 1.00 18.68 371 ILE A O 1
ATOM 2973 N N . ALA A 1 371 ? 21.982 5.341 41.174 1.00 18.03 372 ALA A N 1
ATOM 2974 C CA . ALA A 1 371 ? 21.183 4.261 40.606 1.00 17.39 372 ALA A CA 1
ATOM 2975 C C . ALA A 1 371 ? 21.620 3.999 39.176 1.00 18.45 372 ALA A C 1
ATOM 2976 O O . ALA A 1 371 ? 21.627 4.895 38.349 1.00 18.65 372 ALA A O 1
ATOM 2978 N N . VAL A 1 372 ? 21.962 2.746 38.923 1.00 18.80 373 VAL A N 1
ATOM 2979 C CA . VAL A 1 372 ? 22.479 2.250 37.674 1.00 18.95 373 VAL A CA 1
ATOM 2980 C C . VAL A 1 372 ? 21.608 1.048 37.322 1.00 19.04 373 VAL A C 1
ATOM 2981 O O . VAL A 1 372 ? 21.162 0.294 38.215 1.00 17.10 373 VAL A O 1
ATOM 2985 N N . THR A 1 373 ? 21.338 0.875 36.038 1.00 18.51 374 THR A N 1
ATOM 2986 C CA . THR A 1 373 ? 20.429 -0.178 35.602 1.00 20.04 374 THR A CA 1
ATOM 2987 C C . THR A 1 373 ? 20.903 -1.560 36.040 1.00 20.13 374 THR A C 1
ATOM 2988 O O . THR A 1 373 ? 22.094 -1.859 35.928 1.00 18.08 374 THR A O 1
ATOM 2992 N N . GLU A 1 374 ? 19.951 -2.381 36.513 1.00 21.14 375 GLU A N 1
ATOM 2993 C CA A GLU A 1 374 ? 20.249 -3.702 37.043 0.60 23.31 375 GLU A CA 1
ATOM 2994 C CA B GLU A 1 374 ? 20.233 -3.733 37.027 0.40 22.58 375 GLU A CA 1
ATOM 2995 C C . GLU A 1 374 ? 21.049 -4.526 36.032 1.00 22.70 375 GLU A C 1
ATOM 2996 O O . GLU A 1 374 ? 20.800 -4.468 34.838 1.00 20.30 375 GLU A O 1
ATOM 3007 N N . ALA A 1 375 ? 21.997 -5.298 36.533 1.00 24.21 376 ALA A N 1
ATOM 3008 C CA . ALA A 1 375 ? 22.757 -6.200 35.678 1.00 23.70 376 ALA A CA 1
ATOM 3009 C C . ALA A 1 375 ? 21.762 -7.188 35.026 1.00 22.84 376 ALA A C 1
ATOM 3010 O O . ALA A 1 375 ? 20.791 -7.615 35.658 1.00 22.04 376 ALA A O 1
ATOM 3012 N N . GLY A 1 376 ? 21.950 -7.462 33.737 1.00 20.82 377 GLY A N 1
ATOM 3013 C CA . GLY A 1 376 ? 21.092 -8.397 33.011 1.00 19.95 377 GLY A CA 1
ATOM 3014 C C . GLY A 1 376 ? 19.840 -7.785 32.401 1.00 18.18 377 GLY A C 1
ATOM 3015 O O . GLY A 1 376 ? 19.160 -8.457 31.675 1.00 17.94 377 GLY A O 1
ATOM 3016 N N . ALA A 1 377 ? 19.581 -6.506 32.650 1.00 16.82 378 ALA A N 1
ATOM 3017 C CA . ALA A 1 377 ? 18.330 -5.847 32.242 1.00 17.83 378 ALA A CA 1
ATOM 3018 C C . ALA A 1 377 ? 18.032 -5.877 30.749 1.00 16.50 378 ALA A C 1
ATOM 3019 O O . ALA A 1 377 ? 16.868 -5.904 30.349 1.00 17.82 378 ALA A O 1
ATOM 3021 N N . SER A 1 378 ? 19.070 -5.900 29.923 1.00 15.31 379 SER A N 1
ATOM 3022 C CA . SER A 1 378 ? 18.888 -5.893 28.474 1.00 14.39 379 SER A CA 1
ATOM 3023 C C . SER A 1 378 ? 18.865 -7.307 27.837 1.00 12.86 379 SER A C 1
ATOM 3024 O O . SER A 1 378 ? 19.048 -7.441 26.625 1.00 12.54 379 SER A O 1
ATOM 3027 N N . PHE A 1 379 ? 18.631 -8.328 28.651 1.00 13.52 380 PHE A N 1
ATOM 3028 C CA . PHE A 1 379 ? 18.653 -9.718 28.209 1.00 13.43 380 PHE A CA 1
ATOM 3029 C C . PHE A 1 379 ? 17.350 -10.425 28.604 1.00 13.42 380 PHE A C 1
ATOM 3030 O O . PHE A 1 379 ? 16.805 -10.104 29.635 1.00 14.10 380 PHE A O 1
ATOM 3038 N N . PRO A 1 380 ? 16.872 -11.397 27.798 1.00 13.09 381 PRO A N 1
ATOM 3039 C CA . PRO A 1 380 ? 15.699 -12.215 28.196 1.00 13.88 381 PRO A CA 1
ATOM 3040 C C . PRO A 1 380 ? 15.990 -12.886 29.529 1.00 15.21 381 PRO A C 1
ATOM 3041 O O . PRO A 1 380 ? 17.140 -13.325 29.763 1.00 15.75 381 PRO A O 1
ATOM 3045 N N . TYR A 1 381 ? 14.982 -12.904 30.387 1.00 16.59 382 TYR A N 1
ATOM 3046 C CA . TYR A 1 381 ? 15.054 -13.510 31.722 1.00 18.15 382 TYR A CA 1
ATOM 3047 C C . TYR A 1 381 ? 16.080 -12.803 32.590 1.00 20.68 382 TYR A C 1
ATOM 3048 O O . TYR A 1 381 ? 16.483 -13.338 33.628 1.00 21.24 382 TYR A O 1
ATOM 3057 N N . ARG A 1 382 ? 16.505 -11.602 32.173 1.00 20.36 383 ARG A N 1
ATOM 3058 C CA . ARG A 1 382 ? 17.542 -10.871 32.877 1.00 22.13 383 ARG A CA 1
ATOM 3059 C C . ARG A 1 382 ? 18.862 -11.653 33.007 1.00 21.36 383 ARG A C 1
ATOM 3060 O O . ARG A 1 382 ? 19.605 -11.482 33.989 1.00 20.55 383 ARG A O 1
ATOM 3068 N N . LYS A 1 383 ? 19.169 -12.492 32.016 1.00 19.89 384 LYS A N 1
ATOM 3069 C CA A LYS A 1 383 ? 20.363 -13.338 32.033 0.60 21.01 384 LYS A CA 1
ATOM 3070 C CA B LYS A 1 383 ? 20.379 -13.312 32.061 0.40 20.44 384 LYS A CA 1
ATOM 3071 C C . LYS A 1 383 ? 21.430 -12.798 31.102 1.00 19.47 384 LYS A C 1
ATOM 3072 O O . LYS A 1 383 ? 21.381 -13.047 29.898 1.00 18.99 384 LYS A O 1
ATOM 3083 N N . ASP A 1 384 ? 22.392 -12.062 31.660 1.00 18.04 385 ASP A N 1
ATOM 3084 C CA . ASP A 1 384 ? 23.573 -11.688 30.937 1.00 17.50 385 ASP A CA 1
ATOM 3085 C C . ASP A 1 384 ? 24.621 -12.761 31.243 1.00 19.04 385 ASP A C 1
ATOM 3086 O O . ASP A 1 384 ? 25.206 -12.748 32.330 1.00 17.12 385 ASP A O 1
ATOM 3091 N N . PRO A 1 385 ? 24.914 -13.640 30.275 1.00 20.22 386 PRO A N 1
ATOM 3092 C CA . PRO A 1 385 ? 25.831 -14.737 30.613 1.00 22.35 386 PRO A CA 1
ATOM 3093 C C . PRO A 1 385 ? 27.263 -14.289 30.950 1.00 22.93 386 PRO A C 1
ATOM 3094 O O . PRO A 1 385 ? 27.999 -15.055 31.524 1.00 22.61 386 PRO A O 1
ATOM 3098 N N . ASP A 1 386 ? 27.656 -13.073 30.592 1.00 21.40 387 ASP A N 1
ATOM 3099 C CA . ASP A 1 386 ? 28.993 -12.625 30.894 1.00 22.25 387 ASP A CA 1
ATOM 3100 C C . ASP A 1 386 ? 29.072 -11.684 32.117 1.00 22.26 387 ASP A C 1
ATOM 3101 O O . ASP A 1 386 ? 30.176 -11.310 32.509 1.00 22.77 387 ASP A O 1
ATOM 3106 N N . ASP A 1 387 ? 27.925 -11.310 32.700 1.00 21.11 388 ASP A N 1
ATOM 3107 C CA . ASP A 1 387 ? 27.863 -10.403 33.829 1.00 20.57 388 ASP A CA 1
ATOM 3108 C C . ASP A 1 387 ? 28.771 -9.198 33.565 1.00 19.58 388 ASP A C 1
ATOM 3109 O O . ASP A 1 387 ? 29.677 -8.907 34.363 1.00 17.23 388 ASP A O 1
ATOM 3114 N N . LYS A 1 388 ? 28.556 -8.538 32.420 1.00 17.34 389 LYS A N 1
ATOM 3115 C CA . LYS A 1 388 ? 29.378 -7.408 32.023 1.00 17.32 389 LYS A CA 1
ATOM 3116 C C . LYS A 1 388 ? 28.586 -6.171 31.631 1.00 16.16 389 LYS A C 1
ATOM 3117 O O . LYS A 1 388 ? 29.095 -5.083 31.756 1.00 14.81 389 LYS A O 1
ATOM 3123 N N . ASN A 1 389 ? 27.338 -6.323 31.194 1.00 15.20 390 ASN A N 1
ATOM 3124 C CA . ASN A 1 389 ? 26.623 -5.225 30.551 1.00 14.98 390 ASN A CA 1
ATOM 3125 C C . ASN A 1 389 ? 25.854 -4.333 31.542 1.00 14.88 390 ASN A C 1
ATOM 3126 O O . ASN A 1 389 ? 25.150 -4.823 32.444 1.00 15.74 390 ASN A O 1
ATOM 3131 N N . ILE A 1 390 ? 26.038 -3.031 31.384 1.00 14.87 391 ILE A N 1
ATOM 3132 C CA . ILE A 1 390 ? 25.306 -2.007 32.052 1.00 16.31 391 ILE A CA 1
ATOM 3133 C C . ILE A 1 390 ? 24.731 -0.987 31.051 1.00 15.74 391 ILE A C 1
ATOM 3134 O O . ILE A 1 390 ? 25.461 -0.363 30.319 1.00 15.59 391 ILE A O 1
ATOM 3139 N N . ARG A 1 391 ? 23.419 -0.801 31.045 1.00 15.18 392 ARG A N 1
ATOM 3140 C CA A ARG A 1 391 ? 22.741 0.185 30.215 0.60 15.37 392 ARG A CA 1
ATOM 3141 C CA B ARG A 1 391 ? 22.836 0.201 30.174 0.40 15.68 392 ARG A CA 1
ATOM 3142 C C . ARG A 1 391 ? 22.874 1.546 30.883 1.00 15.14 392 ARG A C 1
ATOM 3143 O O . ARG A 1 391 ? 22.622 1.633 32.072 1.00 15.93 392 ARG A O 1
ATOM 3158 N N . ILE A 1 392 ? 23.241 2.578 30.143 1.00 14.32 393 ILE A N 1
ATOM 3159 C CA . ILE A 1 392 ? 23.285 3.926 30.671 1.00 14.87 393 ILE A CA 1
ATOM 3160 C C . ILE A 1 392 ? 22.268 4.781 29.916 1.00 13.83 393 ILE A C 1
ATOM 3161 O O . ILE A 1 392 ? 22.252 4.798 28.671 1.00 13.86 393 ILE A O 1
ATOM 3166 N N . ALA A 1 393 ? 21.433 5.493 30.662 1.00 14.39 394 ALA A N 1
ATOM 3167 C CA . ALA A 1 393 ? 20.436 6.404 30.105 1.00 14.57 394 ALA A CA 1
ATOM 3168 C C . ALA A 1 393 ? 20.832 7.865 30.354 1.00 14.69 394 ALA A C 1
ATOM 3169 O O . ALA A 1 393 ? 20.602 8.364 31.433 1.00 16.12 394 ALA A O 1
ATOM 3171 N N . PRO A 1 394 ? 21.425 8.556 29.352 1.00 14.87 395 PRO A N 1
ATOM 3172 C CA . PRO A 1 394 ? 21.936 9.898 29.568 1.00 15.47 395 PRO A CA 1
ATOM 3173 C C . PRO A 1 394 ? 20.923 11.021 29.484 1.00 14.69 395 PRO A C 1
ATOM 3174 O O . PRO A 1 394 ? 21.263 12.137 29.849 1.00 14.08 395 PRO A O 1
ATOM 3178 N N . SER A 1 395 ? 19.702 10.742 29.039 1.00 14.20 396 SER A N 1
ATOM 3179 C CA . SER A 1 395 ? 18.800 11.819 28.609 1.00 14.86 396 SER A CA 1
ATOM 3180 C C . SER A 1 395 ? 18.274 12.728 29.719 1.00 14.48 396 SER A C 1
ATOM 3181 O O . SER A 1 395 ? 18.159 13.940 29.507 1.00 15.85 396 SER A O 1
ATOM 3184 N N . PHE A 1 396 ? 17.956 12.171 30.884 1.00 14.61 397 PHE A N 1
ATOM 3185 C CA . PHE A 1 396 ? 17.145 12.889 31.845 1.00 15.29 397 PHE A CA 1
ATOM 3186 C C . PHE A 1 396 ? 17.904 13.905 32.728 1.00 16.39 397 PHE A C 1
ATOM 3187 O O . PHE A 1 396 ? 17.493 15.045 32.827 1.00 16.45 397 PHE A O 1
ATOM 3195 N N . PRO A 1 397 ? 19.021 13.504 33.347 1.00 17.25 398 PRO A N 1
ATOM 3196 C CA . PRO A 1 397 ? 19.675 14.433 34.303 1.00 17.28 398 PRO A CA 1
ATOM 3197 C C . PRO A 1 397 ? 20.312 15.694 33.698 1.00 18.24 398 PRO A C 1
ATOM 3198 O O . PRO A 1 397 ? 20.602 15.749 32.507 1.00 18.08 398 PRO A O 1
ATOM 3202 N N . SER A 1 398 ? 20.520 16.709 34.534 1.00 18.72 399 SER A N 1
ATOM 3203 C CA . SER A 1 398 ? 21.255 17.900 34.132 1.00 20.58 399 SER A CA 1
ATOM 3204 C C . SER A 1 398 ? 22.701 17.501 33.837 1.00 20.88 399 SER A C 1
ATOM 3205 O O . SER A 1 398 ? 23.158 16.442 34.292 1.00 19.07 399 SER A O 1
ATOM 3208 N N . VAL A 1 399 ? 23.414 18.325 33.072 1.00 21.04 400 VAL A N 1
ATOM 3209 C CA . VAL A 1 399 ? 24.803 18.041 32.759 1.00 22.61 400 VAL A CA 1
ATOM 3210 C C . VAL A 1 399 ? 25.682 17.825 34.021 1.00 22.47 400 VAL A C 1
ATOM 3211 O O . VAL A 1 399 ? 26.452 16.860 34.067 1.00 19.44 400 VAL A O 1
ATOM 3215 N N . PRO A 1 400 ? 25.562 18.699 35.041 1.00 23.12 401 PRO A N 1
ATOM 3216 C CA . PRO A 1 400 ? 26.417 18.507 36.227 1.00 23.39 401 PRO A CA 1
ATOM 3217 C C . PRO A 1 400 ? 26.114 17.209 36.973 1.00 22.39 401 PRO A C 1
ATOM 3218 O O . PRO A 1 400 ? 27.024 16.561 37.473 1.00 21.79 401 PRO A O 1
ATOM 3222 N N . ASP A 1 401 ? 24.839 16.825 37.030 1.00 21.88 402 ASP A N 1
ATOM 3223 C CA . ASP A 1 401 ? 24.468 15.572 37.660 1.00 21.19 402 ASP A CA 1
ATOM 3224 C C . ASP A 1 401 ? 24.969 14.363 36.856 1.00 19.54 402 ASP A C 1
ATOM 3225 O O . ASP A 1 401 ? 25.385 13.369 37.414 1.00 18.09 402 ASP A O 1
ATOM 3230 N N . LEU A 1 402 ? 24.909 14.470 35.543 1.00 18.18 403 LEU A N 1
ATOM 3231 C CA . LEU A 1 402 ? 25.320 13.386 34.686 1.00 20.23 403 LEU A CA 1
ATOM 3232 C C . LEU A 1 402 ? 26.821 13.156 34.833 1.00 19.76 403 LEU A C 1
ATOM 3233 O O . LEU A 1 402 ? 27.289 12.013 34.950 1.00 17.77 403 LEU A O 1
ATOM 3238 N N . ARG A 1 403 ? 27.568 14.260 34.883 1.00 19.40 404 ARG A N 1
ATOM 3239 C CA . ARG A 1 403 ? 29.010 14.212 35.036 1.00 20.90 404 ARG A CA 1
ATOM 3240 C C . ARG A 1 403 ? 29.394 13.487 36.327 1.00 20.93 404 ARG A C 1
ATOM 3241 O O . ARG A 1 403 ? 30.221 12.560 36.305 1.00 17.73 404 ARG A O 1
ATOM 3249 N N . ASN A 1 404 ? 28.765 13.891 37.432 1.00 19.86 405 ASN A N 1
ATOM 3250 C CA . ASN A 1 404 ? 29.036 13.272 38.717 1.00 19.99 405 ASN A CA 1
ATOM 3251 C C . ASN A 1 404 ? 28.644 11.807 38.751 1.00 19.16 405 ASN A C 1
ATOM 3252 O O . ASN A 1 404 ? 29.371 10.972 39.310 1.00 18.78 405 ASN A O 1
ATOM 3257 N N . ALA A 1 405 ? 27.512 11.487 38.130 1.00 17.41 406 ALA A N 1
ATOM 3258 C CA . ALA A 1 405 ? 26.985 10.146 38.174 1.00 17.02 406 ALA A CA 1
ATOM 3259 C C . ALA A 1 405 ? 27.852 9.192 37.396 1.00 16.43 406 ALA A C 1
ATOM 3260 O O . ALA A 1 405 ? 28.119 8.086 37.848 1.00 16.41 406 ALA A O 1
ATOM 3262 N N . VAL A 1 406 ? 28.246 9.599 36.198 1.00 16.26 407 VAL A N 1
ATOM 3263 C CA . VAL A 1 406 ? 29.070 8.715 35.350 1.00 16.59 407 VAL A CA 1
ATOM 3264 C C . VAL A 1 406 ? 30.490 8.603 35.895 1.00 17.02 407 VAL A C 1
ATOM 3265 O O . VAL A 1 406 ? 31.109 7.547 35.840 1.00 15.70 407 VAL A O 1
ATOM 3269 N N . ASP A 1 407 ? 31.005 9.696 36.455 1.00 17.50 408 ASP A N 1
ATOM 3270 C CA . ASP A 1 407 ? 32.311 9.628 37.039 1.00 20.23 408 ASP A CA 1
ATOM 3271 C C . ASP A 1 407 ? 32.265 8.675 38.253 1.00 18.72 408 ASP A C 1
ATOM 3272 O O . ASP A 1 407 ? 33.207 7.922 38.501 1.00 17.32 408 ASP A O 1
ATOM 3277 N N . GLY A 1 408 ? 31.160 8.704 38.998 1.00 16.67 409 GLY A N 1
ATOM 3278 C CA . GLY A 1 408 ? 30.984 7.776 40.098 1.00 17.31 409 GLY A CA 1
ATOM 3279 C C . GLY A 1 408 ? 30.913 6.359 39.602 1.00 16.54 409 GLY A C 1
ATOM 3280 O O . GLY A 1 408 ? 31.519 5.459 40.191 1.00 17.45 409 GLY A O 1
ATOM 3281 N N . LEU A 1 409 ? 30.141 6.155 38.543 1.00 15.90 410 LEU A N 1
ATOM 3282 C CA . LEU A 1 409 ? 29.998 4.831 37.931 1.00 15.99 410 LEU A CA 1
ATOM 3283 C C . LEU A 1 409 ? 31.374 4.251 37.536 1.00 15.09 410 LEU A C 1
ATOM 3284 O O . LEU A 1 409 ? 31.664 3.074 37.793 1.00 14.10 410 LEU A O 1
ATOM 3289 N N . ALA A 1 410 ? 32.214 5.093 36.940 1.00 15.01 411 ALA A N 1
ATOM 3290 C CA . ALA A 1 410 ? 33.566 4.700 36.567 1.00 15.27 411 ALA A CA 1
ATOM 3291 C C . ALA A 1 410 ? 34.375 4.290 37.771 1.00 15.23 411 ALA A C 1
ATOM 3292 O O . ALA A 1 410 ? 35.068 3.264 37.749 1.00 15.24 411 ALA A O 1
ATOM 3294 N N . THR A 1 411 ? 34.317 5.086 38.833 1.00 15.79 412 THR A N 1
ATOM 3295 C CA . THR A 1 411 ? 34.980 4.710 40.068 1.00 16.40 412 THR A CA 1
ATOM 3296 C C . THR A 1 411 ? 34.519 3.346 40.551 1.00 16.62 412 THR A C 1
ATOM 3297 O O . THR A 1 411 ? 35.361 2.494 40.896 1.00 15.34 412 THR A O 1
ATOM 3301 N N . CYS A 1 412 ? 33.202 3.101 40.512 1.00 15.75 413 CYS A N 1
ATOM 3302 C CA . CYS A 1 412 ? 32.687 1.789 40.952 1.00 16.47 413 CYS A CA 1
ATOM 3303 C C . CYS A 1 412 ? 33.143 0.659 40.061 1.00 15.55 413 CYS A C 1
ATOM 3304 O O . CYS A 1 412 ? 33.442 -0.443 40.564 1.00 14.42 413 CYS A O 1
ATOM 3307 N N . ALA A 1 413 ? 33.187 0.903 38.745 1.00 15.38 414 ALA A N 1
ATOM 3308 C CA . ALA A 1 413 ? 33.607 -0.142 37.800 1.00 14.91 414 ALA A CA 1
ATOM 3309 C C . ALA A 1 413 ? 35.085 -0.498 37.989 1.00 15.29 414 ALA A C 1
ATOM 3310 O O . ALA A 1 413 ? 35.496 -1.673 37.928 1.00 13.67 414 ALA A O 1
ATOM 3312 N N . LEU A 1 414 ? 35.890 0.534 38.200 1.00 15.22 415 LEU A N 1
ATOM 3313 C CA . LEU A 1 414 ? 37.313 0.275 38.440 1.00 15.84 415 LEU A CA 1
ATOM 3314 C C . LEU A 1 414 ? 37.548 -0.504 39.740 1.00 15.50 415 LEU A C 1
ATOM 3315 O O . LEU A 1 414 ? 38.370 -1.423 39.788 1.00 15.59 415 LEU A O 1
ATOM 3320 N N . LEU A 1 415 ? 36.865 -0.097 40.797 1.00 16.50 416 LEU A N 1
ATOM 3321 C CA . LEU A 1 415 ? 37.006 -0.772 42.103 1.00 17.24 416 LEU A CA 1
ATOM 3322 C C . LEU A 1 415 ? 36.500 -2.209 42.034 1.00 18.15 416 LEU A C 1
ATOM 3323 O O . LEU A 1 415 ? 37.113 -3.124 42.635 1.00 16.72 416 LEU A O 1
ATOM 3328 N N . ALA A 1 416 ? 35.376 -2.412 41.332 1.00 16.73 417 ALA A N 1
ATOM 3329 C CA . ALA A 1 416 ? 34.893 -3.776 41.156 1.00 17.59 417 ALA A CA 1
ATOM 3330 C C . ALA A 1 416 ? 35.928 -4.636 40.417 1.00 16.72 417 ALA A C 1
ATOM 3331 O O . ALA A 1 416 ? 36.109 -5.813 40.757 1.00 17.24 417 ALA A O 1
ATOM 3333 N N . ALA A 1 417 ? 36.613 -4.062 39.424 1.00 15.86 418 ALA A N 1
ATOM 3334 C CA . ALA A 1 417 ? 37.621 -4.800 38.694 1.00 16.85 418 ALA A CA 1
ATOM 3335 C C . ALA A 1 417 ? 38.830 -5.181 39.585 1.00 17.08 418 ALA A C 1
ATOM 3336 O O . ALA A 1 417 ? 39.244 -6.366 39.647 1.00 16.77 418 ALA A O 1
ATOM 3338 N N . THR A 1 418 ? 39.413 -4.195 40.259 1.00 17.56 419 THR A N 1
ATOM 3339 C CA . THR A 1 418 ? 40.590 -4.492 41.110 1.00 19.00 419 THR A CA 1
ATOM 3340 C C . THR A 1 418 ? 40.239 -5.379 42.289 1.00 21.02 419 THR A C 1
ATOM 3341 O O . THR A 1 418 ? 41.011 -6.296 42.612 1.00 21.79 419 THR A O 1
ATOM 3345 N N . GLU A 1 419 ? 39.080 -5.151 42.896 1.00 22.09 420 GLU A N 1
ATOM 3346 C CA . GLU A 1 419 ? 38.599 -5.986 43.988 1.00 25.48 420 GLU A CA 1
ATOM 3347 C C . GLU A 1 419 ? 38.529 -7.450 43.582 1.00 25.51 420 GLU A C 1
ATOM 3348 O O . GLU A 1 419 ? 39.023 -8.352 44.283 1.00 26.88 420 GLU A O 1
ATOM 3354 N N . THR A 1 420 ? 37.940 -7.691 42.425 1.00 24.25 421 THR A N 1
ATOM 3355 C CA . THR A 1 420 ? 37.714 -9.045 41.955 1.00 24.08 421 THR A CA 1
ATOM 3356 C C . THR A 1 420 ? 39.032 -9.702 41.552 1.00 23.28 421 THR A C 1
ATOM 3357 O O . THR A 1 420 ? 39.294 -10.847 41.924 1.00 24.56 421 THR A O 1
ATOM 3361 N N . LEU A 1 421 ? 39.903 -8.990 40.845 1.00 21.35 422 LEU A N 1
ATOM 3362 C CA . LEU A 1 421 ? 41.207 -9.553 40.511 1.00 21.14 422 LEU A CA 1
ATOM 3363 C C . LEU A 1 421 ? 42.057 -9.907 41.744 1.00 22.22 422 LEU A C 1
ATOM 3364 O O . LEU A 1 421 ? 42.651 -10.999 41.803 1.00 22.44 422 LEU A O 1
ATOM 3369 N N . LEU A 1 422 ? 42.128 -8.994 42.700 1.00 22.80 423 LEU A N 1
ATOM 3370 C CA . LEU A 1 422 ? 42.914 -9.204 43.917 1.00 25.88 423 LEU A CA 1
ATOM 3371 C C . LEU A 1 422 ? 42.304 -10.204 44.903 1.00 27.45 423 LEU A C 1
ATOM 3372 O O . LEU A 1 422 ? 43.045 -11.005 45.475 1.00 27.57 423 LEU A O 1
ATOM 3377 N N . ASN A 1 423 ? 40.994 -10.141 45.128 1.00 28.11 424 ASN A N 1
ATOM 3378 C CA . ASN A 1 423 ? 40.356 -10.875 46.234 1.00 32.71 424 ASN A CA 1
ATOM 3379 C C . ASN A 1 423 ? 39.855 -12.242 45.821 1.00 35.06 424 ASN A C 1
ATOM 3380 O O . ASN A 1 423 ? 39.821 -13.161 46.648 1.00 39.05 424 ASN A O 1
ATOM 3385 N N . GLN A 1 424 ? 39.456 -12.379 44.558 1.00 33.27 425 GLN A N 1
ATOM 3386 C CA . GLN A 1 424 ? 38.990 -13.656 44.020 1.00 34.61 425 GLN A CA 1
ATOM 3387 C C . GLN A 1 424 ? 40.101 -14.293 43.167 1.00 35.20 425 GLN A C 1
ATOM 3388 O O . GLN A 1 424 ? 40.488 -15.456 43.377 1.00 33.21 425 GLN A O 1
ATOM 3394 N N . GLY A 1 425 ? 40.641 -13.522 42.220 1.00 32.01 426 GLY A N 1
ATOM 3395 C CA . GLY A 1 425 ? 41.768 -13.965 41.400 1.00 31.63 426 GLY A CA 1
ATOM 3396 C C . GLY A 1 425 ? 43.000 -14.328 42.210 1.00 33.49 426 GLY A C 1
ATOM 3397 O O . GLY A 1 425 ? 43.428 -15.478 42.189 1.00 35.40 426 GLY A O 1
ATOM 3398 N N . LEU A 1 426 ? 43.555 -13.367 42.948 1.00 33.72 427 LEU A N 1
ATOM 3399 C CA . LEU A 1 426 ? 44.710 -13.623 43.823 1.00 36.30 427 LEU A CA 1
ATOM 3400 C C . LEU A 1 426 ? 44.352 -14.019 45.285 1.00 38.48 427 LEU A C 1
ATOM 3401 O O . LEU A 1 426 ? 45.174 -13.868 46.166 1.00 39.63 427 LEU A O 1
ATOM 3406 N N . ALA A 1 427 ? 43.151 -14.546 45.534 1.00 42.72 428 ALA A N 1
ATOM 3407 C CA . ALA A 1 427 ? 42.835 -15.222 46.813 1.00 41.55 428 ALA A CA 1
ATOM 3408 C C . ALA A 1 427 ? 43.963 -16.166 47.212 1.00 45.46 428 ALA A C 1
ATOM 3409 O O . ALA A 1 427 ? 44.428 -16.133 48.353 1.00 50.50 428 ALA A O 1
#

Nearest PDB structures (foldseek):
  6u7a-assembly3_H  TM=9.986E-01  e=7.070E-76  Mycobacterium tuberculosis
  3ppl-assembly1_A  TM=9.739E-01  e=4.426E-54  Corynebacterium glutamicum ATCC 13032
  3d6k-assembly2_A  TM=9.893E-01  e=2.501E-52  Corynebacterium diphtheriae
  3ez1-assembly1_A  TM=9.578E-01  e=1.788E-43  Deinococcus geothermalis DSM 11300
  1vp4-assembly1_B  TM=8.085E-01  e=3.316E-20  Thermotoga maritima MSB8

Secondary structure (DSSP, 8-state):
-TT--HHHHHHHHHHHHHHHHHHH----EE----S--HHHHHTTGGGGG-STT--B-TT--BTTSS--SS--HHHHHHHHHHHT--GGGEEE-SS-TTT--HHHHH-----TT-SS-GGG-TT--B--EESS--HHHHHHHH-----EE--TTSS-HHHHHHHHHH-TTB---B--SS-TTT-----HHHHHHHH---SSTT--EEEE-TTTT-BSSSSPPPPP-HHHHHHHTT-TTSEEEEEESTTTS-TTSS-EEEE--HHHHHHHHHHHHHH-S---HHHHHHHHHHH-SHHHHHH--HHHHHHHHHHHHHHHHHHHHHTTTT--EE---SBSS-EEEE-STT-HHHHHHHHHTTTEE-PPTTTTSGGG--TTS-EEEE--SSS-HHHHHHHHHHHHHHHHHHHHHHIIIIIT-